Protein 8IGI (pdb70)

Organism: Helicobacter pylori (strain ATCC 700392 / 26695) (NCBI:txid85962)

Nearest PDB structures (foldseek):
  8igi-assembly2_B  TM=1.003E+00  e=3.104E-61  Helicobacter pylori 26695
  5cfe-assembly1_A  TM=9.892E-01  e=2.919E-46  Bacillus subtilis subsp. subtilis str. 168
  2o3c-assembly1_C  TM=9.857E-01  e=5.333E-42  Danio rerio
  5j8n-assembly1_A  TM=9.686E-01  e=8.661E-39  Methanosarcina mazei Go1
  3w2y-assembly2_D  TM=9.715E-01  e=4.685E-37  Methanothermobacter thermautotrophicus str. Delta H

Foldseek 3Di:
DFKEKEEAQLAQVLLVVVQPVVVLVVVVGQKYKYKQNLADPVPDPDDNPQWDKDWFAAPDHRAIIMMMTHNDQFPDKDAFLPDVVGRRHHFWMWGHHDAEIEIEGDQDWCDFQSVNVVVSLVVLVSVLVSQVVRVVPHKYKYWYQRFAFADPQFFQDLVVPCRPTRNDPSSNVSVVVSVVSFKDFQQCVVVVPDHLQAFAFDVPPCRLVVSRHGHRTTIMIGNVQVVFWDHKAWPSPDDNHRGTMIMTDGD/DFKEKEEAQLAQVLLVVVQVVVCLVVVVGQKYKYKQNQADPVPDDDDNPQWDKDKFAAPDHRAIIMMMTHNDAFPDKDAFLPDVVGRRHHFWMWGHHDAEIEIEGDQDWCDAQSVNVVVSLVVLVSVLVSQVVRVVPHKYKYWYQNFAFQDPLFFDCLVPPCRPTRNPPSSNVSVVVSVVVAKDQQQCVVVVPDHLQAFAFDVPPCRLVVSRHGHRTTIIIGNVQNVFWDHKAWPSPRDNHRGTMIMTDGD

Structure (mmCIF, N/CA/C/O backbone):
data_8IGI
#
_entry.id   8IGI
#
_cell.length_a   72.096
_cell.length_b   71.909
_cell.length_c   108.033
_cell.angle_alpha   90.00
_cell.angle_beta   90.00
_cell.angle_gamma   90.00
#
_symmetry.space_group_name_H-M   'P 21 21 21'
#
loop_
_entity.id
_entity.type
_entity.pdbx_description
1 polymer 'Exodeoxyribonuclease (LexA)'
2 non-polymer 'MANGANESE (II) ION'
3 non-polymer 1,3-BUTANEDIOL
4 water water
#
loop_
_atom_site.group_PDB
_atom_site.id
_atom_site.type_symbol
_atom_site.label_atom_id
_atom_site.label_alt_id
_atom_site.label_comp_id
_atom_site.label_asym_id
_atom_site.label_entity_id
_atom_site.label_seq_id
_atom_site.pdbx_PDB_ins_code
_atom_site.Cartn_x
_atom_site.Cartn_y
_atom_site.Cartn_z
_atom_site.occupancy
_atom_site.B_iso_or_equiv
_atom_site.auth_seq_id
_atom_site.auth_comp_id
_atom_site.auth_asym_id
_atom_site.auth_atom_id
_atom_site.pdbx_PDB_model_num
ATOM 1 N N . PHE A 1 1 ? 16.711 -36.515 -33.097 1.00 32.59 0 PHE A N 1
ATOM 2 C CA . PHE A 1 1 ? 15.937 -35.498 -32.402 1.00 28.71 0 PHE A CA 1
ATOM 3 C C . PHE A 1 1 ? 15.563 -35.975 -30.998 1.00 32.89 0 PHE A C 1
ATOM 4 O O . PHE A 1 1 ? 15.842 -37.111 -30.613 1.00 35.77 0 PHE A O 1
ATOM 12 N N . MET A 1 2 ? 14.930 -35.111 -30.220 1.00 23.94 1 MET A N 1
ATOM 13 C CA . MET A 1 2 ? 14.471 -35.511 -28.907 1.00 22.17 1 MET A CA 1
ATOM 14 C C . MET A 1 2 ? 12.958 -35.359 -28.845 1.00 18.30 1 MET A C 1
ATOM 15 O O . MET A 1 2 ? 12.378 -34.517 -29.531 1.00 15.61 1 MET A O 1
ATOM 20 N N . LYS A 1 3 ? 12.322 -36.228 -28.065 1.00 15.23 2 LYS A N 1
ATOM 21 C CA . LYS A 1 3 ? 10.868 -36.281 -27.975 1.00 15.58 2 LYS A CA 1
ATOM 22 C C . LYS A 1 3 ? 10.501 -36.045 -26.517 1.00 15.73 2 LYS A C 1
ATOM 23 O O . LYS A 1 3 ? 10.958 -36.787 -25.643 1.00 14.13 2 LYS A O 1
ATOM 29 N N . LEU A 1 4 ? 9.718 -35.002 -26.264 1.00 13.99 3 LEU A N 1
ATOM 30 C CA . LEU A 1 4 ? 9.274 -34.645 -24.924 1.00 14.49 3 LEU A CA 1
ATOM 31 C C . LEU A 1 4 ? 7.773 -34.875 -24.839 1.00 13.88 3 LEU A C 1
ATOM 32 O O . LEU A 1 4 ? 7.040 -34.495 -25.753 1.00 14.77 3 LEU A O 1
ATOM 37 N N . ILE A 1 5 ? 7.315 -35.462 -23.729 1.00 12.40 4 ILE A N 1
ATOM 38 C CA . ILE A 1 5 ? 5.907 -35.810 -23.534 1.00 11.55 4 ILE A CA 1
ATOM 39 C C . ILE A 1 5 ? 5.437 -35.212 -22.213 1.00 12.24 4 ILE A C 1
ATOM 40 O O . ILE A 1 5 ? 6.217 -35.063 -21.266 1.00 10.10 4 ILE A O 1
ATOM 45 N N . SER A 1 6 ? 4.157 -34.833 -22.158 1.00 11.77 5 SER A N 1
ATOM 46 C CA . SER A 1 6 ? 3.560 -34.309 -20.945 1.00 10.70 5 SER A CA 1
ATOM 47 C C . SER A 1 6 ? 2.141 -34.839 -20.830 1.00 12.00 5 SER A C 1
ATOM 48 O O . SER A 1 6 ? 1.408 -34.892 -21.825 1.00 13.17 5 SER A O 1
ATOM 51 N N . TRP A 1 7 ? 1.739 -35.210 -19.618 1.00 11.28 6 TRP A N 1
ATOM 52 C CA . TRP A 1 7 ? 0.420 -35.829 -19.471 1.00 11.49 6 TRP A CA 1
ATOM 53 C C . TRP A 1 7 ? -0.118 -35.574 -18.078 1.00 12.80 6 TRP A C 1
ATOM 54 O O . TRP A 1 7 ? 0.495 -35.982 -17.094 1.00 11.73 6 TRP A O 1
ATOM 65 N N . ASN A 1 8 ? -1.284 -34.944 -17.998 1.00 13.44 7 ASN A N 1
ATOM 66 C CA . ASN A 1 8 ? -2.015 -34.895 -16.736 1.00 13.69 7 ASN A CA 1
ATOM 67 C C . ASN A 1 8 ? -2.734 -36.233 -16.603 1.00 13.10 7 ASN A C 1
ATOM 68 O O . ASN A 1 8 ? -3.651 -36.527 -17.381 1.00 12.29 7 ASN A O 1
ATOM 73 N N . VAL A 1 9 ? -2.279 -37.066 -15.659 1.00 12.48 8 VAL A N 1
ATOM 74 C CA . VAL A 1 9 ? -2.734 -38.452 -15.578 1.00 12.54 8 VAL A CA 1
ATOM 75 C C . VAL A 1 9 ? -3.946 -38.640 -14.681 1.00 13.03 8 VAL A C 1
ATOM 76 O O . VAL A 1 9 ? -4.461 -39.760 -14.599 1.00 12.76 8 VAL A O 1
ATOM 80 N N . ASN A 1 10 ? -4.441 -37.580 -14.035 1.00 12.14 9 ASN A N 1
ATOM 81 C CA . ASN A 1 10 ? -5.605 -37.660 -13.139 1.00 13.20 9 ASN A CA 1
ATOM 82 C C . ASN A 1 10 ? -5.446 -38.769 -12.101 1.00 16.10 9 ASN A C 1
ATOM 83 O O . ASN A 1 10 ? -6.332 -39.611 -11.921 1.00 16.34 9 ASN A O 1
ATOM 88 N N . GLY A 1 11 ? -4.307 -38.761 -11.409 1.00 17.15 10 GLY A N 1
ATOM 89 C CA . GLY A 1 11 ? -3.978 -39.802 -10.453 1.00 16.14 10 GLY A CA 1
ATOM 90 C C . GLY A 1 11 ? -3.135 -40.916 -11.052 1.00 16.32 10 GLY A C 1
ATOM 91 O O . GLY A 1 11 ? -3.631 -41.687 -11.873 1.00 17.74 10 GLY A O 1
ATOM 92 N N . LEU A 1 12 ? -1.861 -41.024 -10.655 1.00 14.34 11 LEU A N 1
ATOM 93 C CA . LEU A 1 12 ? -0.994 -42.004 -11.305 1.00 19.25 11 LEU A CA 1
ATOM 94 C C . LEU A 1 12 ? -1.439 -43.436 -10.998 1.00 19.49 11 LEU A C 1
ATOM 95 O O . LEU A 1 12 ? -1.388 -44.308 -11.873 1.00 19.36 11 LEU A O 1
ATOM 100 N N . ARG A 1 13 ? -1.878 -43.706 -9.765 1.00 21.25 12 ARG A N 1
ATOM 101 C CA . ARG A 1 13 ? -2.314 -45.064 -9.459 1.00 23.44 12 ARG A CA 1
ATOM 102 C C . ARG A 1 13 ? -3.502 -45.451 -10.327 1.00 20.70 12 ARG A C 1
ATOM 103 O O . ARG A 1 13 ? -3.524 -46.530 -10.928 1.00 20.79 12 ARG A O 1
ATOM 111 N N . ALA A 1 14 ? -4.482 -44.551 -10.443 1.00 20.23 13 ALA A N 1
ATOM 112 C CA . ALA A 1 14 ? -5.611 -44.791 -11.335 1.00 21.41 13 ALA A CA 1
ATOM 113 C C . ALA A 1 14 ? -5.149 -44.987 -12.773 1.00 21.29 13 ALA A C 1
ATOM 114 O O . ALA A 1 14 ? -5.586 -45.921 -13.457 1.00 19.29 13 ALA A O 1
ATOM 116 N N . CYS A 1 15 ? -4.272 -44.100 -13.263 1.00 17.32 14 CYS A N 1
ATOM 117 C CA . CYS A 1 15 ? -3.858 -44.186 -14.656 1.00 19.57 14 CYS A CA 1
ATOM 118 C C . CYS A 1 15 ? -3.062 -45.467 -14.918 1.00 16.70 14 CYS A C 1
ATOM 119 O O . CYS A 1 15 ? -3.152 -46.038 -16.006 1.00 17.77 14 CYS A O 1
ATOM 122 N N . MET A 1 16 ? -2.311 -45.946 -13.927 1.00 19.97 15 MET A N 1
ATOM 123 C CA . MET A 1 16 ? -1.588 -47.205 -14.096 1.00 21.30 15 MET A CA 1
ATOM 124 C C . MET A 1 16 ? -2.552 -48.368 -14.318 1.00 23.86 15 MET A C 1
ATOM 125 O O . MET A 1 16 ? -2.304 -49.242 -15.160 1.00 22.46 15 MET A O 1
ATOM 130 N N . THR A 1 17 ? -3.669 -48.389 -13.593 1.00 27.12 16 THR A N 1
ATOM 131 C CA . THR A 1 17 ? -4.622 -49.461 -13.842 1.00 24.20 16 THR A CA 1
ATOM 132 C C . THR A 1 17 ? -5.302 -49.325 -15.195 1.00 27.14 16 THR A C 1
ATOM 133 O O . THR A 1 17 ? -5.977 -50.262 -15.628 1.00 30.79 16 THR A O 1
ATOM 137 N N . LYS A 1 18 ? -5.127 -48.198 -15.887 1.00 24.93 17 LYS A N 1
ATOM 138 C CA . LYS A 1 18 ? -5.754 -47.974 -17.182 1.00 23.02 17 LYS A CA 1
ATOM 139 C C . LYS A 1 18 ? -4.723 -47.881 -18.296 1.00 25.09 17 LYS A C 1
ATOM 140 O O . LYS A 1 18 ? -5.003 -47.321 -19.363 1.00 26.50 17 LYS A O 1
ATOM 146 N N . GLY A 1 19 ? -3.533 -48.421 -18.065 1.00 26.95 18 GLY A N 1
ATOM 147 C CA . GLY A 1 19 ? -2.561 -48.591 -19.117 1.00 26.82 18 GLY A CA 1
ATOM 148 C C . GLY A 1 19 ? -1.451 -47.566 -19.180 1.00 25.70 18 GLY A C 1
ATOM 149 O O . GLY A 1 19 ? -0.753 -47.520 -20.199 1.00 24.69 18 GLY A O 1
ATOM 150 N N . PHE A 1 20 ? -1.243 -46.764 -18.125 1.00 21.52 19 PHE A N 1
ATOM 151 C CA . PHE A 1 20 ? -0.197 -45.740 -18.193 1.00 22.22 19 PHE A CA 1
ATOM 152 C C . PHE A 1 20 ? 1.113 -46.323 -18.699 1.00 23.35 19 PHE A C 1
ATOM 153 O O . PHE A 1 20 ? 1.717 -45.802 -19.643 1.00 22.15 19 PHE A O 1
ATOM 161 N N . MET A 1 21 ? 1.583 -47.387 -18.050 1.00 22.60 20 MET A N 1
ATOM 162 C CA . MET A 1 21 ? 2.913 -47.894 -18.351 1.00 26.35 20 MET A CA 1
ATOM 163 C C . MET A 1 21 ? 3.011 -48.374 -19.788 1.00 26.06 20 MET A C 1
ATOM 164 O O . MET A 1 21 ? 4.091 -48.338 -20.385 1.00 26.78 20 MET A O 1
ATOM 169 N N . ASP A 1 22 ? 1.894 -48.808 -20.368 1.00 26.39 21 ASP A N 1
ATOM 170 C CA . ASP A 1 22 ? 1.904 -49.229 -21.761 1.00 28.08 21 ASP A CA 1
ATOM 171 C C . ASP A 1 22 ? 2.266 -48.065 -22.678 1.00 27.00 21 ASP A C 1
ATOM 172 O O . ASP A 1 22 ? 3.093 -48.212 -23.586 1.00 29.03 21 ASP A O 1
ATOM 177 N N . PHE A 1 23 ? 1.672 -46.886 -22.444 1.00 24.04 22 PHE A N 1
ATOM 178 C CA . PHE A 1 23 ? 2.004 -45.716 -23.260 1.00 21.37 22 PHE A CA 1
ATOM 179 C C . PHE A 1 23 ? 3.410 -45.207 -22.953 1.00 20.01 22 PHE A C 1
ATOM 180 O O . PHE A 1 23 ? 4.150 -44.818 -23.867 1.00 24.19 22 PHE A O 1
ATOM 188 N N . PHE A 1 24 ? 3.781 -45.185 -21.667 1.00 21.00 23 PHE A N 1
ATOM 189 C CA . PHE A 1 24 ? 5.122 -44.772 -21.267 1.00 18.06 23 PHE A CA 1
ATOM 190 C C . PHE A 1 24 ? 6.171 -45.590 -22.002 1.00 25.26 23 PHE A C 1
ATOM 191 O O . PHE A 1 24 ? 7.081 -45.034 -22.635 1.00 22.38 23 PHE A O 1
ATOM 199 N N . ASN A 1 25 ? 6.038 -46.921 -21.952 1.00 20.35 24 ASN A N 1
ATOM 200 C CA . ASN A 1 25 ? 6.999 -47.794 -22.622 1.00 25.92 24 ASN A CA 1
ATOM 201 C C . ASN A 1 25 ? 6.944 -47.604 -24.128 1.00 25.07 24 ASN A C 1
ATOM 202 O O . ASN A 1 25 ? 7.984 -47.599 -24.802 1.00 30.08 24 ASN A O 1
ATOM 207 N N . SER A 1 26 ? 5.746 -47.412 -24.675 1.00 26.03 25 SER A N 1
ATOM 208 C CA . SER A 1 26 ? 5.586 -47.365 -26.125 1.00 21.75 25 SER A CA 1
ATOM 209 C C . SER A 1 26 ? 6.154 -46.087 -26.732 1.00 28.57 25 SER A C 1
ATOM 210 O O . SER A 1 26 ? 6.695 -46.114 -27.841 1.00 28.89 25 SER A O 1
ATOM 213 N N . VAL A 1 27 ? 5.974 -44.945 -26.067 1.00 23.50 26 VAL A N 1
ATOM 214 C CA . VAL A 1 27 ? 6.382 -43.679 -26.672 1.00 21.55 26 VAL A CA 1
ATOM 215 C C . VAL A 1 27 ? 7.882 -43.410 -26.510 1.00 18.14 26 VAL A C 1
ATOM 216 O O . VAL A 1 27 ? 8.459 -42.643 -27.291 1.00 18.87 26 VAL A O 1
ATOM 220 N N . ASP A 1 28 ? 8.519 -44.012 -25.510 1.00 18.71 27 ASP A N 1
ATOM 221 C CA . ASP A 1 28 ? 9.975 -43.976 -25.368 1.00 19.76 27 ASP A CA 1
ATOM 222 C C . ASP A 1 28 ? 10.504 -42.540 -25.398 1.00 20.35 27 ASP A C 1
ATOM 223 O O . ASP A 1 28 ? 11.394 -42.190 -26.179 1.00 20.78 27 ASP A O 1
ATOM 228 N N . ALA A 1 29 ? 9.937 -41.697 -24.538 1.00 14.16 28 ALA A N 1
ATOM 229 C CA . ALA A 1 29 ? 10.289 -40.282 -24.520 1.00 16.93 28 ALA A CA 1
ATOM 230 C C . ALA A 1 29 ? 11.664 -40.039 -23.911 1.00 14.46 28 ALA A C 1
ATOM 231 O O . ALA A 1 29 ? 12.080 -40.707 -22.955 1.00 15.26 28 ALA A O 1
ATOM 233 N N . ASP A 1 30 ? 12.343 -39.012 -24.427 1.00 14.80 29 ASP A N 1
ATOM 234 C CA . ASP A 1 30 ? 13.559 -38.538 -23.774 1.00 17.29 29 ASP A CA 1
ATOM 235 C C . ASP A 1 30 ? 13.246 -37.902 -22.424 1.00 16.30 29 ASP A C 1
ATOM 236 O O . ASP A 1 30 ? 14.008 -38.066 -21.461 1.00 13.16 29 ASP A O 1
ATOM 241 N N . VAL A 1 31 ? 12.138 -37.169 -22.338 1.00 12.75 30 VAL A N 1
ATOM 242 C CA . VAL A 1 31 ? 11.630 -36.658 -21.069 1.00 11.01 30 VAL A CA 1
ATOM 243 C C . VAL A 1 31 ? 10.124 -36.839 -21.091 1.00 12.76 30 VAL A C 1
ATOM 244 O O . VAL A 1 31 ? 9.474 -36.496 -22.088 1.00 13.67 30 VAL A O 1
ATOM 248 N N . PHE A 1 32 ? 9.573 -37.363 -19.998 1.00 12.53 31 PHE A N 1
ATOM 249 C CA . PHE A 1 32 ? 8.141 -37.620 -19.866 1.00 12.54 31 PHE A CA 1
ATOM 250 C C . PHE A 1 32 ? 7.717 -36.962 -18.563 1.00 12.82 31 PHE A C 1
ATOM 251 O O . PHE A 1 32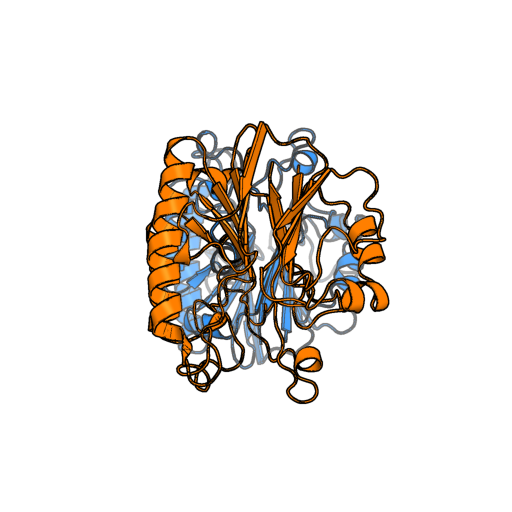 ? 8.246 -37.306 -17.501 1.00 12.87 31 PHE A O 1
ATOM 259 N N . CYS A 1 33 ? 6.821 -35.983 -18.647 1.00 11.99 32 CYS A N 1
ATOM 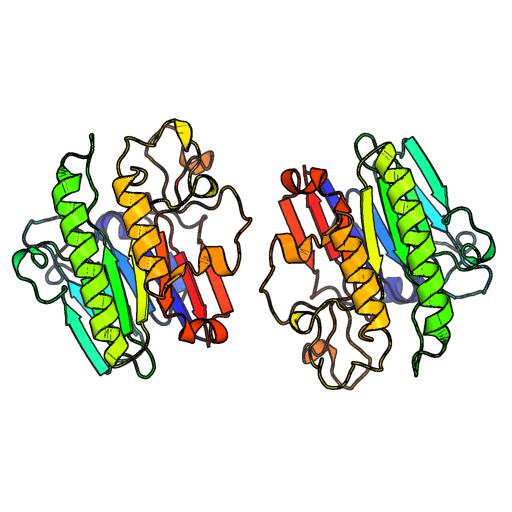260 C CA . CYS A 1 33 ? 6.354 -35.234 -17.485 1.00 10.62 32 CYS A CA 1
ATOM 261 C C . CYS A 1 33 ? 4.910 -35.597 -17.199 1.00 12.12 32 CYS A C 1
ATOM 262 O O . CYS A 1 33 ? 4.125 -35.756 -18.136 1.00 11.74 32 CYS A O 1
ATOM 265 N N . ILE A 1 34 ? 4.553 -35.706 -15.908 1.00 10.78 33 ILE A N 1
ATOM 266 C CA . ILE A 1 34 ? 3.168 -35.951 -15.531 1.00 11.86 33 ILE A CA 1
ATOM 267 C C . ILE A 1 34 ? 2.728 -34.942 -14.483 1.00 11.30 33 ILE A C 1
ATOM 268 O O . ILE A 1 34 ? 3.538 -34.413 -13.703 1.00 12.24 33 ILE A O 1
ATOM 273 N N . GLN A 1 35 ? 1.421 -34.705 -14.461 1.00 11.75 34 GLN A N 1
ATOM 274 C CA . GLN A 1 35 ? 0.767 -33.837 -13.504 1.00 13.66 34 GLN A CA 1
ATOM 275 C C . GLN A 1 35 ? -0.400 -34.588 -12.883 1.00 13.32 34 GLN A C 1
ATOM 276 O O . GLN A 1 35 ? -0.981 -35.479 -13.506 1.00 11.57 34 GLN A O 1
ATOM 282 N N . GLU A 1 36 ? -0.734 -34.199 -11.653 1.00 11.39 35 GLU A N 1
ATOM 283 C CA . GLU A 1 36 ? -1.749 -34.876 -10.839 1.00 12.59 35 GLU A CA 1
ATOM 284 C C . GLU A 1 36 ? -1.356 -36.320 -10.539 1.00 12.63 35 GLU A C 1
ATOM 285 O O . GLU A 1 36 ? -2.127 -37.253 -10.741 1.00 14.97 35 GLU A O 1
ATOM 291 N N . SER A 1 37 ? -0.141 -36.507 -10.036 1.00 14.74 36 SER A N 1
ATOM 292 C CA . SER A 1 37 ? 0.224 -37.837 -9.566 1.00 14.36 36 SER A CA 1
ATOM 293 C C . SER A 1 37 ? -0.702 -38.279 -8.444 1.00 17.26 36 SER A C 1
ATOM 294 O O . SER A 1 37 ? -1.057 -39.457 -8.352 1.00 16.78 36 SER A O 1
ATOM 297 N N . LYS A 1 38 ? -1.121 -37.329 -7.604 1.00 16.35 37 LYS A N 1
ATOM 298 C CA . LYS A 1 38 ? -1.967 -37.582 -6.436 1.00 19.59 37 LYS A CA 1
ATOM 299 C C . LYS A 1 38 ? -1.338 -38.614 -5.507 1.00 20.96 37 LYS A C 1
ATOM 300 O O . LYS A 1 38 ? -2.047 -39.321 -4.792 1.00 22.85 37 LYS A O 1
ATOM 306 N N . MET A 1 39 ? -0.006 -38.705 -5.473 1.00 21.89 38 MET A N 1
ATOM 307 C CA . MET A 1 39 ? 0.629 -39.680 -4.597 1.00 24.73 38 MET A CA 1
ATOM 308 C C . MET A 1 39 ? 1.993 -39.173 -4.159 1.00 32.88 38 MET A C 1
ATOM 309 O O . MET A 1 39 ? 2.587 -38.290 -4.787 1.00 28.23 38 MET A O 1
ATOM 314 N N . GLN A 1 40 ? 2.493 -39.770 -3.081 1.00 31.00 39 GLN A N 1
ATOM 315 C CA . GLN A 1 40 ? 3.803 -39.442 -2.541 1.00 28.92 39 GLN A CA 1
ATOM 316 C C . GLN A 1 40 ? 4.858 -40.369 -3.130 1.00 34.64 39 GLN A C 1
ATOM 317 O O . GLN A 1 40 ? 4.591 -41.539 -3.415 1.00 35.05 39 GLN A O 1
ATOM 323 N N . GLN A 1 41 ? 6.068 -39.837 -3.322 1.00 29.34 40 GLN A N 1
ATOM 324 C CA . GLN A 1 41 ? 7.120 -40.655 -3.913 1.00 29.80 40 GLN A CA 1
ATOM 325 C C . GLN A 1 41 ? 7.398 -41.879 -3.061 1.00 30.31 40 GLN A C 1
ATOM 326 O O . GLN A 1 41 ? 7.663 -42.964 -3.590 1.00 30.61 40 GLN A O 1
ATOM 332 N N . GLU A 1 42 ? 7.360 -41.712 -1.739 1.00 30.89 41 GLU A N 1
ATOM 333 C CA . GLU A 1 42 ? 7.644 -42.821 -0.837 1.00 34.73 41 GLU A CA 1
ATOM 334 C C . GLU A 1 42 ? 6.747 -44.018 -1.115 1.00 40.58 41 GLU A C 1
ATOM 335 O O . GLU A 1 42 ? 7.167 -45.164 -0.915 1.00 42.15 41 GLU A O 1
ATOM 341 N N . GLN A 1 43 ? 5.511 -43.782 -1.549 1.00 35.67 42 GLN A N 1
ATOM 342 C CA . GLN A 1 43 ? 4.585 -44.873 -1.820 1.00 35.25 42 GLN A CA 1
ATOM 343 C C . GLN A 1 43 ? 4.629 -45.344 -3.268 1.00 35.07 42 GLN A C 1
ATOM 344 O O . GLN A 1 43 ? 3.795 -46.168 -3.668 1.00 35.65 42 GLN A O 1
ATOM 350 N N . ASN A 1 44 ? 5.594 -44.878 -4.055 1.00 31.97 43 ASN A N 1
ATOM 351 C CA . ASN A 1 44 ? 5.681 -45.328 -5.433 1.00 29.89 43 ASN A CA 1
ATOM 352 C C . ASN A 1 44 ? 6.203 -46.756 -5.492 1.00 34.17 43 ASN A C 1
ATOM 353 O O . ASN A 1 44 ? 7.221 -47.089 -4.878 1.00 37.07 43 ASN A O 1
ATOM 358 N N . THR A 1 45 ? 5.491 -47.595 -6.235 1.00 36.44 44 THR A N 1
ATOM 359 C CA . THR A 1 45 ? 5.863 -48.978 -6.473 1.00 37.97 44 THR A CA 1
ATOM 360 C C . THR A 1 45 ? 6.243 -49.224 -7.924 1.00 38.19 44 THR A C 1
ATOM 361 O O . THR A 1 45 ? 6.685 -50.331 -8.260 1.00 38.11 44 THR A O 1
ATOM 365 N N . PHE A 1 46 ? 6.085 -48.227 -8.787 1.00 32.50 45 PHE A N 1
ATOM 366 C CA . PHE A 1 46 ? 6.239 -48.412 -10.217 1.00 28.40 45 PHE A CA 1
ATOM 367 C C . PHE A 1 46 ? 7.694 -48.197 -10.617 1.00 32.84 45 PHE A C 1
ATOM 368 O O . PHE A 1 46 ? 8.422 -47.407 -10.012 1.00 31.56 45 PHE A O 1
ATOM 376 N N . GLU A 1 47 ? 8.111 -48.916 -11.642 1.00 30.33 46 GLU A N 1
ATOM 377 C CA . GLU A 1 47 ? 9.475 -48.854 -12.127 1.00 29.36 46 GLU A CA 1
ATOM 378 C C . GLU A 1 47 ? 9.470 -48.178 -13.487 1.00 26.12 46 GLU A C 1
ATOM 379 O O . GLU A 1 47 ? 8.671 -48.537 -14.358 1.00 27.55 46 GLU A O 1
ATOM 385 N N . PHE A 1 48 ? 10.336 -47.182 -13.661 1.00 24.84 47 PHE A N 1
ATOM 386 C CA . PHE A 1 48 ? 10.463 -46.463 -14.928 1.00 23.42 47 PHE A CA 1
ATOM 387 C C . PHE A 1 48 ? 11.879 -46.710 -15.429 1.00 24.67 47 PHE A C 1
ATOM 388 O O . PHE A 1 48 ? 12.757 -45.857 -15.297 1.00 20.57 47 PHE A O 1
ATOM 396 N N . LYS A 1 49 ? 12.114 -47.903 -15.973 1.00 28.33 48 LYS A N 1
ATOM 397 C CA . LYS A 1 49 ? 13.491 -48.334 -16.165 1.00 23.33 48 LYS A CA 1
ATOM 398 C C . LYS A 1 49 ? 14.171 -47.472 -17.219 1.00 22.74 48 LYS A C 1
ATOM 399 O O . LYS A 1 49 ? 13.614 -47.216 -18.294 1.00 18.11 48 LYS A O 1
ATOM 405 N N . GLY A 1 50 ? 15.380 -47.018 -16.893 1.00 18.01 49 GLY A N 1
ATOM 406 C CA . GLY A 1 50 ? 16.160 -46.174 -17.759 1.00 19.84 49 GLY A CA 1
ATOM 407 C C . GLY A 1 50 ? 15.995 -44.692 -17.535 1.00 19.96 49 GLY A C 1
ATOM 408 O O . GLY A 1 50 ? 16.643 -43.910 -18.244 1.00 17.83 49 GLY A O 1
ATOM 409 N N . TYR A 1 51 ? 15.169 -44.282 -16.566 1.00 15.79 50 TYR A N 1
ATOM 410 C CA . TYR A 1 51 ? 14.864 -42.884 -16.310 1.00 15.09 50 TYR A CA 1
ATOM 411 C C . TYR A 1 51 ? 15.283 -42.479 -14.910 1.00 16.43 50 TYR A C 1
ATOM 412 O O . TYR A 1 51 ? 15.121 -43.251 -13.957 1.00 18.63 50 TYR A O 1
ATOM 421 N N . PHE A 1 52 ? 15.762 -41.240 -14.791 1.00 14.89 51 PHE A N 1
ATOM 422 C CA . PHE A 1 52 ? 15.739 -40.531 -13.521 1.00 16.49 51 PHE A CA 1
ATOM 423 C C . PHE A 1 52 ? 14.323 -40.046 -13.278 1.00 17.17 51 PHE A C 1
ATOM 424 O O . PHE A 1 52 ? 13.661 -39.579 -14.208 1.00 15.82 51 PHE A O 1
ATOM 432 N N . ASP A 1 53 ? 13.862 -40.137 -12.031 1.00 15.24 52 ASP A N 1
ATOM 433 C CA . ASP A 1 53 ? 12.528 -39.663 -11.672 1.00 15.92 52 ASP A CA 1
ATOM 434 C C . ASP A 1 53 ? 12.623 -38.649 -10.540 1.00 17.42 52 ASP A C 1
ATOM 435 O O . ASP A 1 53 ? 13.229 -38.931 -9.505 1.00 16.22 52 ASP A O 1
ATOM 440 N N . PHE A 1 54 ? 12.014 -37.480 -10.739 1.00 16.59 53 PHE A N 1
ATOM 441 C CA . PHE A 1 54 ? 12.007 -36.399 -9.759 1.00 12.64 53 PHE A CA 1
ATOM 442 C C . PHE A 1 54 ? 10.572 -36.031 -9.438 1.00 15.92 53 PHE A C 1
ATOM 443 O O . PHE A 1 54 ? 9.781 -35.740 -10.351 1.00 12.93 53 PHE A O 1
ATOM 451 N N . TRP A 1 55 ? 10.242 -36.061 -8.147 1.00 13.93 54 TRP A N 1
ATOM 452 C CA . TRP A 1 55 ? 8.872 -35.922 -7.672 1.00 15.78 54 TRP A CA 1
ATOM 453 C C . TRP A 1 55 ? 8.700 -34.627 -6.893 1.00 15.82 54 TRP A C 1
ATOM 454 O O . TRP A 1 55 ? 9.579 -34.234 -6.118 1.00 15.03 54 TRP A O 1
ATOM 465 N N . ASN A 1 56 ? 7.529 -34.005 -7.045 1.00 14.25 55 ASN A N 1
ATOM 466 C CA . ASN A 1 56 ? 7.132 -32.870 -6.217 1.00 15.85 55 ASN A CA 1
ATOM 467 C C . ASN A 1 56 ? 5.721 -33.144 -5.719 1.00 17.85 55 ASN A C 1
ATOM 468 O O . ASN A 1 56 ? 4.771 -33.192 -6.512 1.00 15.61 55 ASN A O 1
ATOM 473 N N . CYS A 1 57 ? 5.583 -33.360 -4.414 1.00 15.18 56 CYS A N 1
ATOM 474 C CA . CYS A 1 57 ? 4.309 -33.782 -3.853 1.00 19.33 56 CYS A CA 1
ATOM 475 C C . CYS A 1 57 ? 3.724 -32.678 -2.985 1.00 20.90 56 CYS A C 1
ATOM 476 O O . CYS A 1 57 ? 4.454 -31.932 -2.322 1.00 19.29 56 CYS A O 1
ATOM 479 N N . ALA A 1 58 ? 2.406 -32.566 -3.025 1.00 19.96 57 ALA A N 1
ATOM 480 C CA . ALA A 1 58 ? 1.689 -31.578 -2.234 1.00 19.51 57 ALA A CA 1
ATOM 481 C C . ALA A 1 58 ? 1.711 -31.950 -0.752 1.00 23.28 57 ALA A C 1
ATOM 482 O O . ALA A 1 58 ? 1.826 -33.121 -0.386 1.00 20.85 57 ALA A O 1
ATOM 484 N N . ILE A 1 59 ? 1.573 -30.934 0.105 1.00 23.23 58 ILE A N 1
ATOM 485 C CA . ILE A 1 59 ? 1.381 -31.204 1.529 1.00 25.46 58 ILE A CA 1
ATOM 486 C C . ILE A 1 59 ? 0.067 -31.940 1.752 1.00 22.04 58 ILE A C 1
ATOM 487 O O . ILE A 1 59 ? 0.012 -32.954 2.454 1.00 28.04 58 ILE A O 1
ATOM 492 N N . LYS A 1 60 ? -0.999 -31.466 1.114 1.00 22.12 59 LYS A N 1
ATOM 493 C CA . LYS A 1 60 ? -2.289 -32.140 1.167 1.00 24.45 59 LYS A CA 1
ATOM 494 C C . LYS A 1 60 ? -2.195 -33.508 0.502 1.00 30.09 59 LYS A C 1
ATOM 495 O O . LYS A 1 60 ? -1.669 -33.640 -0.608 1.00 26.33 59 LYS A O 1
ATOM 501 N N . LYS A 1 61 ? -2.718 -34.529 1.175 1.00 26.39 60 LYS A N 1
ATOM 502 C CA . LYS A 1 61 ? -2.619 -35.888 0.657 1.00 29.81 60 LYS A CA 1
ATOM 503 C C . LYS A 1 61 ? -3.577 -36.100 -0.510 1.00 26.98 60 LYS A C 1
ATOM 504 O O . LYS A 1 61 ? -4.686 -35.550 -0.537 1.00 26.36 60 LYS A O 1
ATOM 510 N N . GLY A 1 62 ? -3.134 -36.902 -1.482 1.00 21.74 61 GLY A N 1
ATOM 511 C CA . GLY A 1 62 ? -3.953 -37.242 -2.628 1.00 21.23 61 GLY A CA 1
ATOM 512 C C . GLY A 1 62 ? -4.348 -36.060 -3.484 1.00 23.39 61 GLY A C 1
ATOM 513 O O . GLY A 1 62 ? -5.432 -36.065 -4.078 1.00 24.83 61 GLY A O 1
ATOM 514 N N . TYR A 1 63 ? -3.498 -35.043 -3.565 1.00 21.49 62 TYR A N 1
ATOM 515 C CA . TYR A 1 63 ? -3.842 -33.793 -4.230 1.00 20.82 62 TYR A CA 1
ATOM 516 C C . TYR A 1 63 ? -2.678 -33.365 -5.103 1.00 19.23 62 TYR A C 1
ATOM 517 O O . TYR A 1 63 ? -1.527 -33.383 -4.653 1.00 19.05 62 TYR A O 1
ATOM 526 N N . SER A 1 64 ? -2.976 -32.997 -6.353 1.00 19.44 63 SER A N 1
ATOM 527 C CA . SER A 1 64 ? -1.964 -32.408 -7.228 1.00 16.20 63 SER A CA 1
ATOM 528 C C . SER A 1 64 ? -0.731 -33.310 -7.316 1.00 14.83 63 SER A C 1
ATOM 529 O O . SER A 1 64 ? -0.866 -34.538 -7.314 1.00 16.76 63 SER A O 1
ATOM 532 N N . GLY A 1 65 ? 0.462 -32.725 -7.416 1.00 13.87 64 GLY A N 1
ATOM 533 C CA . GLY A 1 65 ? 1.691 -33.496 -7.534 1.00 14.62 64 GLY A CA 1
ATOM 534 C C . GLY A 1 65 ? 2.174 -33.660 -8.966 1.00 12.85 64 GLY A C 1
ATOM 535 O O . GLY A 1 65 ? 1.377 -33.989 -9.857 1.00 14.42 64 GLY A O 1
ATOM 536 N N . VAL A 1 66 ? 3.470 -33.455 -9.211 1.00 12.59 65 VAL A N 1
ATOM 537 C CA . VAL A 1 66 ? 4.021 -33.611 -10.548 1.00 13.06 65 VAL A CA 1
ATOM 538 C C . VAL A 1 66 ? 5.274 -34.471 -10.452 1.00 14.54 65 VAL A C 1
ATOM 539 O O . VAL A 1 66 ? 5.873 -34.623 -9.387 1.00 13.51 65 VAL A O 1
ATOM 543 N N . VAL A 1 67 ? 5.628 -35.093 -11.578 1.00 13.03 66 VAL A N 1
ATOM 544 C CA . VAL A 1 67 ? 6.828 -35.924 -11.661 1.00 13.86 66 VAL A CA 1
ATOM 545 C C . VAL A 1 67 ? 7.449 -35.694 -13.023 1.00 12.51 66 VAL A C 1
ATOM 546 O O . VAL A 1 67 ? 6.733 -35.605 -14.028 1.00 12.49 66 VAL A O 1
ATOM 550 N N . THR A 1 68 ? 8.782 -35.608 -13.066 1.00 12.59 67 THR A N 1
ATOM 551 C CA . THR A 1 68 ? 9.524 -35.566 -14.322 1.00 12.47 67 THR A CA 1
ATOM 552 C C . THR A 1 68 ? 10.402 -36.807 -14.424 1.00 12.36 67 THR A C 1
ATOM 553 O O . THR A 1 68 ? 11.168 -37.113 -13.504 1.00 14.22 67 THR A O 1
ATOM 557 N N . PHE A 1 69 ? 10.251 -37.536 -15.516 1.00 13.78 68 PHE A N 1
ATOM 558 C CA . PHE A 1 69 ? 11.107 -38.664 -15.847 1.00 12.96 68 PHE A CA 1
ATOM 559 C C . PHE A 1 69 ? 12.017 -38.253 -16.992 1.00 15.11 68 PHE A C 1
ATOM 560 O O . PHE A 1 69 ? 11.527 -37.823 -18.037 1.00 12.53 68 PHE A O 1
ATOM 568 N N . THR A 1 70 ? 13.337 -38.406 -16.819 1.00 14.69 69 T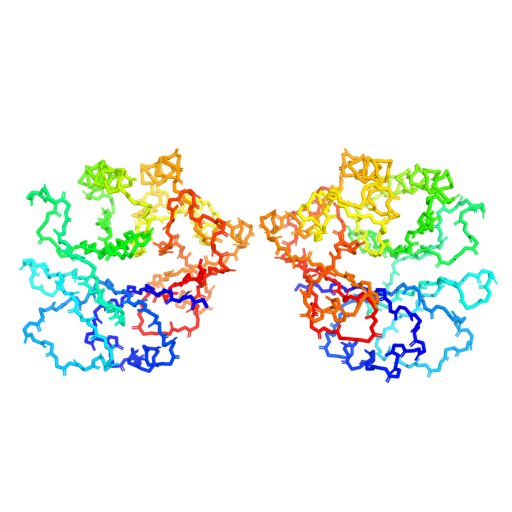HR A N 1
ATOM 569 C CA . THR A 1 70 ? 14.253 -38.020 -17.878 1.00 13.79 69 THR A CA 1
ATOM 570 C C . THR A 1 70 ? 15.343 -39.073 -18.048 1.00 15.25 69 THR A C 1
ATOM 571 O O . THR A 1 70 ? 15.914 -39.554 -17.064 1.00 14.33 69 THR A O 1
ATOM 575 N N . LYS A 1 71 ? 15.631 -39.417 -19.309 1.00 15.44 70 LYS A N 1
ATOM 576 C CA . LYS A 1 71 ? 16.726 -40.346 -19.585 1.00 18.62 70 LYS A CA 1
ATOM 577 C C . LYS A 1 71 ? 18.071 -39.711 -19.269 1.00 15.72 70 LYS A C 1
ATOM 578 O O . LYS A 1 71 ? 18.952 -40.359 -18.689 1.00 16.56 70 LYS A O 1
ATOM 584 N N . LYS A 1 72 ? 18.259 -38.461 -19.675 1.00 16.26 71 LYS A N 1
ATOM 585 C CA . LYS A 1 72 ? 19.514 -37.766 -19.437 1.00 17.83 71 LYS A CA 1
ATOM 586 C C . LYS A 1 72 ? 19.523 -37.184 -18.036 1.00 17.44 71 LYS A C 1
ATOM 587 O O . LYS A 1 72 ? 18.507 -36.670 -17.553 1.00 13.46 71 LYS A O 1
ATOM 593 N N . GLU A 1 73 ? 20.674 -37.267 -17.380 1.00 14.48 72 GLU A N 1
ATOM 594 C CA . GLU A 1 73 ? 20.805 -36.653 -16.068 1.00 15.70 72 GLU A CA 1
ATOM 595 C C . GLU A 1 73 ? 20.732 -35.138 -16.213 1.00 15.75 72 GLU A C 1
ATOM 596 O O . GLU A 1 73 ? 21.461 -34.569 -17.031 1.00 16.70 72 GLU A O 1
ATOM 602 N N . PRO A 1 74 ? 19.888 -34.447 -15.451 1.00 13.94 73 PRO A N 1
ATOM 603 C CA . PRO A 1 74 ? 19.920 -32.982 -15.501 1.00 14.19 73 PRO A CA 1
ATOM 604 C C . PRO A 1 74 ? 21.199 -32.416 -14.903 1.00 14.90 73 PRO A C 1
ATOM 605 O O . PRO A 1 74 ? 21.837 -33.034 -14.052 1.00 15.19 73 PRO A O 1
ATOM 609 N N . LEU A 1 75 ? 21.558 -31.209 -15.357 1.00 14.81 74 LEU A N 1
ATOM 610 C CA . LEU A 1 75 ? 22.628 -30.449 -14.706 1.00 17.09 74 LEU A CA 1
ATOM 611 C C . LEU A 1 75 ? 22.228 -29.955 -13.323 1.00 20.19 74 LEU A C 1
ATOM 612 O O . LEU A 1 75 ? 23.101 -29.760 -12.464 1.00 17.63 74 LEU A O 1
ATOM 617 N N . SER A 1 76 ? 20.929 -29.729 -13.094 1.00 16.28 75 SER A N 1
ATOM 618 C CA . SER A 1 76 ? 20.384 -29.322 -11.804 1.00 15.03 75 SER A CA 1
ATOM 619 C C . SER A 1 76 ? 18.878 -29.545 -11.857 1.00 17.93 75 SER A C 1
ATOM 620 O O . SER A 1 76 ? 18.300 -29.629 -12.942 1.00 15.44 75 SER A O 1
ATOM 623 N N . VAL A 1 77 ? 18.246 -29.626 -10.678 1.00 17.20 76 VAL A N 1
ATOM 624 C CA . VAL A 1 77 ? 16.784 -29.711 -10.571 1.00 15.73 76 VAL A CA 1
ATOM 625 C C . VAL A 1 77 ? 16.348 -28.790 -9.442 1.00 14.63 76 VAL A C 1
ATOM 626 O O . VAL A 1 77 ? 16.956 -28.784 -8.367 1.00 17.34 76 VAL A O 1
ATOM 630 N N . SER A 1 78 ? 15.290 -28.023 -9.677 1.00 16.06 77 SER A N 1
ATOM 631 C CA . SER A 1 78 ? 14.673 -27.243 -8.617 1.00 16.68 77 SER A CA 1
ATOM 632 C C . SER A 1 78 ? 13.189 -27.574 -8.552 1.00 18.33 77 SER A C 1
ATOM 633 O O . SER A 1 78 ? 12.609 -28.154 -9.472 1.00 14.71 77 SER A O 1
ATOM 636 N N . TYR A 1 79 ? 12.572 -27.162 -7.455 1.00 16.44 78 TYR A N 1
ATOM 637 C CA . TYR A 1 79 ? 11.196 -27.513 -7.137 1.00 17.08 78 TYR A CA 1
ATOM 638 C C . TYR A 1 79 ? 10.457 -26.237 -6.771 1.00 17.25 78 TYR A C 1
ATOM 639 O O . TYR A 1 79 ? 10.942 -25.456 -5.944 1.00 17.41 78 TYR A O 1
ATOM 648 N N . GLY A 1 80 ? 9.308 -26.012 -7.387 1.00 16.21 79 GLY A N 1
ATOM 649 C CA . GLY A 1 80 ? 8.566 -24.813 -7.069 1.00 13.82 79 GLY A CA 1
ATOM 650 C C . GLY A 1 80 ? 9.182 -23.587 -7.714 1.00 16.94 79 GLY A C 1
ATOM 651 O O . GLY A 1 80 ? 10.041 -23.675 -8.594 1.00 17.29 79 GLY A O 1
ATOM 652 N N . ILE A 1 81 ? 8.714 -22.417 -7.274 1.00 15.51 80 ILE A N 1
ATOM 653 C CA . ILE A 1 81 ? 9.169 -21.156 -7.843 1.00 19.86 80 ILE A CA 1
ATOM 654 C C . ILE A 1 81 ? 9.840 -20.277 -6.790 1.00 21.11 80 ILE A C 1
ATOM 655 O O . ILE A 1 81 ? 9.911 -19.067 -6.947 1.00 22.96 80 ILE A O 1
ATOM 660 N N . ASN A 1 82 ? 10.345 -20.896 -5.727 1.00 19.75 81 ASN A N 1
ATOM 661 C CA . ASN A 1 82 ? 11.085 -20.197 -4.684 1.00 22.78 81 ASN A CA 1
ATOM 662 C C . ASN A 1 82 ? 10.216 -19.157 -3.974 1.00 21.51 81 ASN A C 1
ATOM 663 O O . ASN A 1 82 ? 10.675 -18.060 -3.643 1.00 23.00 81 ASN A O 1
ATOM 668 N N . MET A 1 83 ? 8.959 -19.508 -3.714 1.00 19.60 82 MET A N 1
ATOM 669 C CA . MET A 1 83 ? 8.050 -18.664 -2.938 1.00 19.95 82 MET A CA 1
ATOM 670 C C . MET A 1 83 ? 7.210 -19.598 -2.079 1.00 21.60 82 MET A C 1
ATOM 671 O O . MET A 1 83 ? 6.373 -20.331 -2.607 1.00 20.64 82 MET A O 1
ATOM 676 N N . GLU A 1 84 ? 7.416 -19.560 -0.761 1.00 21.07 83 GLU A N 1
ATOM 677 C CA . GLU A 1 84 ? 6.767 -20.522 0.125 1.00 21.49 83 GLU A CA 1
ATOM 678 C C . GLU A 1 84 ? 5.257 -20.577 -0.103 1.00 19.56 83 GLU A C 1
ATOM 679 O O . GLU A 1 84 ? 4.650 -21.652 -0.070 1.00 21.43 83 GLU A O 1
ATOM 685 N N . GLU A 1 85 ? 4.634 -19.424 -0.323 1.00 18.02 84 GLU A N 1
ATOM 686 C CA . GLU A 1 85 ? 3.185 -19.370 -0.500 1.00 19.39 84 GLU A CA 1
ATOM 687 C C . GLU A 1 85 ? 2.724 -20.237 -1.662 1.00 20.60 84 GLU A C 1
ATOM 688 O O . GLU A 1 85 ? 1.633 -20.815 -1.621 1.00 18.78 84 GLU A O 1
ATOM 694 N N . HIS A 1 86 ? 3.539 -20.344 -2.702 1.00 20.32 85 HIS A N 1
ATOM 695 C CA . HIS A 1 86 ? 3.124 -21.015 -3.921 1.00 19.03 85 HIS A CA 1
ATOM 696 C C . HIS A 1 86 ? 3.735 -22.393 -4.061 1.00 16.79 85 HIS A C 1
ATOM 697 O O . HIS A 1 86 ? 3.488 -23.062 -5.070 1.00 17.43 85 HIS A O 1
ATOM 704 N N . ASP A 1 87 ? 4.519 -22.836 -3.078 1.00 18.89 86 ASP A N 1
ATOM 705 C CA . ASP A 1 87 ? 5.291 -24.066 -3.204 1.00 19.06 86 ASP A CA 1
ATOM 706 C C . ASP A 1 87 ? 4.784 -25.175 -2.281 1.00 18.40 86 ASP A C 1
ATOM 707 O O . ASP A 1 87 ? 5.540 -26.073 -1.901 1.00 19.85 86 ASP A O 1
ATOM 712 N N . LYS A 1 88 ? 3.508 -25.146 -1.937 1.00 17.87 87 LYS A N 1
ATOM 713 C CA . LYS A 1 88 ? 2.937 -26.136 -1.035 1.00 18.58 87 LYS A CA 1
ATOM 714 C C . LYS A 1 88 ? 2.122 -27.209 -1.737 1.00 18.51 87 LYS A C 1
ATOM 715 O O . LYS A 1 88 ? 1.615 -28.114 -1.064 1.00 19.30 87 LYS A O 1
ATOM 721 N N . GLU A 1 89 ? 1.937 -27.123 -3.056 1.00 15.91 88 GLU A N 1
ATOM 722 C CA . GLU A 1 89 ? 0.932 -27.947 -3.729 1.00 14.57 88 GLU A CA 1
ATOM 723 C C . GLU A 1 89 ? 1.528 -28.863 -4.808 1.00 15.32 88 GLU A C 1
ATOM 724 O O . GLU A 1 89 ? 0.785 -29.412 -5.637 1.00 15.32 88 GLU A O 1
ATOM 730 N N . GLY A 1 90 ? 2.846 -29.070 -4.790 1.00 14.35 89 GLY A N 1
ATOM 731 C CA . GLY A 1 90 ? 3.490 -30.022 -5.685 1.00 12.95 89 GLY A CA 1
ATOM 732 C C . GLY A 1 90 ? 3.196 -29.745 -7.149 1.00 14.34 89 GLY A C 1
ATOM 733 O O . GLY A 1 90 ? 2.697 -30.615 -7.862 1.00 14.93 89 GLY A O 1
ATOM 734 N N . ARG A 1 91 ? 3.544 -28.552 -7.627 1.00 14.51 90 ARG A N 1
ATOM 735 C CA . ARG A 1 91 ? 3.076 -28.120 -8.933 1.00 14.65 90 ARG A CA 1
ATOM 736 C C . ARG A 1 91 ? 4.163 -27.878 -9.967 1.00 13.95 90 ARG A C 1
ATOM 737 O O . ARG A 1 91 ? 3.830 -27.860 -11.158 1.00 14.82 90 ARG A O 1
ATOM 745 N N . VAL A 1 92 ? 5.424 -27.656 -9.570 1.00 12.47 91 VAL A N 1
ATOM 746 C CA . VAL A 1 92 ? 6.467 -27.232 -10.514 1.00 11.46 91 VAL A CA 1
ATOM 747 C C . VAL A 1 92 ? 7.764 -27.995 -10.268 1.00 14.59 91 VAL A C 1
ATOM 748 O O . VAL A 1 92 ? 8.261 -28.037 -9.133 1.00 15.41 91 VAL A O 1
ATOM 752 N N . ILE A 1 93 ? 8.343 -28.552 -11.338 1.00 11.40 92 ILE A N 1
ATOM 753 C CA . ILE A 1 93 ? 9.701 -29.092 -11.318 1.00 11.41 92 ILE A CA 1
ATOM 754 C C . ILE A 1 93 ? 10.450 -28.527 -12.518 1.00 13.11 92 ILE A C 1
ATOM 755 O O . ILE A 1 93 ? 9.943 -28.559 -13.644 1.00 12.61 92 ILE A O 1
ATOM 760 N N . THR A 1 94 ? 11.657 -28.016 -12.284 1.00 14.33 93 THR A N 1
ATOM 761 C CA . THR A 1 94 ? 12.483 -27.455 -13.349 1.00 13.22 93 THR A CA 1
ATOM 762 C C . THR A 1 94 ? 13.763 -28.264 -13.452 1.00 15.03 93 THR A C 1
ATOM 763 O O . THR A 1 94 ? 14.552 -28.303 -12.499 1.00 15.71 93 THR A O 1
ATOM 767 N N . CYS A 1 95 ? 13.971 -28.905 -14.603 1.00 15.20 94 CYS A N 1
ATOM 768 C CA . CYS A 1 95 ? 15.197 -29.652 -14.869 1.00 12.86 94 CYS A CA 1
ATOM 769 C C . CYS A 1 95 ? 16.052 -28.841 -15.827 1.00 16.80 94 CYS A C 1
ATOM 770 O O . CYS A 1 95 ? 15.572 -28.410 -16.881 1.00 15.57 94 CYS A O 1
ATOM 773 N N . GLU A 1 96 ? 17.305 -28.610 -15.457 1.00 16.26 95 GLU A N 1
ATOM 774 C CA . GLU A 1 96 ? 18.217 -27.873 -16.319 1.00 16.01 95 GLU A CA 1
ATOM 775 C C . GLU A 1 96 ? 18.942 -28.855 -17.225 1.00 14.97 95 GLU A C 1
ATOM 776 O O . GLU A 1 96 ? 19.545 -29.819 -16.748 1.00 16.85 95 GLU A O 1
ATOM 782 N N . PHE A 1 97 ? 18.873 -28.623 -18.520 1.00 15.57 96 PHE A N 1
ATOM 783 C CA . PHE A 1 97 ? 19.657 -29.414 -19.454 1.00 19.03 96 PHE A CA 1
ATOM 784 C C . PHE A 1 97 ? 20.718 -28.514 -20.082 1.00 18.72 96 PHE A C 1
ATOM 785 O O . PHE A 1 97 ? 20.890 -27.356 -19.686 1.00 19.02 96 PHE A O 1
ATOM 793 N N . GLU A 1 98 ? 21.498 -29.063 -21.014 1.00 19.92 97 GLU A N 1
ATOM 794 C CA . GLU A 1 98 ? 22.637 -28.293 -21.509 1.00 21.44 97 GLU A CA 1
ATOM 795 C C . GLU A 1 98 ? 22.171 -27.000 -22.165 1.00 22.72 97 GLU A C 1
ATOM 796 O O . GLU A 1 98 ? 22.736 -25.929 -21.922 1.00 23.85 97 GLU A O 1
ATOM 802 N N . SER A 1 99 ? 21.128 -27.067 -22.983 1.00 19.88 98 SER A N 1
ATOM 803 C CA . SER A 1 99 ? 20.764 -25.914 -23.790 1.00 25.10 98 SER A CA 1
ATOM 804 C C . SER A 1 99 ? 19.409 -25.313 -23.433 1.00 24.14 98 SER A C 1
ATOM 805 O O . SER A 1 99 ? 19.020 -24.312 -24.044 1.00 20.20 98 SER A O 1
ATOM 808 N N . PHE A 1 100 ? 18.690 -25.871 -22.458 1.00 19.17 99 PHE A N 1
ATOM 809 C CA . PHE A 1 100 ? 17.436 -25.259 -22.034 1.00 18.99 99 PHE A CA 1
ATOM 810 C C . PHE A 1 100 ? 17.046 -25.787 -20.660 1.00 18.19 99 PHE A C 1
ATOM 811 O O . PHE A 1 100 ? 17.521 -26.835 -20.216 1.00 17.49 99 PHE A O 1
ATOM 819 N N . TYR A 1 101 ? 16.178 -25.030 -19.989 1.00 17.29 100 TYR A N 1
ATOM 820 C CA . TYR A 1 101 ? 15.466 -25.526 -18.819 1.00 14.24 100 TYR A CA 1
ATOM 821 C C . TYR A 1 101 ? 14.151 -26.138 -19.285 1.00 15.45 100 TYR A C 1
ATOM 822 O O . TYR A 1 101 ? 13.504 -25.599 -20.182 1.00 15.72 100 TYR A O 1
ATOM 831 N N . LEU A 1 102 ? 13.736 -27.237 -18.643 1.00 13.88 101 LEU A N 1
ATOM 832 C CA . LEU A 1 102 ? 12.426 -27.843 -18.882 1.00 14.17 101 LEU A CA 1
ATOM 833 C C . LEU A 1 102 ? 11.598 -27.702 -17.605 1.00 15.77 101 LEU A C 1
ATOM 834 O O . LEU A 1 102 ? 11.907 -28.340 -16.583 1.00 12.87 101 LEU A O 1
ATOM 839 N N . VAL A 1 103 ? 10.567 -26.849 -17.664 1.00 11.84 102 VAL A N 1
ATOM 840 C CA . VAL A 1 103 ? 9.670 -26.565 -16.543 1.00 12.73 102 VAL A CA 1
ATOM 841 C C . VAL A 1 103 ? 8.403 -27.398 -16.720 1.00 13.13 102 VAL A C 1
ATOM 842 O O . VAL A 1 103 ? 7.664 -27.219 -17.702 1.00 14.16 102 VAL A O 1
ATOM 846 N N . ASN A 1 104 ? 8.170 -28.316 -15.782 1.00 12.31 103 ASN A N 1
ATOM 847 C CA . ASN A 1 104 ? 6.979 -29.162 -15.717 1.00 14.13 103 ASN A CA 1
ATOM 848 C C . ASN A 1 104 ? 6.020 -28.512 -14.723 1.00 12.40 103 ASN A C 1
ATOM 849 O O . ASN A 1 104 ? 6.400 -28.302 -13.570 1.00 12.64 103 ASN A O 1
ATOM 854 N N . VAL A 1 105 ? 4.799 -28.150 -15.156 1.00 12.06 104 VAL A N 1
ATOM 855 C CA . VAL A 1 105 ? 3.919 -27.373 -14.286 1.00 12.12 104 VAL A CA 1
ATOM 856 C C . VAL A 1 105 ? 2.489 -27.917 -14.321 1.00 13.89 104 VAL A C 1
ATOM 857 O O . VAL A 1 105 ? 1.976 -28.299 -15.374 1.00 11.13 104 VAL A O 1
ATOM 861 N N . TYR A 1 106 ? 1.855 -27.959 -13.159 1.00 10.91 105 TYR A N 1
ATOM 862 C CA . TYR A 1 106 ? 0.415 -28.193 -13.048 1.00 12.47 105 TYR A CA 1
ATOM 863 C C . TYR A 1 106 ? -0.189 -26.898 -12.492 1.00 14.47 105 TYR A C 1
ATOM 864 O O . TYR A 1 106 ? -0.073 -26.614 -11.299 1.00 13.81 105 TYR A O 1
ATOM 873 N N . THR A 1 107 ? -0.798 -26.093 -13.371 1.00 12.67 106 THR A N 1
ATOM 874 C CA . THR A 1 107 ? -1.309 -24.769 -12.976 1.00 12.60 106 THR A CA 1
ATOM 875 C C . THR A 1 107 ? -2.531 -24.890 -12.061 1.00 13.24 106 THR A C 1
ATOM 876 O O . THR A 1 107 ? -3.402 -25.721 -12.303 1.00 12.55 106 THR A O 1
ATOM 880 N N . PRO A 1 108 ? -2.650 -24.047 -11.028 1.00 13.07 107 PRO A N 1
ATOM 881 C CA . PRO A 1 108 ? -3.846 -24.109 -10.173 1.00 15.40 107 PRO A CA 1
ATOM 882 C C . PRO A 1 108 ? -5.125 -23.843 -10.962 1.00 15.16 107 PRO A C 1
ATOM 883 O O . PRO A 1 108 ? -5.241 -22.854 -11.688 1.00 15.15 107 PRO A O 1
ATOM 887 N N . ASN A 1 109 ? -6.084 -24.744 -10.813 1.00 13.50 108 ASN A N 1
ATOM 888 C CA . ASN A 1 109 ? -7.410 -24.549 -11.386 1.00 14.32 108 ASN A CA 1
ATOM 889 C C . ASN A 1 109 ? -8.143 -23.443 -10.634 1.00 17.94 108 ASN A C 1
ATOM 890 O O . ASN A 1 109 ? -8.042 -23.333 -9.409 1.00 16.41 108 ASN A O 1
ATOM 895 N N . SER A 1 110 ? -8.882 -22.611 -11.371 1.00 16.40 109 SER A N 1
ATOM 896 C CA . SER A 1 110 ? -9.642 -21.532 -10.744 1.00 16.97 109 SER A CA 1
ATOM 897 C C . SER A 1 110 ? -10.915 -22.013 -10.043 1.00 16.35 109 SER A C 1
ATOM 898 O O . SER A 1 110 ? -11.551 -21.218 -9.338 1.00 22.21 109 SER A O 1
ATOM 901 N N . GLN A 1 111 ? -11.309 -23.272 -10.240 1.00 17.68 110 GLN A N 1
ATOM 902 C CA . GLN A 1 111 ? -12.379 -23.942 -9.500 1.00 18.44 110 GLN A CA 1
ATOM 903 C C . GLN A 1 111 ? -13.772 -23.505 -9.945 1.00 20.88 110 GLN A C 1
ATOM 904 O O . GLN A 1 111 ? -13.924 -22.516 -10.674 1.00 18.67 110 GLN A O 1
ATOM 910 N N . GLN A 1 112 ? -14.785 -24.284 -9.573 1.00 19.56 111 GLN A N 1
ATOM 911 C CA . GLN A 1 112 ? -16.147 -23.960 -9.977 1.00 21.67 111 GLN A CA 1
ATOM 912 C C . GLN A 1 112 ? -16.503 -22.549 -9.521 1.00 21.53 111 GLN A C 1
ATOM 913 O O . GLN A 1 112 ? -16.124 -22.113 -8.428 1.00 21.71 111 GLN A O 1
ATOM 919 N N . ALA A 1 113 ? -17.215 -21.823 -10.384 1.00 22.64 112 ALA A N 1
ATOM 920 C CA . ALA A 1 113 ? -17.607 -20.439 -10.126 1.00 24.24 112 ALA A CA 1
ATOM 921 C C . ALA A 1 113 ? -16.408 -19.518 -9.918 1.00 21.62 112 ALA A C 1
ATOM 922 O O . ALA A 1 113 ? -16.537 -18.465 -9.285 1.00 21.13 112 ALA A O 1
ATOM 924 N N . LEU A 1 114 ? -15.233 -19.901 -10.424 1.00 18.77 113 LEU A N 1
ATOM 925 C CA . LEU A 1 114 ? -14.029 -19.068 -10.355 1.00 17.65 113 LEU A CA 1
ATOM 926 C C . LEU A 1 114 ? -13.677 -18.674 -8.923 1.00 16.63 113 LEU A C 1
ATOM 927 O O . LEU A 1 114 ? -13.106 -17.610 -8.680 1.00 17.99 113 LEU A O 1
ATOM 932 N N . SER A 1 115 ? -13.940 -19.561 -7.968 1.00 17.82 114 SER A N 1
ATOM 933 C CA . SER A 1 115 ? -13.753 -19.207 -6.566 1.00 19.31 114 SER A CA 1
ATOM 934 C C . SER A 1 115 ? -12.290 -18.975 -6.214 1.00 25.16 114 SER A C 1
ATOM 935 O O . SER A 1 115 ? -12.003 -18.232 -5.270 1.00 24.01 114 SER A O 1
ATOM 938 N N . ARG A 1 116 ? -11.352 -19.585 -6.949 1.00 19.65 115 ARG A N 1
ATOM 939 C CA . ARG A 1 116 ? -9.928 -19.410 -6.687 1.00 19.55 115 ARG A CA 1
ATOM 940 C C . ARG A 1 116 ? -9.252 -18.502 -7.716 1.00 19.16 115 ARG A C 1
ATOM 941 O O . ARG A 1 116 ? -8.022 -18.477 -7.797 1.00 19.16 115 ARG A O 1
ATOM 949 N N . LEU A 1 117 ? -10.031 -17.692 -8.442 1.00 19.37 116 LEU A N 1
ATOM 950 C CA . LEU A 1 117 ? -9.475 -16.857 -9.502 1.00 18.16 116 LEU A CA 1
ATOM 951 C C . LEU A 1 117 ? -8.441 -15.871 -8.967 1.00 18.10 116 LEU A C 1
ATOM 952 O O . LEU A 1 117 ? -7.398 -15.646 -9.597 1.00 18.56 116 LEU A O 1
ATOM 957 N N . SER A 1 118 ? -8.702 -15.265 -7.811 1.00 17.29 117 SER A N 1
ATOM 958 C CA . SER A 1 118 ? -7.748 -14.287 -7.293 1.00 17.65 117 SER A CA 1
ATOM 959 C C . SER A 1 118 ? -6.386 -14.927 -7.014 1.00 20.07 117 SER A C 1
ATOM 960 O O . SER A 1 118 ? -5.335 -14.337 -7.309 1.00 18.58 117 SER A O 1
ATOM 963 N N . TYR A 1 119 ? -6.375 -16.114 -6.413 1.00 17.67 118 TYR A N 1
ATOM 964 C CA . TYR A 1 119 ? -5.100 -16.791 -6.226 1.00 19.71 118 TYR A CA 1
ATOM 965 C C . TYR A 1 119 ? -4.469 -17.132 -7.571 1.00 17.09 118 TYR A C 1
ATOM 966 O O . TYR A 1 119 ? -3.266 -16.940 -7.767 1.00 16.74 118 TYR A O 1
ATOM 975 N N . ARG A 1 120 ? -5.266 -17.624 -8.513 1.00 16.70 119 ARG A N 1
ATOM 976 C CA . ARG A 1 120 ? -4.721 -17.968 -9.830 1.00 17.96 119 ARG A CA 1
ATOM 977 C C . ARG A 1 120 ? -4.033 -16.770 -10.475 1.00 17.07 119 ARG A C 1
ATOM 978 O O . ARG A 1 120 ? -2.967 -16.907 -11.089 1.00 17.35 119 ARG A O 1
ATOM 986 N N . MET A 1 121 ? -4.623 -15.583 -10.346 1.00 17.16 120 MET A N 1
ATOM 987 C CA . MET A 1 121 ? -3.993 -14.397 -10.911 1.00 17.32 120 MET A CA 1
ATOM 988 C C . MET A 1 121 ? -2.634 -14.150 -10.277 1.00 16.75 120 MET A C 1
ATOM 989 O O . MET A 1 121 ? -1.665 -13.815 -10.972 1.00 19.00 120 MET A O 1
ATOM 994 N N . SER A 1 122 ? -2.542 -14.306 -8.958 1.00 18.06 121 SER A N 1
ATOM 995 C CA . SER A 1 122 ? -1.262 -14.132 -8.283 1.00 16.97 121 SER A CA 1
ATOM 996 C C . SER A 1 122 ? -0.258 -15.184 -8.733 1.00 20.66 121 SER A C 1
ATOM 997 O O . SER A 1 122 ? 0.910 -14.871 -8.995 1.00 18.80 121 SER A O 1
ATOM 1000 N N . TRP A 1 123 ? -0.712 -16.431 -8.865 1.00 16.16 122 TRP A N 1
ATOM 1001 C CA . TRP A 1 123 ? 0.129 -17.481 -9.433 1.00 15.67 122 TRP A CA 1
ATOM 1002 C C . TRP A 1 123 ? 0.691 -17.073 -10.791 1.00 17.02 122 TRP A C 1
ATOM 1003 O O . TRP A 1 123 ? 1.891 -17.226 -11.059 1.00 17.71 122 TRP A O 1
ATOM 1014 N N . GLU A 1 124 ? -0.179 -16.607 -11.690 1.00 18.28 123 GLU A N 1
ATOM 1015 C CA . GLU A 1 124 ? 0.285 -16.281 -13.034 1.00 18.23 123 GLU A CA 1
ATOM 1016 C C . GLU A 1 124 ? 1.338 -15.176 -13.002 1.00 17.94 123 GLU A C 1
ATOM 1017 O O . GLU A 1 124 ? 2.338 -15.237 -13.730 1.00 17.84 123 GLU A O 1
ATOM 1023 N N . VAL A 1 125 ? 1.141 -14.161 -12.154 1.00 19.10 124 VAL A N 1
ATOM 1024 C CA . VAL A 1 125 ? 2.127 -13.082 -12.062 1.00 19.12 124 VAL A CA 1
ATOM 1025 C C . VAL A 1 125 ? 3.496 -13.642 -11.690 1.00 21.64 124 VAL A C 1
ATOM 1026 O O . VAL A 1 125 ? 4.522 -13.294 -12.294 1.00 18.46 124 VAL A O 1
ATOM 1030 N N . GLU A 1 126 ? 3.535 -14.512 -10.679 1.00 19.12 125 GLU A N 1
ATOM 1031 C CA . GLU A 1 126 ? 4.810 -14.999 -10.179 1.00 19.06 125 GLU A CA 1
ATOM 1032 C C . GLU A 1 126 ? 5.415 -16.038 -11.103 1.00 19.12 125 GLU A C 1
ATOM 1033 O O . GLU A 1 126 ? 6.640 -16.105 -11.240 1.00 20.63 125 GLU A O 1
ATOM 1039 N N . PHE A 1 127 ? 4.579 -16.881 -11.708 1.00 16.51 126 PHE A N 1
ATOM 1040 C CA . PHE A 1 127 ? 5.101 -17.900 -12.613 1.00 16.92 126 PHE A CA 1
ATOM 1041 C C . PHE A 1 127 ? 5.818 -17.253 -13.788 1.00 16.75 126 PHE A C 1
ATOM 1042 O O . PHE A 1 127 ? 6.907 -17.691 -14.177 1.00 17.10 126 PHE A O 1
ATOM 1050 N N . LYS A 1 128 ? 5.223 -16.194 -14.357 1.00 16.50 127 LYS A N 1
ATOM 1051 C CA . LYS A 1 128 ? 5.864 -15.489 -15.466 1.00 18.23 127 LYS A CA 1
ATOM 1052 C C . LYS A 1 128 ? 7.202 -14.902 -15.037 1.00 19.29 127 LYS A C 1
ATOM 1053 O O . LYS A 1 128 ? 8.204 -15.038 -15.752 1.00 19.63 127 LYS A O 1
ATOM 1059 N N . LYS A 1 129 ? 7.249 -14.262 -13.862 1.00 20.15 128 LYS A N 1
ATOM 1060 C CA . LYS A 1 129 ? 8.527 -13.732 -13.392 1.00 17.20 128 LYS A CA 1
ATOM 1061 C C . LYS A 1 129 ? 9.552 -14.847 -13.221 1.00 21.67 128 LYS A C 1
ATOM 1062 O O . LYS A 1 129 ? 10.715 -14.699 -13.616 1.00 20.58 128 LYS A O 1
ATOM 1068 N N . PHE A 1 130 ? 9.126 -15.985 -12.662 1.00 19.90 129 PHE A N 1
ATOM 1069 C CA . PHE A 1 130 ? 10.005 -17.148 -12.514 1.00 19.05 129 PHE A CA 1
ATOM 1070 C C . PHE A 1 130 ? 10.603 -17.581 -13.853 1.00 20.78 129 PHE A C 1
ATOM 1071 O O . PHE A 1 130 ? 11.811 -17.848 -13.955 1.00 17.52 129 PHE A O 1
ATOM 1079 N N . LEU A 1 131 ? 9.769 -17.675 -14.894 1.00 17.04 130 LEU A N 1
ATOM 1080 C CA . LEU A 1 131 ? 10.273 -18.106 -16.196 1.00 19.80 130 LEU A CA 1
ATOM 1081 C C . LEU A 1 131 ? 11.278 -17.107 -16.755 1.00 22.19 130 LEU A C 1
ATOM 1082 O O . LEU A 1 131 ? 12.320 -17.495 -17.298 1.00 21.98 130 LEU A O 1
ATOM 1087 N N . LYS A 1 132 ? 10.976 -15.812 -16.654 1.00 23.33 131 LYS A N 1
ATOM 1088 C CA . LYS A 1 132 ? 11.903 -14.816 -17.185 1.00 23.07 131 LYS A CA 1
ATOM 1089 C C . LYS A 1 132 ? 13.236 -14.858 -16.442 1.00 26.88 131 LYS A C 1
ATOM 1090 O O . LYS A 1 132 ? 14.300 -14.670 -17.047 1.00 26.29 131 LYS A O 1
ATOM 1096 N N . ALA A 1 133 ? 13.201 -15.093 -15.127 1.00 22.79 132 ALA A N 1
ATOM 1097 C CA . ALA A 1 133 ? 14.447 -15.205 -14.371 1.00 22.22 132 ALA A CA 1
ATOM 1098 C C . ALA A 1 133 ? 15.302 -16.357 -14.881 1.00 26.81 132 ALA A C 1
ATOM 1099 O O . ALA A 1 133 ? 16.521 -16.215 -15.004 1.00 24.66 132 ALA A O 1
ATOM 1101 N N . LEU A 1 134 ? 14.680 -17.510 -15.181 1.00 21.35 133 LEU A N 1
ATOM 1102 C CA . LEU A 1 134 ? 15.420 -18.622 -15.778 1.00 20.38 133 LEU A CA 1
ATOM 1103 C C . LEU A 1 134 ? 16.076 -18.211 -17.087 1.00 24.22 133 LEU A C 1
ATOM 1104 O O . LEU A 1 134 ? 17.230 -18.570 -17.353 1.00 25.32 133 LEU A O 1
ATOM 1109 N N . GLU A 1 135 ? 15.347 -17.469 -17.921 1.00 23.48 134 GLU A N 1
ATOM 1110 C CA . GLU A 1 135 ? 15.844 -17.107 -19.241 1.00 27.51 134 GLU A CA 1
ATOM 1111 C C . GLU A 1 135 ? 17.090 -16.255 -19.179 1.00 30.67 134 GLU A C 1
ATOM 1112 O O . GLU A 1 135 ? 17.800 -16.151 -20.185 1.00 32.22 134 GLU A O 1
ATOM 1118 N N . LEU A 1 136 ? 17.363 -15.629 -18.037 1.00 27.18 135 LEU A N 1
ATOM 1119 C CA . LEU A 1 136 ? 18.617 -14.905 -17.899 1.00 32.35 135 LEU A CA 1
ATOM 1120 C C . LEU A 1 136 ? 19.806 -15.824 -18.161 1.00 32.97 135 LEU A C 1
ATOM 1121 O O . LEU A 1 136 ? 20.852 -15.370 -18.641 1.00 33.71 135 LEU A O 1
ATOM 1126 N N . LYS A 1 137 ? 19.671 -17.113 -17.849 1.00 26.77 136 LYS A N 1
ATOM 1127 C CA . LYS A 1 137 ? 20.748 -18.071 -18.061 1.00 24.03 136 LYS A CA 1
ATOM 1128 C C . LYS A 1 137 ? 20.582 -18.897 -19.337 1.00 25.90 136 LYS A C 1
ATOM 1129 O O . LYS A 1 137 ? 21.535 -19.028 -20.101 1.00 24.40 136 LYS A O 1
ATOM 1135 N N . LYS A 1 138 ? 19.391 -19.451 -19.586 1.00 24.67 137 LYS A N 1
ATOM 1136 C CA . LYS A 1 138 ? 19.151 -20.369 -20.696 1.00 20.14 137 LYS A CA 1
ATOM 1137 C C . LYS A 1 138 ? 17.707 -20.257 -21.159 1.00 20.50 137 LYS A C 1
ATOM 1138 O O . LYS A 1 138 ? 16.824 -19.942 -20.352 1.00 18.18 137 LYS A O 1
ATOM 1144 N N . PRO A 1 139 ? 17.422 -20.543 -22.429 1.00 21.00 138 PRO A N 1
ATOM 1145 C CA . PRO A 1 139 ? 16.024 -20.613 -22.870 1.00 20.98 138 PRO A CA 1
ATOM 1146 C C . PRO A 1 139 ? 15.255 -21.689 -22.111 1.00 17.52 138 PRO A C 1
ATOM 1147 O O . PRO A 1 139 ? 15.829 -22.584 -21.478 1.00 16.45 138 PRO A O 1
ATOM 1151 N N . VAL A 1 140 ? 13.930 -21.595 -22.192 1.00 17.06 139 VAL A N 1
ATOM 1152 C CA . VAL A 1 140 ? 13.023 -22.408 -21.388 1.00 14.15 139 VAL A CA 1
ATOM 1153 C C . VAL A 1 140 ? 11.994 -23.104 -22.275 1.00 15.34 139 VAL A C 1
ATOM 1154 O O . VAL A 1 140 ? 11.422 -22.487 -23.178 1.00 13.51 139 VAL A O 1
ATOM 1158 N N . ILE A 1 141 ? 11.733 -24.378 -21.980 1.00 15.38 140 ILE A N 1
ATOM 1159 C CA . ILE A 1 141 ? 10.580 -25.123 -22.479 1.00 12.08 140 ILE A CA 1
ATOM 1160 C C . ILE A 1 141 ? 9.663 -25.373 -21.283 1.00 13.01 140 ILE A C 1
ATOM 1161 O O . ILE A 1 141 ? 10.130 -25.845 -20.237 1.00 13.58 140 ILE A O 1
ATOM 1166 N N . VAL A 1 142 ? 8.382 -24.988 -21.405 1.00 15.47 141 VAL A N 1
ATOM 1167 C CA . VAL A 1 142 ? 7.368 -25.232 -20.376 1.00 14.21 141 VAL A CA 1
ATOM 1168 C C . VAL A 1 142 ? 6.420 -26.298 -20.896 1.00 13.36 141 VAL A C 1
ATOM 1169 O O . VAL A 1 142 ? 6.008 -26.248 -22.058 1.00 13.86 141 VAL A O 1
ATOM 1173 N N . CYS A 1 143 ? 6.060 -27.257 -20.049 1.00 11.52 142 CYS A N 1
ATOM 1174 C CA . CYS A 1 143 ? 5.032 -28.200 -20.459 1.00 9.26 142 CYS A CA 1
ATOM 1175 C C . CYS A 1 143 ? 4.129 -28.488 -19.278 1.00 13.78 142 CYS A C 1
ATOM 1176 O O . CYS A 1 143 ? 4.561 -28.459 -18.118 1.00 13.52 142 CYS A O 1
ATOM 1179 N N . GLY A 1 144 ? 2.867 -28.744 -19.582 1.00 12.90 143 GLY A N 1
ATOM 1180 C CA . GLY A 1 144 ? 1.972 -29.218 -18.567 1.00 11.08 143 GLY A CA 1
ATOM 1181 C C . GLY A 1 144 ? 0.547 -28.792 -18.842 1.00 13.37 143 GLY A C 1
ATOM 1182 O O . GLY A 1 144 ? 0.174 -28.406 -19.960 1.00 11.36 143 GLY A O 1
ATOM 1183 N N . ASP A 1 145 ? -0.237 -28.938 -17.786 1.00 10.30 144 ASP A N 1
ATOM 1184 C CA . ASP A 1 145 ? -1.653 -28.597 -17.786 1.00 13.08 144 ASP A CA 1
ATOM 1185 C C . ASP A 1 145 ? -1.735 -27.175 -17.254 1.00 13.78 144 ASP A C 1
ATOM 1186 O O . ASP A 1 145 ? -1.547 -26.936 -16.057 1.00 13.62 144 ASP A O 1
ATOM 1191 N N . LEU A 1 146 ? -1.968 -26.218 -18.150 1.00 11.63 145 LEU A N 1
ATOM 1192 C CA . LEU A 1 146 ? -1.963 -24.809 -17.771 1.00 12.32 145 LEU A CA 1
ATOM 1193 C C . LEU A 1 146 ? -3.354 -24.294 -17.434 1.00 14.20 145 LEU A C 1
ATOM 1194 O O . LEU A 1 146 ? -3.505 -23.111 -17.121 1.00 14.43 145 LEU A O 1
ATOM 1199 N N . ASN A 1 147 ? -4.378 -25.137 -17.522 1.00 15.25 146 ASN A N 1
ATOM 1200 C CA . ASN A 1 147 ? -5.706 -24.762 -17.059 1.00 13.59 146 ASN A CA 1
ATOM 1201 C C . ASN A 1 147 ? -6.162 -23.439 -17.677 1.00 16.15 146 ASN A C 1
ATOM 1202 O O . ASN A 1 147 ? -6.731 -22.570 -17.011 1.00 14.30 146 ASN A O 1
ATOM 1207 N N . VAL A 1 148 ? -5.926 -23.304 -18.981 1.00 13.65 147 VAL A N 1
ATOM 1208 C CA . VAL A 1 148 ? -6.455 -22.194 -19.765 1.00 15.74 147 VAL A CA 1
ATOM 1209 C C . VAL A 1 148 ? -6.589 -22.648 -21.217 1.00 15.86 147 VAL A C 1
ATOM 1210 O O . VAL A 1 148 ? -5.703 -23.319 -21.757 1.00 14.38 147 VAL A O 1
ATOM 1214 N N . ALA A 1 149 ? -7.728 -22.323 -21.831 1.00 14.10 148 ALA A N 1
ATOM 1215 C CA . ALA A 1 149 ? -7.896 -22.396 -23.278 1.00 18.26 148 ALA A CA 1
ATOM 1216 C C . ALA A 1 149 ? -7.785 -20.979 -23.834 1.00 16.66 148 ALA A C 1
ATOM 1217 O O . ALA A 1 149 ? -8.411 -20.052 -23.307 1.00 17.73 148 ALA A O 1
ATOM 1219 N N . HIS A 1 150 ? -6.953 -20.802 -24.856 1.00 17.25 149 HIS A N 1
ATOM 1220 C CA . HIS A 1 150 ? -6.547 -19.448 -25.219 1.00 16.56 149 HIS A CA 1
ATOM 1221 C C . HIS A 1 150 ? -7.604 -18.712 -26.043 1.00 17.74 149 HIS A C 1
ATOM 1222 O O . HIS A 1 150 ? -8.061 -17.634 -25.658 1.00 19.64 149 HIS A O 1
ATOM 1229 N N . ASN A 1 151 ? -7.978 -19.262 -27.192 1.00 18.10 150 ASN A N 1
ATOM 1230 C CA . ASN A 1 151 ? -8.894 -18.598 -28.111 1.00 21.20 150 ASN A CA 1
ATOM 1231 C C . ASN A 1 151 ? -10.089 -19.500 -28.374 1.00 20.22 150 ASN A C 1
ATOM 1232 O O . ASN A 1 151 ? -10.135 -20.654 -27.944 1.00 14.94 150 ASN A O 1
ATOM 1237 N N . GLU A 1 152 ? -11.067 -18.974 -29.122 1.00 22.73 151 GLU A N 1
ATOM 1238 C CA . GLU A 1 152 ? -12.285 -19.750 -29.337 1.00 17.21 151 GLU A CA 1
ATOM 1239 C C . GLU A 1 152 ? -12.013 -21.069 -30.035 1.00 18.97 151 GLU A C 1
ATOM 1240 O O . GLU A 1 152 ? -12.710 -22.058 -29.783 1.00 19.57 151 GLU A O 1
ATOM 1246 N N . ILE A 1 153 ? -11.002 -21.120 -30.903 1.00 17.95 152 ILE A N 1
ATOM 1247 C CA . ILE A 1 153 ? -10.679 -22.363 -31.587 1.00 18.79 152 ILE A CA 1
ATOM 1248 C C . ILE A 1 153 ? -10.258 -23.443 -30.605 1.00 19.47 152 ILE A C 1
ATOM 1249 O O . ILE A 1 153 ? -10.305 -24.633 -30.936 1.00 18.24 152 ILE A O 1
ATOM 1254 N N . ASP A 1 154 ? -9.871 -23.061 -29.393 1.00 17.61 153 ASP A N 1
ATOM 1255 C CA . ASP A 1 154 ? -9.266 -23.994 -28.456 1.00 15.21 153 ASP A CA 1
ATOM 1256 C C . ASP A 1 154 ? -10.283 -24.738 -27.586 1.00 17.40 153 ASP A C 1
ATOM 1257 O O . ASP A 1 154 ? -9.878 -25.550 -26.748 1.00 15.55 153 ASP A O 1
ATOM 1262 N N . LEU A 1 155 ? -11.583 -24.527 -27.776 1.00 16.30 154 LEU A N 1
ATOM 1263 C CA . LEU A 1 155 ? -12.559 -25.326 -27.036 1.00 16.21 154 LEU A CA 1
ATOM 1264 C C . LEU A 1 155 ? -13.866 -25.370 -27.813 1.00 17.79 154 LEU A C 1
ATOM 1265 O O . LEU A 1 155 ? -14.139 -24.507 -28.654 1.00 19.84 154 LEU A O 1
ATOM 1270 N N . GLU A 1 156 ? -14.690 -26.370 -27.484 1.00 16.03 155 GLU A N 1
ATOM 1271 C CA . GLU A 1 156 ? -15.852 -26.689 -28.315 1.00 22.90 155 GLU A CA 1
ATOM 1272 C C . GLU A 1 156 ? -16.975 -25.658 -28.191 1.00 29.98 155 GLU A C 1
ATOM 1273 O O . GLU A 1 156 ? -17.624 -25.331 -29.190 1.00 36.12 155 GLU A O 1
ATOM 1279 N N . ASN A 1 157 ? -17.254 -25.135 -27.004 1.00 27.10 156 ASN A N 1
ATOM 1280 C CA . ASN A 1 157 ? -18.389 -24.217 -26.865 1.00 30.86 156 ASN A CA 1
ATOM 1281 C C . ASN A 1 157 ? -17.911 -22.910 -26.253 1.00 27.26 156 ASN A C 1
ATOM 1282 O O . ASN A 1 157 ? -18.260 -22.580 -25.113 1.00 29.72 156 ASN A O 1
ATOM 1287 N N . PRO A 1 158 ? -17.162 -22.109 -27.017 1.00 22.77 157 PRO A N 1
ATOM 1288 C CA . PRO A 1 158 ? -16.549 -20.905 -26.422 1.00 23.27 157 PRO A CA 1
ATOM 1289 C C . PRO A 1 158 ? -17.549 -19.952 -25.793 1.00 26.02 157 PRO A C 1
ATOM 1290 O O . PRO A 1 158 ? -17.328 -19.458 -24.678 1.00 22.07 157 PRO A O 1
ATOM 1294 N N . LYS A 1 159 ? -18.642 -19.654 -26.496 1.00 25.81 158 LYS A N 1
ATOM 1295 C CA . LYS A 1 159 ? -19.517 -18.576 -26.061 1.00 25.22 158 LYS A CA 1
ATOM 1296 C C . LYS A 1 159 ? -20.310 -18.935 -24.813 1.00 25.88 158 LYS A C 1
ATOM 1297 O O . LYS A 1 159 ? -20.850 -18.040 -24.155 1.00 28.47 158 LYS A O 1
ATOM 1303 N N . THR A 1 160 ? -20.389 -20.208 -24.459 1.00 24.97 159 THR A N 1
ATOM 1304 C CA . THR A 1 160 ? -21.103 -20.585 -23.254 1.00 26.81 159 THR A CA 1
ATOM 1305 C C . THR A 1 160 ? -20.176 -20.883 -22.085 1.00 27.36 159 THR A C 1
ATOM 1306 O O . THR A 1 160 ? -20.662 -21.237 -21.011 1.00 24.41 159 THR A O 1
ATOM 1310 N N . ASN A 1 161 ? -18.859 -20.738 -22.257 1.00 24.02 160 ASN A N 1
ATOM 1311 C CA . ASN A 1 161 ? -17.894 -21.143 -21.235 1.00 25.89 160 ASN A CA 1
ATOM 1312 C C . ASN A 1 161 ? -17.055 -19.999 -20.685 1.00 24.35 160 ASN A C 1
ATOM 1313 O O . ASN A 1 161 ? -16.091 -20.259 -19.955 1.00 21.69 160 ASN A O 1
ATOM 1318 N N . ARG A 1 162 ? -17.411 -18.744 -20.971 1.00 21.93 161 ARG A N 1
ATOM 1319 C CA . ARG A 1 162 ? -16.559 -17.633 -20.572 1.00 20.91 161 ARG A CA 1
ATOM 1320 C C . ARG A 1 162 ? -16.631 -17.317 -19.086 1.00 23.92 161 ARG A C 1
ATOM 1321 O O . ARG A 1 162 ? -15.880 -16.455 -18.617 1.00 26.51 161 ARG A O 1
ATOM 1329 N N . LYS A 1 163 ? -17.500 -17.982 -18.337 1.00 21.88 162 LYS A N 1
ATOM 1330 C CA . LYS A 1 163 ? -17.497 -17.858 -16.891 1.00 24.96 162 LYS A CA 1
ATOM 1331 C C . LYS A 1 163 ? -17.088 -19.163 -16.230 1.00 27.03 162 LYS A C 1
ATOM 1332 O O . LYS A 1 163 ? -17.239 -19.309 -15.013 1.00 27.38 162 LYS A O 1
ATOM 1338 N N . ASN A 1 164 ? -16.536 -20.101 -16.992 1.00 24.16 163 ASN A N 1
ATOM 1339 C CA . ASN A 1 164 ? -16.051 -21.351 -16.432 1.00 19.44 163 ASN A CA 1
ATOM 1340 C C . ASN A 1 164 ? -14.538 -21.312 -16.289 1.00 22.33 163 ASN A C 1
ATOM 1341 O O . ASN A 1 164 ? -13.839 -20.653 -17.064 1.00 20.74 163 ASN A O 1
ATOM 1346 N N . ALA A 1 165 ? -14.041 -22.030 -15.285 1.00 20.16 164 ALA A N 1
ATOM 1347 C CA . ALA A 1 165 ? -12.611 -22.092 -15.037 1.00 17.49 164 ALA A CA 1
ATOM 1348 C C . ALA A 1 165 ? -11.869 -22.522 -16.295 1.00 18.71 164 ALA A C 1
ATOM 1349 O O . ALA A 1 165 ? -12.239 -23.503 -16.949 1.00 17.96 164 ALA A O 1
ATOM 1351 N N . GLY A 1 166 ? -10.844 -21.759 -16.645 1.00 16.91 165 GLY A N 1
ATOM 1352 C CA . GLY A 1 166 ? -10.037 -22.045 -17.797 1.00 15.46 165 GLY A CA 1
ATOM 1353 C C . GLY A 1 166 ? -10.386 -21.219 -19.020 1.00 19.47 165 GLY A C 1
ATOM 1354 O O . GLY A 1 166 ? -9.612 -21.213 -19.982 1.00 17.13 165 GLY A O 1
ATOM 1355 N N . PHE A 1 167 ? -11.546 -20.550 -19.033 1.00 17.37 166 PHE A N 1
ATOM 1356 C CA . PHE A 1 167 ? -11.845 -19.685 -20.173 1.00 18.24 166 PHE A CA 1
ATOM 1357 C C . PHE A 1 167 ? -12.365 -18.317 -19.746 1.00 19.56 166 PHE A C 1
ATOM 1358 O O . PHE A 1 167 ? -13.023 -17.639 -20.544 1.00 21.25 166 PHE A O 1
ATOM 1366 N N . SER A 1 168 ? -12.074 -17.888 -18.518 1.00 20.68 167 SER A N 1
ATOM 1367 C CA . SER A 1 168 ? -12.428 -16.535 -18.094 1.00 21.49 167 SER A CA 1
ATOM 1368 C C . SER A 1 168 ? -11.556 -15.513 -18.815 1.00 22.54 167 SER A C 1
ATOM 1369 O O . SER A 1 168 ? -10.425 -15.804 -19.213 1.00 18.40 167 SER A O 1
ATOM 1372 N N . ASP A 1 169 ? -12.093 -14.299 -18.999 1.00 22.31 168 ASP A N 1
ATOM 1373 C CA . ASP A 1 169 ? -11.266 -13.235 -19.569 1.00 23.34 168 ASP A CA 1
ATOM 1374 C C . ASP A 1 169 ? -9.955 -13.090 -18.808 1.00 20.95 168 ASP A C 1
ATOM 1375 O O . ASP A 1 169 ? -8.889 -12.909 -19.412 1.00 21.45 168 ASP A O 1
ATOM 1380 N N . GLU A 1 170 ? -10.020 -13.189 -17.474 1.00 21.84 169 GLU A N 1
ATOM 1381 C CA . GLU A 1 170 ? -8.844 -13.008 -16.631 1.00 19.86 169 GLU A CA 1
ATOM 1382 C C . GLU A 1 170 ? -7.775 -14.055 -16.935 1.00 19.13 169 GLU A C 1
ATOM 1383 O O . GLU A 1 170 ? -6.582 -13.734 -17.010 1.00 17.79 169 GLU A O 1
ATOM 1389 N N . GLU A 1 171 ? -8.176 -15.322 -17.082 1.00 19.59 170 GLU A N 1
ATOM 1390 C CA . GLU A 1 171 ? -7.183 -16.362 -17.353 1.00 17.71 170 GLU A CA 1
ATOM 1391 C C . GLU A 1 171 ? -6.631 -16.249 -18.768 1.00 15.99 170 GLU A C 1
ATOM 1392 O O . GLU A 1 171 ? -5.421 -16.405 -18.991 1.00 16.72 170 GLU A O 1
ATOM 1398 N N . ARG A 1 172 ? -7.504 -15.997 -19.743 1.00 17.46 171 ARG A N 1
ATOM 1399 C CA . ARG A 1 172 ? -7.043 -15.852 -21.120 1.00 20.06 171 ARG A CA 1
ATOM 1400 C C . ARG A 1 172 ? -6.044 -14.715 -21.241 1.00 19.07 171 ARG A C 1
ATOM 1401 O O . ARG A 1 172 ? -5.058 -14.815 -21.985 1.00 19.32 171 ARG A O 1
ATOM 1409 N N . GLU A 1 173 ? -6.294 -13.618 -20.522 1.00 19.61 172 GLU A N 1
ATOM 1410 C CA . GLU A 1 173 ? -5.404 -12.466 -20.575 1.00 22.46 172 GLU A CA 1
ATOM 1411 C C . GLU A 1 173 ? -4.026 -12.801 -20.023 1.00 23.46 172 GLU A C 1
ATOM 1412 O O . GLU A 1 173 ? -3.008 -12.403 -20.602 1.00 22.22 172 GLU A O 1
ATOM 1418 N N . LYS A 1 174 ? -3.963 -13.514 -18.891 1.00 19.16 173 LYS A N 1
ATOM 1419 C CA . LYS A 1 174 ? -2.655 -13.876 -18.364 1.00 18.84 173 LYS A CA 1
ATOM 1420 C C . LYS A 1 174 ? -1.893 -14.771 -19.327 1.00 17.61 173 LYS A C 1
ATOM 1421 O O . LYS A 1 174 ? -0.674 -14.642 -19.453 1.00 21.44 173 LYS A O 1
ATOM 1427 N N . PHE A 1 175 ? -2.581 -15.701 -20.008 1.00 18.75 174 PHE A N 1
ATOM 1428 C CA . PHE A 1 175 ? -1.860 -16.550 -20.957 1.00 17.81 174 PHE A CA 1
ATOM 1429 C C . PHE A 1 175 ? -1.356 -15.732 -22.149 1.00 20.45 174 PHE A C 1
ATOM 1430 O O . PHE A 1 175 ? -0.222 -15.917 -22.597 1.00 17.65 174 PHE A O 1
ATOM 1438 N N . SER A 1 176 ? -2.178 -14.816 -22.669 1.00 20.17 175 SER A N 1
ATOM 1439 C CA . SER A 1 176 ? -1.693 -13.902 -23.700 1.00 20.11 175 SER A CA 1
ATOM 1440 C C . SER A 1 176 ? -0.460 -13.153 -23.210 1.00 20.81 175 SER A C 1
ATOM 1441 O O . SER A 1 176 ? 0.532 -13.024 -23.935 1.00 20.70 175 SER A O 1
ATOM 1444 N N . GLU A 1 177 ? -0.511 -12.645 -21.974 1.00 21.53 176 GLU A N 1
ATOM 1445 C CA . GLU A 1 177 ? 0.613 -11.881 -21.442 1.00 21.64 176 GLU A CA 1
ATOM 1446 C C . GLU A 1 177 ? 1.843 -12.755 -21.271 1.00 24.60 176 GLU A C 1
ATOM 1447 O O . GLU A 1 177 ? 2.973 -12.289 -21.471 1.00 24.88 176 GLU A O 1
ATOM 1453 N N . LEU A 1 178 ? 1.641 -14.036 -20.956 1.00 25.28 177 LEU A N 1
ATOM 1454 C CA . LEU A 1 178 ? 2.771 -14.958 -20.877 1.00 24.85 177 LEU A CA 1
ATOM 1455 C C . LEU A 1 178 ? 3.434 -15.135 -22.229 1.00 23.69 177 LEU A C 1
ATOM 1456 O O . LEU A 1 178 ? 4.665 -15.105 -22.328 1.00 26.32 177 LEU A O 1
ATOM 1461 N N . LEU A 1 179 ? 2.639 -15.287 -23.293 1.00 21.63 178 LEU A N 1
ATOM 1462 C CA . LEU A 1 179 ? 3.237 -15.403 -24.618 1.00 24.27 178 LEU A CA 1
ATOM 1463 C C . LEU A 1 179 ? 3.885 -14.093 -25.052 1.00 29.47 178 LEU A C 1
ATOM 1464 O O . LEU A 1 179 ? 4.973 -14.098 -25.647 1.00 29.42 178 LEU A O 1
ATOM 1469 N N . ASN A 1 180 ? 3.233 -12.963 -24.757 1.00 29.64 179 ASN A N 1
ATOM 1470 C CA . ASN A 1 180 ? 3.800 -11.659 -25.083 1.00 27.83 179 ASN A CA 1
ATOM 1471 C C . ASN A 1 180 ? 5.132 -11.432 -24.383 1.00 30.90 179 ASN A C 1
ATOM 1472 O O . ASN A 1 180 ? 5.911 -10.573 -24.813 1.00 34.35 179 ASN A O 1
ATOM 1477 N N . ALA A 1 181 ? 5.411 -12.174 -23.316 1.00 30.74 180 ALA A N 1
ATOM 1478 C CA . ALA A 1 181 ? 6.681 -12.066 -22.622 1.00 27.60 180 ALA A CA 1
ATOM 1479 C C . ALA A 1 181 ? 7.796 -12.817 -23.327 1.00 29.02 180 ALA A C 1
ATOM 1480 O O . ALA A 1 181 ? 8.916 -12.842 -22.802 1.00 33.37 180 ALA A O 1
ATOM 1482 N N . GLY A 1 182 ? 7.524 -13.421 -24.485 1.00 25.18 181 GLY A N 1
ATOM 1483 C CA . GLY A 1 182 ? 8.566 -14.106 -25.219 1.00 28.43 181 GLY A CA 1
ATOM 1484 C C . GLY A 1 182 ? 8.425 -15.606 -25.408 1.00 25.98 181 GLY A C 1
ATOM 1485 O O . GLY A 1 182 ? 9.449 -16.270 -25.589 1.00 26.53 181 GLY A O 1
ATOM 1486 N N . PHE A 1 183 ? 7.226 -16.175 -25.230 1.00 20.88 182 PHE A N 1
ATOM 1487 C CA . PHE A 1 183 ? 7.016 -17.613 -25.364 1.00 20.44 182 PHE A CA 1
ATOM 1488 C C . PHE A 1 183 ? 6.126 -17.968 -26.552 1.00 20.25 182 PHE A C 1
ATOM 1489 O O . PHE A 1 183 ? 5.230 -17.207 -26.923 1.00 20.72 182 PHE A O 1
ATOM 1497 N N . ILE A 1 184 ? 6.374 -19.146 -27.124 1.00 17.57 183 ILE A N 1
ATOM 1498 C CA . ILE A 1 184 ? 5.640 -19.678 -28.273 1.00 15.35 183 ILE A CA 1
ATOM 1499 C C . ILE A 1 184 ? 4.734 -20.821 -27.811 1.00 18.82 183 ILE A C 1
ATOM 1500 O O . ILE A 1 184 ? 5.178 -21.723 -27.093 1.00 16.69 183 ILE A O 1
ATOM 1505 N N . ASP A 1 185 ? 3.465 -20.778 -28.220 1.00 16.36 184 ASP A N 1
ATOM 1506 C CA . ASP A 1 185 ? 2.532 -21.896 -28.045 1.00 17.13 184 ASP A CA 1
ATOM 1507 C C . ASP A 1 185 ? 2.815 -22.907 -29.162 1.00 19.57 184 ASP A C 1
ATOM 1508 O O . ASP A 1 185 ? 2.394 -22.713 -30.305 1.00 18.13 184 ASP A O 1
ATOM 1513 N N . THR A 1 186 ? 3.570 -23.980 -28.861 1.00 14.57 185 THR A N 1
ATOM 1514 C CA . THR A 1 186 ? 4.169 -24.755 -29.955 1.00 15.35 185 THR A CA 1
ATOM 1515 C C . THR A 1 186 ? 3.113 -25.421 -30.837 1.00 17.40 185 THR A C 1
ATOM 1516 O O . THR A 1 186 ? 3.269 -25.491 -32.065 1.00 15.93 185 THR A O 1
ATOM 1520 N N . PHE A 1 187 ? 2.032 -25.921 -30.248 1.00 15.32 186 PHE A N 1
ATOM 1521 C CA . PHE A 1 187 ? 1.018 -26.556 -31.085 1.00 15.63 186 PHE A CA 1
ATOM 1522 C C . PHE A 1 187 ? 0.432 -25.573 -32.096 1.00 16.62 186 PHE A C 1
ATOM 1523 O O . PHE A 1 187 ? 0.169 -25.938 -33.251 1.00 18.61 186 PHE A O 1
ATOM 1531 N N . ARG A 1 188 ? 0.197 -24.331 -31.676 1.00 14.47 187 ARG A N 1
ATOM 1532 C CA . ARG A 1 188 ? -0.347 -23.334 -32.586 1.00 16.95 187 ARG A CA 1
ATOM 1533 C C . ARG A 1 188 ? 0.726 -22.753 -33.500 1.00 21.29 187 ARG A C 1
ATOM 1534 O O . ARG A 1 188 ? 0.395 -22.211 -34.560 1.00 17.94 187 ARG A O 1
ATOM 1542 N N . TYR A 1 189 ? 2.001 -22.887 -33.134 1.00 18.61 188 TYR A N 1
ATOM 1543 C CA . TYR A 1 189 ? 3.063 -22.552 -34.075 1.00 17.54 188 TYR A CA 1
ATOM 1544 C C . TYR A 1 189 ? 2.979 -23.415 -35.330 1.00 18.43 188 TYR A C 1
ATOM 1545 O O . TYR A 1 189 ? 3.028 -22.899 -36.454 1.00 20.28 188 TYR A O 1
ATOM 1554 N N . PHE A 1 190 ? 2.813 -24.730 -35.162 1.00 15.91 189 PHE A N 1
ATOM 1555 C CA . PHE A 1 190 ? 2.722 -25.629 -36.303 1.00 17.55 189 PHE A CA 1
ATOM 1556 C C . PHE A 1 190 ? 1.313 -25.752 -36.865 1.00 20.91 189 PHE A C 1
ATOM 1557 O O . PHE A 1 190 ? 1.168 -25.983 -38.072 1.00 19.31 189 PHE A O 1
ATOM 1565 N N . TYR A 1 191 ? 0.274 -25.613 -36.037 1.00 17.60 190 TYR A N 1
ATOM 1566 C CA . TYR A 1 191 ? -1.094 -25.942 -36.443 1.00 19.24 190 TYR A CA 1
ATOM 1567 C C . TYR A 1 191 ? -2.057 -24.820 -36.071 1.00 20.03 190 TYR A C 1
ATOM 1568 O O . TYR A 1 191 ? -3.057 -25.023 -35.373 1.00 20.72 190 TYR A O 1
ATOM 1577 N N . PRO A 1 192 ? -1.801 -23.615 -36.579 1.00 19.50 191 PRO A N 1
ATOM 1578 C CA . PRO A 1 192 ? -2.638 -22.466 -36.200 1.00 19.40 191 PRO A CA 1
ATOM 1579 C C . PRO A 1 192 ? -4.086 -22.597 -36.611 1.00 21.88 191 PRO A C 1
ATOM 1580 O O . PRO A 1 192 ? -4.955 -22.005 -35.956 1.00 20.20 191 PRO A O 1
ATOM 1584 N N . ASN A 1 193 ? -4.396 -23.370 -37.654 1.00 20.62 192 ASN A N 1
ATOM 1585 C CA . ASN A 1 193 ? -5.758 -23.416 -38.172 1.00 19.24 192 ASN A CA 1
ATOM 1586 C C . ASN A 1 193 ? -6.481 -24.709 -37.815 1.00 25.41 192 ASN A C 1
ATOM 1587 O O . ASN A 1 193 ? -7.623 -24.907 -38.252 1.00 28.02 192 ASN A O 1
ATOM 1592 N N . LYS A 1 194 ? -5.886 -25.569 -36.987 1.00 18.68 193 LYS A N 1
ATOM 1593 C CA . LYS A 1 194 ? -6.461 -26.884 -36.728 1.00 20.04 193 LYS A CA 1
ATOM 1594 C C . LYS A 1 194 ? -7.593 -26.777 -35.714 1.00 20.96 193 LYS A C 1
ATOM 1595 O O . LYS A 1 194 ? -7.358 -26.465 -34.541 1.00 20.20 193 LYS A O 1
ATOM 1601 N N . GLU A 1 195 ? -8.814 -27.066 -36.149 1.00 21.24 194 GLU A N 1
ATOM 1602 C CA . GLU A 1 195 ? -9.959 -27.056 -35.246 1.00 21.51 194 GLU A CA 1
ATOM 1603 C C . GLU A 1 195 ? -10.116 -28.410 -34.562 1.00 19.01 194 GLU A C 1
ATOM 1604 O O . GLU A 1 195 ? -9.647 -29.435 -35.055 1.00 18.94 194 GLU A O 1
ATOM 1610 N N . LYS A 1 196 ? -10.850 -28.418 -33.442 1.00 19.32 195 LYS A N 1
ATOM 1611 C CA . LYS A 1 196 ? -11.212 -29.655 -32.750 1.00 16.80 195 LYS A CA 1
ATOM 1612 C C . LYS A 1 196 ? -10.008 -30.388 -32.179 1.00 18.07 195 LYS A C 1
ATOM 1613 O O . LYS A 1 196 ? -10.052 -31.619 -32.008 1.00 17.82 195 LYS A O 1
ATOM 1619 N N . ALA A 1 197 ? -8.918 -29.672 -31.927 1.00 15.92 196 ALA A N 1
ATOM 1620 C CA . ALA A 1 197 ? -7.711 -30.245 -31.320 1.00 15.94 196 ALA A CA 1
ATOM 1621 C C . ALA A 1 197 ? -7.807 -29.940 -29.833 1.00 16.60 196 ALA A C 1
ATOM 1622 O O . ALA A 1 197 ? -7.583 -28.806 -29.408 1.00 16.77 196 ALA A O 1
ATOM 1624 N N . TYR A 1 198 ? -8.182 -30.945 -29.053 1.00 18.01 197 TYR A N 1
ATOM 1625 C CA . TYR A 1 198 ? -8.432 -30.791 -27.631 1.00 16.47 197 TYR A CA 1
ATOM 1626 C C . TYR A 1 198 ? -7.573 -31.777 -26.847 1.00 17.15 197 TYR A C 1
ATOM 1627 O O . TYR A 1 198 ? -7.144 -32.810 -27.376 1.00 16.49 197 TYR A O 1
ATOM 1636 N N . THR A 1 199 ? -7.357 -31.471 -25.557 1.00 14.20 198 THR A N 1
ATOM 1637 C CA . THR A 1 199 ? -6.578 -32.353 -24.691 1.00 12.14 198 THR A CA 1
ATOM 1638 C C . THR A 1 199 ? -7.302 -32.747 -23.405 1.00 12.90 198 THR A C 1
ATOM 1639 O O . THR A 1 199 ? -6.728 -33.478 -22.586 1.00 13.96 198 THR A O 1
ATOM 1643 N N . TRP A 1 200 ? -8.524 -32.271 -23.206 1.00 13.23 199 TRP A N 1
ATOM 1644 C CA . TRP A 1 200 ? -9.326 -32.538 -22.023 1.00 14.29 199 TRP A CA 1
ATOM 1645 C C . TRP A 1 200 ? -10.787 -32.630 -22.438 1.00 12.62 199 TRP A C 1
ATOM 1646 O O . TRP A 1 200 ? -11.254 -31.869 -23.291 1.00 13.45 199 TRP A O 1
ATOM 1657 N N . TRP A 1 201 ? -11.499 -33.566 -21.826 1.00 15.62 200 TRP A N 1
ATOM 1658 C CA . TRP A 1 201 ? -12.923 -33.759 -22.063 1.00 15.95 200 TRP A CA 1
ATOM 1659 C C . TRP A 1 201 ? -13.599 -33.930 -20.711 1.00 13.69 200 TRP A C 1
ATOM 1660 O O . TRP A 1 201 ? -13.088 -34.661 -19.865 1.00 14.59 200 TRP A O 1
ATOM 1671 N N . SER A 1 202 ? -14.713 -33.229 -20.495 1.00 15.21 201 SER A N 1
ATOM 1672 C CA . SER A 1 202 ? -15.452 -33.358 -19.242 1.00 16.25 201 SER A CA 1
ATOM 1673 C C . SER A 1 202 ? -16.095 -34.735 -19.157 1.00 18.35 201 SER A C 1
ATOM 1674 O O . SER A 1 202 ? -16.033 -35.535 -20.091 1.00 16.14 201 SER A O 1
ATOM 1677 N N . TYR A 1 203 ? -16.739 -35.008 -18.013 1.00 14.24 202 TYR A N 1
ATOM 1678 C CA . TYR A 1 203 ? -17.467 -36.251 -17.813 1.00 17.33 202 TYR A CA 1
ATOM 1679 C C . TYR A 1 203 ? -18.904 -36.163 -18.313 1.00 16.75 202 TYR A C 1
ATOM 1680 O O . TYR A 1 203 ? -19.706 -37.046 -18.011 1.00 17.22 202 TYR A O 1
ATOM 1689 N N . MET A 1 204 ? -19.249 -35.113 -19.057 1.00 14.62 203 MET A N 1
ATOM 1690 C CA . MET A 1 204 ? -20.528 -35.100 -19.753 1.00 16.70 203 MET A CA 1
ATOM 1691 C C . MET A 1 204 ? -20.663 -36.365 -20.589 1.00 17.24 203 MET A C 1
ATOM 1692 O O . MET A 1 204 ? -19.672 -36.922 -21.066 1.00 17.80 203 MET A O 1
ATOM 1697 N N . GLN A 1 205 ? -21.894 -36.852 -20.733 1.00 16.87 204 GLN A N 1
ATOM 1698 C CA . GLN A 1 205 ? -22.097 -38.142 -21.387 1.00 17.75 204 GLN A CA 1
ATOM 1699 C C . GLN A 1 205 ? -21.435 -38.177 -22.763 1.00 18.24 204 GLN A C 1
ATOM 1700 O O . GLN A 1 205 ? -21.694 -37.319 -23.606 1.00 18.46 204 GLN A O 1
ATOM 1706 N N . GLN A 1 206 ? -20.576 -39.174 -22.983 1.00 21.69 205 GLN A N 1
ATOM 1707 C CA . GLN A 1 206 ? -19.893 -39.385 -24.262 1.00 21.94 205 GLN A CA 1
ATOM 1708 C C . GLN A 1 206 ? -19.113 -38.161 -24.735 1.00 25.43 205 GLN A C 1
ATOM 1709 O O . GLN A 1 206 ? -18.836 -38.031 -25.935 1.00 23.62 205 GLN A O 1
ATOM 1715 N N . ALA A 1 207 ? -18.735 -37.249 -23.832 1.00 20.95 206 ALA A N 1
ATOM 1716 C CA . ALA A 1 207 ? -18.024 -36.042 -24.260 1.00 19.59 206 ALA A CA 1
ATOM 1717 C C . ALA A 1 207 ? -16.801 -36.395 -25.094 1.00 20.14 206 ALA A C 1
ATOM 1718 O O . ALA A 1 207 ? -16.559 -35.798 -26.150 1.00 19.43 206 ALA A O 1
ATOM 1720 N N . ARG A 1 208 ? -16.011 -37.364 -24.634 1.00 20.02 207 ARG A N 1
ATOM 1721 C CA . ARG A 1 208 ? -14.773 -37.665 -25.345 1.00 21.88 207 ARG A CA 1
ATOM 1722 C C . ARG A 1 208 ? -15.053 -38.354 -26.674 1.00 23.64 207 ARG A C 1
ATOM 1723 O O . ARG A 1 208 ? -14.432 -38.019 -27.687 1.00 21.60 207 ARG A O 1
ATOM 1731 N N . ASP A 1 209 ? -16.007 -39.294 -26.699 1.00 24.73 208 ASP A N 1
ATOM 1732 C CA . ASP A 1 209 ? -16.380 -39.933 -27.961 1.00 24.24 208 ASP A CA 1
ATOM 1733 C C . ASP A 1 209 ? -16.835 -38.905 -28.984 1.00 25.36 208 ASP A C 1
ATOM 1734 O O . ASP A 1 209 ? -16.552 -39.036 -30.180 1.00 29.00 208 ASP A O 1
ATOM 1739 N N . LYS A 1 210 ? -17.556 -37.884 -28.541 1.00 16.57 209 LYS A N 1
ATOM 1740 C CA . LYS A 1 210 ? -18.003 -36.833 -29.435 1.00 20.09 209 LYS A CA 1
ATOM 1741 C C . LYS A 1 210 ? -16.961 -35.744 -29.630 1.00 22.78 209 LYS A C 1
ATOM 1742 O O . LYS A 1 210 ? -17.219 -34.798 -30.375 1.00 21.41 209 LYS A O 1
ATOM 1748 N N . ASN A 1 211 ? -15.804 -35.860 -28.975 1.00 21.96 210 ASN A N 1
ATOM 1749 C CA . ASN A 1 211 ? -14.746 -34.856 -29.023 1.00 21.04 210 ASN A CA 1
ATOM 1750 C C . ASN A 1 211 ? -15.246 -33.464 -28.639 1.00 19.74 210 ASN A C 1
ATOM 1751 O O . ASN A 1 211 ? -14.883 -32.455 -29.248 1.00 19.73 210 ASN A O 1
ATOM 1756 N N . ILE A 1 212 ? -16.072 -33.392 -27.593 1.00 19.80 211 ILE A N 1
ATOM 1757 C CA . ILE A 1 212 ? -16.459 -32.106 -27.009 1.00 16.49 211 ILE A CA 1
ATOM 1758 C C . ILE A 1 212 ? -15.448 -31.852 -25.894 1.00 17.72 211 ILE A C 1
ATOM 1759 O O . ILE A 1 212 ? -15.598 -32.337 -24.776 1.00 14.88 211 ILE A O 1
ATOM 1764 N N . GLY A 1 213 ? -14.387 -31.106 -26.216 1.00 17.18 212 GLY A N 1
ATOM 1765 C CA . GLY A 1 213 ? -13.261 -30.957 -25.313 1.00 16.48 212 GLY A CA 1
ATOM 1766 C C . GLY A 1 213 ? -12.688 -29.553 -25.348 1.00 17.05 212 GLY A C 1
ATOM 1767 O O . GLY A 1 213 ? -13.225 -28.658 -26.001 1.00 15.89 212 GLY A O 1
ATOM 1768 N N . TRP A 1 214 ? -11.605 -29.369 -24.572 1.00 14.39 213 TRP A N 1
ATOM 1769 C CA . TRP A 1 214 ? -10.824 -28.142 -24.535 1.00 14.61 213 TRP A CA 1
ATOM 1770 C C . TRP A 1 214 ? -9.352 -28.488 -24.738 1.00 14.18 213 TRP A C 1
ATOM 1771 O O . TRP A 1 214 ? -8.902 -29.567 -24.355 1.00 15.68 213 TRP A O 1
ATOM 1782 N N . ARG A 1 215 ? -8.590 -27.544 -25.284 1.00 12.35 214 ARG A N 1
ATOM 1783 C CA . ARG A 1 215 ? -7.130 -27.651 -25.316 1.00 13.13 214 ARG A CA 1
ATOM 1784 C C . ARG A 1 215 ? -6.566 -26.812 -24.177 1.00 12.91 214 ARG A C 1
ATOM 1785 O O . ARG A 1 215 ? -6.534 -25.578 -24.272 1.00 14.04 214 ARG A O 1
ATOM 1793 N N . ILE A 1 216 ? -6.105 -27.479 -23.110 1.00 13.13 215 ILE A N 1
ATOM 1794 C CA . ILE A 1 216 ? -5.545 -26.782 -21.953 1.00 12.21 215 ILE A CA 1
ATOM 1795 C C . ILE A 1 216 ? -4.167 -27.330 -21.554 1.00 11.22 215 ILE A C 1
ATOM 1796 O O . ILE A 1 216 ? -3.592 -26.903 -20.543 1.00 11.84 215 ILE A O 1
ATOM 1801 N N . ASP A 1 217 ? -3.618 -28.257 -22.341 1.00 10.30 216 ASP A N 1
ATOM 1802 C CA . ASP A 1 217 ? -2.281 -28.805 -22.108 1.00 11.85 216 ASP A CA 1
ATOM 1803 C C . ASP A 1 217 ? -1.348 -28.326 -23.213 1.00 11.24 216 ASP A C 1
ATOM 1804 O O . ASP A 1 217 ? -1.745 -28.286 -24.382 1.00 11.97 216 ASP A O 1
ATOM 1809 N N . TYR A 1 218 ? -0.107 -27.998 -22.859 1.00 12.11 217 TYR A N 1
ATOM 1810 C CA . TYR A 1 218 ? 0.754 -27.259 -23.778 1.00 11.95 217 TYR A CA 1
ATOM 1811 C C . TYR A 1 218 ? 2.210 -27.682 -23.686 1.00 13.98 217 TYR A C 1
ATOM 1812 O O . TYR A 1 218 ? 2.678 -28.165 -22.654 1.00 12.95 217 TYR A O 1
ATOM 1821 N N . PHE A 1 219 ? 2.954 -27.368 -24.752 1.00 13.57 218 PHE A N 1
ATOM 1822 C CA . PHE A 1 219 ? 4.386 -27.110 -24.666 1.00 13.79 218 PHE A CA 1
ATOM 1823 C C . PHE A 1 219 ? 4.610 -25.678 -25.120 1.00 13.00 218 PHE A C 1
ATOM 1824 O O . PHE A 1 219 ? 4.157 -25.299 -26.206 1.00 15.19 218 PHE A O 1
ATOM 1832 N N . LEU A 1 220 ? 5.268 -24.883 -24.289 1.00 12.66 219 LEU A N 1
ATOM 1833 C CA . LEU A 1 220 ? 5.698 -23.539 -24.664 1.00 14.47 219 LEU A CA 1
ATOM 1834 C C . LEU A 1 220 ? 7.212 -23.508 -24.777 1.00 15.31 219 LEU A C 1
ATOM 1835 O O . LEU A 1 220 ? 7.905 -24.273 -24.098 1.00 14.35 219 LEU A O 1
ATOM 1840 N N . CYS A 1 221 ? 7.742 -22.604 -25.607 1.00 14.87 220 CYS A N 1
ATOM 1841 C CA . CYS A 1 221 ? 9.193 -22.423 -25.588 1.00 14.24 220 CYS A CA 1
ATOM 1842 C C . CYS A 1 221 ? 9.570 -20.962 -25.801 1.00 16.70 220 CYS A C 1
ATOM 1843 O O . CYS A 1 221 ? 8.864 -20.213 -26.482 1.00 16.70 220 CYS A O 1
ATOM 1846 N N . SER A 1 222 ? 10.710 -20.572 -25.215 1.00 17.04 221 SER A N 1
ATOM 1847 C CA . SER A 1 222 ? 11.283 -19.256 -25.466 1.00 17.35 221 SER A CA 1
ATOM 1848 C C . SER A 1 222 ? 11.420 -19.029 -26.966 1.00 19.19 221 SER A C 1
ATOM 1849 O O . SER A 1 222 ? 11.736 -19.951 -27.721 1.00 18.47 221 SER A O 1
ATOM 1852 N N . ASN A 1 223 ? 11.213 -17.785 -27.396 1.00 21.96 222 ASN A N 1
ATOM 1853 C CA . ASN A 1 223 ? 11.298 -17.457 -28.822 1.00 23.65 222 ASN A CA 1
ATOM 1854 C C . ASN A 1 223 ? 12.546 -18.013 -29.496 1.00 19.99 222 ASN A C 1
ATOM 1855 O O . ASN A 1 223 ? 12.422 -18.601 -30.577 1.00 23.79 222 ASN A O 1
ATOM 1860 N N . PRO A 1 224 ? 13.749 -17.863 -28.944 1.00 24.63 223 PRO A N 1
ATOM 1861 C CA . PRO A 1 224 ? 14.944 -18.320 -29.669 1.00 24.94 223 PRO A CA 1
ATOM 1862 C C . PRO A 1 224 ? 14.993 -19.819 -29.925 1.00 29.07 223 PRO A C 1
ATOM 1863 O O . PRO A 1 224 ? 15.762 -20.250 -30.792 1.00 30.66 223 PRO A O 1
ATOM 1867 N N . LEU A 1 225 ? 14.190 -20.630 -29.230 1.00 24.19 224 LEU A N 1
ATOM 1868 C CA . LEU A 1 225 ? 14.150 -22.057 -29.518 1.00 17.94 224 LEU A CA 1
ATOM 1869 C C . LEU A 1 225 ? 13.341 -22.380 -30.768 1.00 22.46 224 LEU A C 1
ATOM 1870 O O . LEU A 1 225 ? 13.335 -23.532 -31.210 1.00 19.64 224 LEU A O 1
ATOM 1875 N N . LYS A 1 226 ? 12.679 -21.392 -31.361 1.00 25.42 225 LYS A N 1
ATOM 1876 C CA . LYS A 1 226 ? 11.777 -21.667 -32.474 1.00 26.61 225 LYS A CA 1
ATOM 1877 C C . LYS A 1 226 ? 12.461 -22.478 -33.575 1.00 28.31 225 LYS A C 1
ATOM 1878 O O . LYS A 1 226 ? 11.894 -23.458 -34.080 1.00 23.42 225 LYS A O 1
ATOM 1884 N N . THR A 1 227 ? 13.715 -22.143 -33.904 1.00 28.52 226 THR A N 1
ATOM 1885 C CA . THR A 1 227 ? 14.354 -22.803 -35.040 1.00 26.28 226 THR A CA 1
ATOM 1886 C C . THR A 1 227 ? 14.732 -24.251 -34.767 1.00 27.69 226 THR A C 1
ATOM 1887 O O . THR A 1 227 ? 15.090 -24.963 -35.714 1.00 26.71 226 THR A O 1
ATOM 1891 N N . ARG A 1 228 ? 14.658 -24.708 -33.521 1.00 22.08 227 ARG A N 1
ATOM 1892 C CA . ARG A 1 228 ? 14.944 -26.103 -33.225 1.00 23.62 227 ARG A CA 1
ATOM 1893 C C . ARG A 1 228 ? 13.703 -26.988 -33.236 1.00 20.14 227 ARG A C 1
ATOM 1894 O O . ARG A 1 228 ? 13.841 -28.215 -33.250 1.00 19.53 227 ARG A O 1
ATOM 1902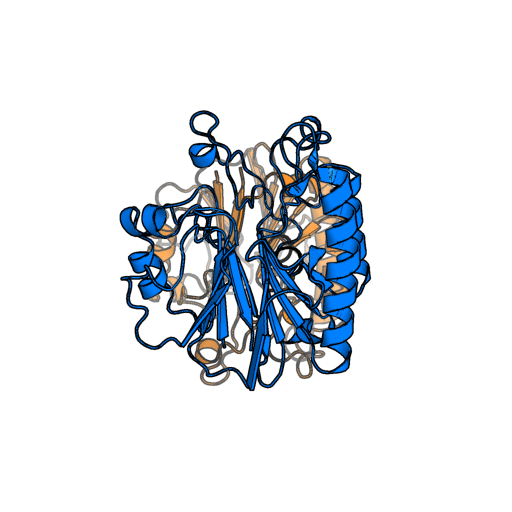 N N . LEU A 1 229 ? 12.506 -26.409 -33.284 1.00 18.08 228 LEU A N 1
ATOM 1903 C CA . LEU A 1 229 ? 11.297 -27.217 -33.202 1.00 18.26 228 LEU A CA 1
ATOM 1904 C C . LEU A 1 229 ? 11.098 -28.064 -34.453 1.00 19.15 228 LEU A C 1
ATOM 1905 O O . LEU A 1 229 ? 11.325 -27.614 -35.586 1.00 19.67 228 LEU A O 1
ATOM 1910 N N . LYS A 1 230 ? 10.672 -29.301 -34.244 1.00 17.12 229 LYS A N 1
ATOM 1911 C CA . LYS A 1 230 ? 10.332 -30.198 -35.340 1.00 17.67 229 LYS A CA 1
ATOM 1912 C C . LYS A 1 230 ? 8.849 -30.481 -35.459 1.00 18.55 229 LYS A C 1
ATOM 1913 O O . LYS A 1 230 ? 8.323 -30.491 -36.571 1.00 18.45 229 LYS A O 1
ATOM 1919 N N . ASP A 1 231 ? 8.147 -30.707 -34.350 1.00 16.17 230 ASP A N 1
ATOM 1920 C CA . ASP A 1 231 ? 6.716 -30.993 -34.426 1.00 14.51 230 ASP A CA 1
ATOM 1921 C C . ASP A 1 231 ? 6.115 -30.806 -33.041 1.00 18.62 230 ASP A C 1
ATOM 1922 O O . ASP A 1 231 ? 6.826 -30.788 -32.037 1.00 16.45 230 ASP A O 1
ATOM 1927 N N . ALA A 1 232 ? 4.790 -30.659 -33.003 1.00 15.68 231 ALA A N 1
ATOM 1928 C CA . ALA A 1 232 ? 4.050 -30.543 -31.753 1.00 15.55 231 ALA A CA 1
ATOM 1929 C C . ALA A 1 232 ? 2.895 -31.533 -31.824 1.00 18.06 231 ALA A C 1
ATOM 1930 O O . ALA A 1 232 ? 2.219 -31.617 -32.856 1.00 19.44 231 ALA A O 1
ATOM 1932 N N . LEU A 1 233 ? 2.684 -32.302 -30.758 1.00 15.84 232 LEU A N 1
ATOM 1933 C CA . LEU A 1 233 ? 1.818 -33.473 -30.818 1.00 15.07 232 LEU A CA 1
ATOM 1934 C C . LEU A 1 233 ? 0.678 -33.394 -29.808 1.00 17.66 232 LEU A C 1
ATOM 1935 O O . LEU A 1 233 ? 0.847 -32.891 -28.690 1.00 14.72 232 LEU A O 1
ATOM 1940 N N . ILE A 1 234 ? -0.471 -33.950 -30.197 1.00 14.96 233 ILE A N 1
ATOM 1941 C CA . ILE A 1 234 ? -1.576 -34.236 -29.268 1.00 15.26 233 ILE A CA 1
ATOM 1942 C C . ILE A 1 234 ? -1.935 -35.705 -29.455 1.00 19.83 233 ILE A C 1
ATOM 1943 O O . ILE A 1 234 ? -2.382 -36.105 -30.543 1.00 19.93 233 ILE A O 1
ATOM 1948 N N . TYR A 1 235 ? -1.725 -36.516 -28.413 1.00 13.73 234 TYR A N 1
ATOM 1949 C CA . TYR A 1 235 ? -1.984 -37.955 -28.479 1.00 17.64 234 TYR A CA 1
ATOM 1950 C C . TYR A 1 235 ? -3.450 -38.243 -28.140 1.00 16.45 234 TYR A C 1
ATOM 1951 O O . TYR A 1 235 ? -3.774 -38.875 -27.135 1.00 18.40 234 TYR A O 1
ATOM 1960 N N . LYS A 1 236 ? -4.346 -37.800 -29.033 1.00 18.33 235 LYS A N 1
ATOM 1961 C CA . LYS A 1 236 ? -5.781 -37.819 -28.723 1.00 23.64 235 LYS A CA 1
ATOM 1962 C C . LYS A 1 236 ? -6.337 -39.219 -28.457 1.00 25.82 235 LYS A C 1
ATOM 1963 O O . LYS A 1 236 ? -7.390 -39.343 -27.816 1.00 27.07 235 LYS A O 1
ATOM 1969 N N . ASP A 1 237 ? -5.663 -40.269 -28.905 1.00 24.68 236 ASP A N 1
ATOM 1970 C CA . ASP A 1 237 ? -6.192 -41.620 -28.793 1.00 26.44 236 ASP A CA 1
ATOM 1971 C C . ASP A 1 237 ? -5.753 -42.352 -27.541 1.00 27.05 236 ASP A C 1
ATOM 1972 O O . ASP A 1 237 ? -6.230 -43.461 -27.301 1.00 26.89 236 ASP A O 1
ATOM 1977 N N . ILE A 1 238 ? -4.880 -41.768 -26.730 1.00 22.06 237 ILE A N 1
ATOM 1978 C CA . ILE A 1 238 ? -4.404 -42.435 -25.528 1.00 20.97 237 ILE A CA 1
ATOM 1979 C C . ILE A 1 238 ? -5.409 -42.189 -24.412 1.00 24.62 237 ILE A C 1
ATOM 1980 O O . ILE A 1 238 ? -5.627 -41.040 -24.008 1.00 19.28 237 ILE A O 1
ATOM 1985 N N . LEU A 1 239 ? -5.987 -43.269 -23.887 1.00 22.53 238 LEU A N 1
ATOM 1986 C CA . LEU A 1 239 ? -6.965 -43.191 -22.819 1.00 23.56 238 LEU A CA 1
ATOM 1987 C C . LEU A 1 239 ? -6.267 -43.332 -21.467 1.00 23.30 238 LEU A C 1
ATOM 1988 O O . LEU A 1 239 ? -5.044 -43.479 -21.377 1.00 22.31 238 LEU A O 1
ATOM 1993 N N . GLY A 1 240 ? -7.052 -43.301 -20.397 1.00 17.99 239 GLY A N 1
ATOM 1994 C CA . GLY A 1 240 ? -6.536 -43.518 -19.064 1.00 21.78 239 GLY A CA 1
ATOM 1995 C C . GLY A 1 240 ? -6.628 -42.309 -18.163 1.00 17.50 239 GLY A C 1
ATOM 1996 O O . GLY A 1 240 ? -6.356 -42.435 -16.961 1.00 20.45 239 GLY A O 1
ATOM 1997 N N . SER A 1 241 ? -7.014 -41.151 -18.702 1.00 15.98 240 SER A N 1
ATOM 1998 C CA . SER A 1 241 ? -7.197 -39.935 -17.920 1.00 16.78 240 SER A CA 1
ATOM 1999 C C . SER A 1 241 ? -8.298 -39.104 -18.581 1.00 18.26 240 SER A C 1
ATOM 2000 O O . SER A 1 241 ? -8.751 -39.406 -19.689 1.00 19.15 240 SER A O 1
ATOM 2003 N N . ASP A 1 242 ? -8.727 -38.035 -17.899 1.00 15.26 241 ASP A N 1
ATOM 2004 C CA . ASP A 1 242 ? -9.605 -37.084 -18.569 1.00 15.40 241 ASP A CA 1
ATOM 2005 C C . ASP A 1 242 ? -8.833 -36.127 -19.481 1.00 16.59 241 ASP A C 1
ATOM 2006 O O . ASP A 1 242 ? -9.465 -35.404 -20.262 1.00 15.88 241 ASP A O 1
ATOM 2011 N N . HIS A 1 243 ? -7.494 -36.108 -19.407 1.00 14.49 242 HIS A N 1
ATOM 2012 C CA . HIS A 1 243 ? -6.623 -35.442 -20.368 1.00 11.06 242 HIS A CA 1
ATOM 2013 C C . HIS A 1 243 ? -5.948 -36.490 -21.246 1.00 14.92 242 HIS A C 1
ATOM 2014 O O . HIS A 1 243 ? -5.760 -37.638 -20.835 1.00 12.91 242 HIS A O 1
ATOM 2021 N N . CYS A 1 244 ? -5.536 -36.077 -22.444 1.00 15.29 243 CYS A N 1
ATOM 2022 C CA . CYS A 1 244 ? -4.632 -36.902 -23.237 1.00 15.73 243 CYS A CA 1
ATOM 2023 C C . CYS A 1 244 ? -3.228 -36.315 -23.214 1.00 13.42 243 CYS A C 1
ATOM 2024 O O . CYS A 1 244 ? -3.040 -35.143 -22.876 1.00 13.87 243 CYS A O 1
ATOM 2027 N N . PRO A 1 245 ? -2.215 -37.097 -23.572 1.00 13.74 244 PRO A N 1
ATOM 2028 C CA . PRO A 1 245 ? -0.845 -36.566 -23.592 1.00 13.45 244 PRO A CA 1
ATOM 2029 C C . PRO A 1 245 ? -0.636 -35.542 -24.694 1.00 13.29 244 PRO A C 1
ATOM 2030 O O . PRO A 1 245 ? -1.295 -35.570 -25.739 1.00 14.44 244 PRO A O 1
ATOM 2034 N N . VAL A 1 246 ? 0.343 -34.657 -24.470 1.00 14.55 245 VAL A N 1
ATOM 2035 C CA . VAL A 1 246 ? 0.838 -33.758 -25.500 1.00 13.11 245 VAL A CA 1
ATOM 2036 C C . VAL A 1 246 ? 2.346 -33.983 -25.640 1.00 15.71 245 VAL A C 1
ATOM 2037 O O . VAL A 1 246 ? 2.997 -34.598 -24.783 1.00 13.00 245 VAL A O 1
ATOM 2041 N N . GLY A 1 247 ? 2.903 -33.513 -26.751 1.00 13.86 246 GLY A N 1
ATOM 2042 C CA . GLY A 1 247 ? 4.313 -33.777 -27.005 1.00 15.62 246 GLY A CA 1
ATOM 2043 C C . GLY A 1 247 ? 4.976 -32.694 -27.825 1.00 12.52 246 GLY A C 1
ATOM 2044 O O . GLY A 1 247 ? 4.318 -31.867 -28.469 1.00 15.71 246 GLY A O 1
ATOM 2045 N N . LEU A 1 248 ? 6.310 -32.712 -27.801 1.00 14.34 247 LEU A N 1
ATOM 2046 C CA . LEU A 1 248 ? 7.103 -31.775 -28.578 1.00 12.50 247 LEU A CA 1
ATOM 2047 C C . LEU A 1 248 ? 8.329 -32.522 -29.066 1.00 16.96 247 LEU A C 1
ATOM 2048 O O . LEU A 1 248 ? 8.936 -33.271 -28.298 1.00 15.25 247 LEU A O 1
ATOM 2053 N N . GLU A 1 249 ? 8.662 -32.349 -30.340 1.00 17.30 248 GLU A N 1
ATOM 2054 C CA . GLU A 1 249 ? 9.877 -32.909 -30.919 1.00 17.09 248 GLU A CA 1
ATOM 2055 C C . GLU A 1 249 ? 10.753 -31.763 -31.387 1.00 17.89 248 GLU A C 1
ATOM 2056 O O . GLU A 1 249 ? 10.258 -30.779 -31.941 1.00 15.71 248 GLU A O 1
ATOM 2062 N N . LEU A 1 250 ? 12.054 -31.869 -31.118 1.00 18.95 249 LEU A N 1
ATOM 2063 C CA . LEU A 1 250 ? 12.970 -30.808 -31.497 1.00 19.12 249 LEU A CA 1
ATOM 2064 C C . LEU A 1 250 ? 14.351 -31.410 -31.691 1.00 20.16 249 LEU A C 1
ATOM 2065 O O . LEU A 1 250 ? 14.620 -32.540 -31.271 1.00 19.43 249 LEU A O 1
ATOM 2070 N N . VAL A 1 251 ? 15.213 -30.649 -32.355 1.00 22.88 250 VAL A N 1
ATOM 2071 C CA . VAL A 1 251 ? 16.618 -31.034 -32.470 1.00 27.09 250 VAL A CA 1
ATOM 2072 C C . VAL A 1 251 ? 17.509 -30.012 -31.774 1.00 33.89 250 VAL A C 1
ATOM 2073 O O . VAL A 1 251 ? 17.393 -28.806 -32.022 1.00 35.97 250 VAL A O 1
ATOM 2078 N N . PHE B 1 1 ? -16.796 -38.291 -45.605 1.00 35.26 0 PHE B N 1
ATOM 2079 C CA . PHE B 1 1 ? -16.022 -37.293 -46.342 1.00 34.50 0 PHE B CA 1
ATOM 2080 C C . PHE B 1 1 ? -15.617 -37.776 -47.739 1.00 35.22 0 PHE B C 1
ATOM 2081 O O . PHE B 1 1 ? -15.893 -38.911 -48.118 1.00 41.85 0 PHE B O 1
ATOM 2089 N N . MET B 1 2 ? -14.985 -36.906 -48.519 1.00 23.13 1 MET B N 1
ATOM 2090 C CA . MET B 1 2 ? -14.535 -37.280 -49.851 1.00 19.66 1 MET B CA 1
ATOM 2091 C C . MET B 1 2 ? -13.023 -37.122 -49.947 1.00 18.55 1 MET B C 1
ATOM 2092 O O . MET B 1 2 ? -12.421 -36.310 -49.244 1.00 16.08 1 MET B O 1
ATOM 2097 N N . LYS B 1 3 ? -12.408 -37.967 -50.764 1.00 14.70 2 LYS B N 1
ATOM 2098 C CA . LYS B 1 3 ? -10.955 -38.030 -50.883 1.00 14.90 2 LYS B CA 1
ATOM 2099 C C . LYS B 1 3 ? -10.588 -37.766 -52.335 1.00 16.06 2 LYS B C 1
ATOM 2100 O O . LYS B 1 3 ? -11.053 -38.479 -53.225 1.00 15.45 2 LYS B O 1
ATOM 2106 N N . LEU B 1 4 ? -9.776 -36.739 -52.566 1.00 14.59 3 LEU B N 1
ATOM 2107 C CA . LEU B 1 4 ? -9.306 -36.370 -53.895 1.00 12.94 3 LEU B CA 1
ATOM 2108 C C . LEU B 1 4 ? -7.810 -36.656 -53.974 1.00 12.16 3 LEU B C 1
ATOM 2109 O O . LEU B 1 4 ? -7.081 -36.408 -53.012 1.00 13.01 3 LEU B O 1
ATOM 2114 N N . ILE B 1 5 ? -7.359 -37.190 -55.110 1.00 14.79 4 ILE B N 1
ATOM 2115 C CA . ILE B 1 5 ? -5.957 -37.547 -55.308 1.00 12.55 4 ILE B CA 1
ATOM 2116 C C . ILE B 1 5 ? -5.478 -36.923 -56.617 1.00 11.80 4 ILE B C 1
ATOM 2117 O O . ILE B 1 5 ? -6.237 -36.813 -57.586 1.00 13.12 4 ILE B O 1
ATOM 2122 N N . SER B 1 6 ? -4.202 -36.532 -56.646 1.00 10.56 5 SER B N 1
ATOM 2123 C CA . SER B 1 6 ? -3.568 -36.008 -57.855 1.00 11.11 5 SER B CA 1
ATOM 2124 C C . SER B 1 6 ? -2.157 -36.566 -57.944 1.00 12.15 5 SER B C 1
ATOM 2125 O O . SER B 1 6 ? -1.453 -36.637 -56.931 1.00 14.96 5 SER B O 1
ATOM 2128 N N . TRP B 1 7 ? -1.732 -36.935 -59.156 1.00 11.24 6 TRP B N 1
ATOM 2129 C CA . TRP B 1 7 ? -0.434 -37.583 -59.314 1.00 13.04 6 TRP B CA 1
ATOM 2130 C C . TRP B 1 7 ? 0.116 -37.322 -60.706 1.00 10.59 6 TRP B C 1
ATOM 2131 O O . TRP B 1 7 ? -0.524 -37.656 -61.704 1.00 12.57 6 TRP B O 1
ATOM 2142 N N . ASN B 1 8 ? 1.306 -36.719 -60.769 1.00 11.87 7 ASN B N 1
ATOM 2143 C CA . ASN B 1 8 ? 2.050 -36.668 -62.022 1.00 14.21 7 ASN B CA 1
ATOM 2144 C C . ASN B 1 8 ? 2.763 -38.005 -62.143 1.00 11.97 7 ASN B C 1
ATOM 2145 O O . ASN B 1 8 ? 3.699 -38.287 -61.385 1.00 12.26 7 ASN B O 1
ATOM 2150 N N . VAL B 1 9 ? 2.296 -38.846 -63.072 1.00 12.10 8 VAL B N 1
ATOM 2151 C CA . VAL B 1 9 ? 2.760 -40.229 -63.142 1.00 11.54 8 VAL B CA 1
ATOM 2152 C C . VAL B 1 9 ? 3.981 -40.396 -64.044 1.00 11.12 8 VAL B C 1
ATOM 2153 O O . VAL B 1 9 ? 4.470 -41.521 -64.211 1.00 10.98 8 VAL B O 1
ATOM 2157 N N . ASN B 1 10 ? 4.471 -39.323 -64.660 1.00 12.87 9 ASN B N 1
ATOM 2158 C CA . ASN B 1 10 ? 5.620 -39.408 -65.566 1.00 13.16 9 ASN B CA 1
ATOM 2159 C C . ASN B 1 10 ? 5.457 -40.515 -66.609 1.00 15.68 9 ASN B C 1
ATOM 2160 O O . ASN B 1 10 ? 6.338 -41.361 -66.792 1.00 12.79 9 ASN B O 1
ATOM 2165 N N . GLY B 1 11 ? 4.320 -40.507 -67.299 1.00 14.77 10 GLY B N 1
ATOM 2166 C CA . GLY B 1 11 ? 4.025 -41.549 -68.266 1.00 16.00 10 GLY B CA 1
ATOM 2167 C C . GLY B 1 11 ? 3.200 -42.679 -67.665 1.00 13.45 10 GLY B C 1
ATOM 2168 O O . GLY B 1 11 ? 3.694 -43.463 -66.851 1.00 14.04 10 GLY B O 1
ATOM 2169 N N . LEU B 1 12 ? 1.928 -42.770 -68.061 1.00 14.65 11 LEU B N 1
ATOM 2170 C CA . LEU B 1 12 ? 1.030 -43.729 -67.428 1.00 15.27 11 LEU B CA 1
ATOM 2171 C C . LEU B 1 12 ? 1.429 -45.170 -67.736 1.00 14.69 11 LEU B C 1
ATOM 2172 O O . LEU B 1 12 ? 1.342 -46.045 -66.867 1.00 15.79 11 LEU B O 1
ATOM 2177 N N . ARG B 1 13 ? 1.860 -45.445 -68.967 1.00 17.81 12 ARG B N 1
ATOM 2178 C CA . ARG B 1 13 ? 2.279 -46.806 -69.298 1.00 18.66 12 ARG B CA 1
ATOM 2179 C C . ARG B 1 13 ? 3.468 -47.227 -68.449 1.00 18.11 12 ARG B C 1
ATOM 2180 O O . ARG B 1 13 ? 3.501 -48.347 -67.929 1.00 21.16 12 ARG B O 1
ATOM 2188 N N . ALA B 1 14 ? 4.463 -46.343 -68.309 1.00 18.32 13 ALA B N 1
ATOM 2189 C CA . ALA B 1 14 ? 5.597 -46.623 -67.429 1.00 18.04 13 ALA B CA 1
ATOM 2190 C C . ALA B 1 14 ? 5.143 -46.812 -65.985 1.00 17.27 13 ALA B C 1
ATOM 2191 O O . ALA B 1 14 ? 5.580 -47.743 -65.299 1.00 17.00 13 ALA B O 1
ATOM 2193 N N . CYS B 1 15 ? 4.272 -45.925 -65.500 1.00 14.92 14 CYS B N 1
ATOM 2194 C CA . CYS B 1 15 ? 3.851 -45.992 -64.103 1.00 17.23 14 CYS B CA 1
ATOM 2195 C C . CYS B 1 15 ? 3.049 -47.265 -63.821 1.00 17.55 14 CYS B C 1
ATOM 2196 O O . CYS B 1 15 ? 3.121 -47.817 -62.718 1.00 17.36 14 CYS B O 1
ATOM 2199 N N . MET B 1 16 ? 2.327 -47.765 -64.816 1.00 16.28 15 MET B N 1
ATOM 2200 C CA . MET B 1 16 ? 1.605 -49.023 -64.654 1.00 17.97 15 MET B CA 1
ATOM 2201 C C . MET B 1 16 ? 2.563 -50.185 -64.396 1.00 18.70 15 MET B C 1
ATOM 2202 O O . MET B 1 16 ? 2.237 -51.101 -63.631 1.00 22.01 15 MET B O 1
ATOM 2207 N N . THR B 1 17 ? 3.734 -50.185 -65.039 1.00 17.81 16 THR B N 1
ATOM 2208 C CA . THR B 1 17 ? 4.704 -51.242 -64.766 1.00 21.12 16 THR B CA 1
ATOM 2209 C C . THR B 1 17 ? 5.314 -51.131 -63.377 1.00 22.14 16 THR B C 1
ATOM 2210 O O . THR B 1 17 ? 6.004 -52.061 -62.948 1.00 24.29 16 THR B O 1
ATOM 2214 N N . LYS B 1 18 ? 5.093 -50.020 -62.673 1.00 19.73 17 LYS B N 1
ATOM 2215 C CA . LYS B 1 18 ? 5.682 -49.782 -61.363 1.00 19.36 17 LYS B CA 1
ATOM 2216 C C . LYS B 1 18 ? 4.628 -49.641 -60.269 1.00 19.82 17 LYS B C 1
ATOM 2217 O O . LYS B 1 18 ? 4.886 -48.997 -59.249 1.00 22.00 17 LYS B O 1
ATOM 2223 N N . GLY B 1 19 ? 3.433 -50.188 -60.479 1.00 17.93 18 GLY B N 1
ATOM 2224 C CA . GLY B 1 19 ? 2.455 -50.321 -59.425 1.00 20.91 18 GLY B CA 1
ATOM 2225 C C . GLY B 1 19 ? 1.342 -49.303 -59.412 1.00 17.44 18 GLY B C 1
ATOM 2226 O O . GLY B 1 19 ? 0.634 -49.214 -58.403 1.00 18.06 18 GLY B O 1
ATOM 2227 N N . PHE B 1 20 ? 1.151 -48.542 -60.496 1.00 17.70 19 PHE B N 1
ATOM 2228 C CA . PHE B 1 20 ? 0.089 -47.537 -60.504 1.00 18.54 19 PHE B CA 1
ATOM 2229 C C . PHE B 1 20 ? -1.249 -48.118 -60.052 1.00 17.57 19 PHE B C 1
ATOM 2230 O O . PHE B 1 20 ? -1.903 -47.572 -59.159 1.00 16.09 19 PHE B O 1
ATOM 2238 N N . MET B 1 21 ? -1.699 -49.198 -60.697 1.00 15.49 20 MET B N 1
ATOM 2239 C CA . MET B 1 21 ? -3.064 -49.650 -60.455 1.00 17.46 20 MET B CA 1
ATOM 2240 C C . MET B 1 21 ? -3.263 -50.116 -59.012 1.00 18.00 20 MET B C 1
ATOM 2241 O O . MET B 1 21 ? -4.369 -49.996 -58.467 1.00 18.91 20 MET B O 1
ATOM 2246 N N . ASP B 1 22 ? -2.217 -50.640 -58.370 1.00 19.15 21 ASP B N 1
ATOM 2247 C CA . ASP B 1 22 ? -2.343 -50.992 -56.959 1.00 18.60 21 ASP B CA 1
ATOM 2248 C C . ASP B 1 22 ? -2.609 -49.763 -56.104 1.00 17.06 21 ASP B C 1
ATOM 2249 O O . ASP B 1 22 ? -3.441 -49.807 -55.190 1.00 18.71 21 ASP B O 1
ATOM 2254 N N . PHE B 1 23 ? -1.915 -48.654 -56.370 1.00 15.18 22 PHE B N 1
ATOM 2255 C CA . PHE B 1 23 ? -2.196 -47.464 -55.572 1.00 13.69 22 PHE B CA 1
ATOM 2256 C C . PHE B 1 23 ? -3.585 -46.922 -55.879 1.00 15.15 22 PHE B C 1
ATOM 2257 O O . PHE B 1 23 ? -4.313 -46.500 -54.972 1.00 16.06 22 PHE B O 1
ATOM 2265 N N . PHE B 1 24 ? -3.936 -46.891 -57.164 1.00 16.30 23 PHE B N 1
ATOM 2266 C CA . PHE B 1 24 ? -5.252 -46.434 -57.592 1.00 15.25 23 PHE B CA 1
ATOM 2267 C C . PHE B 1 24 ? -6.359 -47.216 -56.888 1.00 19.47 23 PHE B C 1
ATOM 2268 O O . PHE B 1 24 ? -7.303 -46.631 -56.335 1.00 17.58 23 PHE B O 1
ATOM 2276 N N . ASN B 1 25 ? -6.264 -48.550 -56.921 1.00 18.43 24 ASN B N 1
ATOM 2277 C CA . ASN B 1 25 ? -7.292 -49.385 -56.307 1.00 18.20 24 ASN B CA 1
ATOM 2278 C C . ASN B 1 25 ? -7.312 -49.225 -54.800 1.00 21.01 24 ASN B C 1
ATOM 2279 O O . ASN B 1 25 ? -8.394 -49.122 -54.191 1.00 19.54 24 ASN B O 1
ATOM 2284 N N . SER B 1 26 ? -6.131 -49.181 -54.178 1.00 17.09 25 SER B N 1
ATOM 2285 C CA . SER B 1 26 ? -6.074 -49.173 -52.719 1.00 16.28 25 SER B CA 1
ATOM 2286 C C . SER B 1 26 ? -6.518 -47.834 -52.156 1.00 18.59 25 SER B C 1
ATOM 2287 O O . SER B 1 26 ? -7.211 -47.792 -51.138 1.00 18.16 25 SER B O 1
ATOM 2290 N N . VAL B 1 27 ? -6.147 -46.724 -52.804 1.00 14.45 26 VAL B N 1
ATOM 2291 C CA . VAL B 1 27 ? -6.477 -45.429 -52.214 1.00 16.46 26 VAL B CA 1
ATOM 2292 C C . VAL B 1 27 ? -7.961 -45.120 -52.376 1.00 16.54 26 VAL B C 1
ATOM 2293 O O . VAL B 1 27 ? -8.522 -44.348 -51.587 1.00 17.47 26 VAL B O 1
ATOM 2297 N N . ASP B 1 28 ? -8.626 -45.725 -53.361 1.00 16.19 27 ASP B N 1
ATOM 2298 C CA . ASP B 1 28 ? -10.080 -45.655 -53.456 1.00 17.74 27 ASP B CA 1
ATOM 2299 C C . ASP B 1 28 ? -10.582 -44.213 -53.395 1.00 18.56 27 ASP B C 1
ATOM 2300 O O . ASP B 1 28 ? -11.493 -43.878 -52.633 1.00 17.40 27 ASP B O 1
ATOM 2305 N N . ALA B 1 29 ? -10.003 -43.359 -54.234 1.00 15.49 28 ALA B N 1
ATOM 2306 C CA . ALA B 1 29 ? -10.366 -41.949 -54.248 1.00 12.28 28 ALA B CA 1
ATOM 2307 C C . ALA B 1 29 ? -11.735 -41.715 -54.878 1.00 15.64 28 ALA B C 1
ATOM 2308 O O . ALA B 1 29 ? -12.166 -42.431 -55.787 1.00 13.58 28 ALA B O 1
ATOM 2310 N N . ASP B 1 30 ? -12.405 -40.670 -54.396 1.00 12.88 29 ASP B N 1
ATOM 2311 C CA . ASP B 1 30 ? -13.607 -40.186 -55.071 1.00 13.60 29 ASP B CA 1
ATOM 2312 C C . ASP B 1 30 ? -13.271 -39.554 -56.420 1.00 15.75 29 ASP B C 1
ATOM 2313 O O . ASP B 1 30 ? -14.005 -39.740 -57.406 1.00 13.08 29 ASP B O 1
ATOM 2318 N N . VAL B 1 31 ? -12.164 -38.815 -56.488 1.00 12.96 30 VAL B N 1
ATOM 2319 C CA . VAL B 1 31 ? -11.642 -38.300 -57.752 1.00 10.62 30 VAL B CA 1
ATOM 2320 C C . VAL B 1 31 ? -10.137 -38.493 -57.719 1.00 13.22 30 VAL B C 1
ATOM 2321 O O . VAL B 1 31 ? -9.493 -38.165 -56.718 1.00 12.54 30 VAL B O 1
ATOM 2325 N N . PHE B 1 32 ? -9.585 -39.015 -58.814 1.00 13.09 31 PHE B N 1
ATOM 2326 C CA . PHE B 1 32 ? -8.158 -39.305 -58.948 1.00 12.67 31 PHE B CA 1
ATOM 2327 C C . PHE B 1 32 ? -7.715 -38.655 -60.247 1.00 13.72 31 PHE B C 1
ATOM 2328 O O . PHE B 1 32 ? -8.236 -39.006 -61.311 1.00 13.21 31 PHE B O 1
ATOM 2336 N N . CYS B 1 33 ? -6.802 -37.681 -60.162 1.00 11.26 32 CYS B N 1
ATOM 2337 C CA . CYS B 1 33 ? -6.329 -36.956 -61.336 1.00 11.72 32 CYS B CA 1
ATOM 2338 C C . CYS B 1 33 ? -4.881 -37.326 -61.608 1.00 12.14 32 CYS B C 1
ATOM 2339 O O . CYS B 1 33 ? -4.099 -37.523 -60.670 1.00 12.69 32 CYS B O 1
ATOM 2342 N N . ILE B 1 34 ? -4.525 -37.420 -62.886 1.00 11.55 33 ILE B N 1
ATOM 2343 C CA . ILE B 1 34 ? -3.138 -37.663 -63.255 1.00 11.68 33 ILE B CA 1
ATOM 2344 C C . ILE B 1 34 ? -2.690 -36.627 -64.273 1.00 11.68 33 ILE B C 1
ATOM 2345 O O . ILE B 1 34 ? -3.495 -36.060 -65.026 1.00 11.30 33 ILE B O 1
ATOM 2350 N N . GLN B 1 35 ? -1.378 -36.392 -64.279 1.00 11.85 34 GLN B N 1
ATOM 2351 C CA . GLN B 1 35 ? -0.708 -35.525 -65.232 1.00 11.88 34 GLN B CA 1
ATOM 2352 C C . GLN B 1 35 ? 0.453 -36.292 -65.841 1.00 12.20 34 GLN B C 1
ATOM 2353 O O . GLN B 1 35 ? 0.991 -37.220 -65.233 1.00 11.22 34 GLN B O 1
ATOM 2359 N N . GLU B 1 36 ? 0.805 -35.909 -67.063 1.00 11.18 35 GLU B N 1
ATOM 2360 C CA . GLU B 1 36 ? 1.819 -36.596 -67.867 1.00 12.45 35 GLU B CA 1
ATOM 2361 C C . GLU B 1 36 ? 1.410 -38.040 -68.159 1.00 13.02 35 GLU B C 1
ATOM 2362 O O . GLU B 1 36 ? 2.164 -38.988 -67.938 1.00 14.90 35 GLU B O 1
ATOM 2368 N N . SER B 1 37 ? 0.189 -38.211 -68.673 1.00 11.33 36 SER B N 1
ATOM 2369 C CA . SER B 1 37 ? -0.179 -39.529 -69.169 1.00 14.93 36 SER B CA 1
ATOM 2370 C C . SER B 1 37 ? 0.768 -39.975 -70.279 1.00 15.10 36 SER B C 1
ATOM 2371 O O . SER B 1 37 ? 1.081 -41.167 -70.388 1.00 16.13 36 SER B O 1
ATOM 2374 N N . LYS B 1 38 ? 1.243 -39.024 -71.092 1.00 17.34 37 LYS B N 1
ATOM 2375 C CA . LYS B 1 38 ? 2.107 -39.289 -72.251 1.00 17.40 37 LYS B CA 1
ATOM 2376 C C . LYS B 1 38 ? 1.489 -40.292 -73.227 1.00 22.05 37 LYS B C 1
ATOM 2377 O O . LYS B 1 38 ? 2.205 -41.055 -73.882 1.00 22.81 37 LYS B O 1
ATOM 2383 N N . MET B 1 39 ? 0.169 -40.320 -73.347 1.00 18.82 38 MET B N 1
ATOM 2384 C CA . MET B 1 39 ? -0.454 -41.275 -74.260 1.00 25.77 38 MET B CA 1
ATOM 2385 C C . MET B 1 39 ? -1.778 -40.727 -74.775 1.00 31.09 38 MET B C 1
ATOM 2386 O O . MET B 1 39 ? -2.336 -39.779 -74.222 1.00 29.22 38 MET B O 1
ATOM 2391 N N . GLN B 1 40 ? -2.268 -41.331 -75.858 1.00 26.62 39 GLN B N 1
ATOM 2392 C CA . GLN B 1 40 ? -3.578 -40.996 -76.406 1.00 33.51 39 GLN B CA 1
ATOM 2393 C C . GLN B 1 40 ? -4.648 -41.912 -75.819 1.00 32.95 39 GLN B C 1
ATOM 2394 O O . GLN B 1 40 ? -4.390 -43.075 -75.500 1.00 34.02 39 GLN B O 1
ATOM 2400 N N . GLN B 1 41 ? -5.856 -41.373 -75.650 1.00 30.59 40 GLN B N 1
ATOM 2401 C CA . GLN B 1 41 ? -6.923 -42.186 -75.082 1.00 26.51 40 GLN B CA 1
ATOM 2402 C C . GLN B 1 41 ? -7.202 -43.417 -75.938 1.00 32.83 40 GLN B C 1
ATOM 2403 O O . GLN B 1 41 ? -7.456 -44.505 -75.407 1.00 30.35 40 GLN B O 1
ATOM 2409 N N . GLU B 1 42 ? -7.151 -43.264 -77.264 1.00 36.87 41 GLU B N 1
ATOM 2410 C CA . GLU B 1 42 ? -7.415 -44.380 -78.171 1.00 40.83 41 GLU B CA 1
ATOM 2411 C C . GLU B 1 42 ? -6.513 -45.577 -77.890 1.00 44.26 41 GLU B C 1
ATOM 2412 O O . GLU B 1 42 ? -6.925 -46.725 -78.091 1.00 43.38 41 GLU B O 1
ATOM 2418 N N . GLN B 1 43 ? -5.283 -45.341 -77.443 1.00 38.17 42 GLN B N 1
ATOM 2419 C CA . GLN B 1 43 ? -4.364 -46.430 -77.149 1.00 39.76 42 GLN B CA 1
ATOM 2420 C C . GLN B 1 43 ? -4.453 -46.902 -75.702 1.00 40.71 42 GLN B C 1
ATOM 2421 O O . GLN B 1 43 ? -3.578 -47.649 -75.246 1.00 40.12 42 GLN B O 1
ATOM 2427 N N . ASN B 1 44 ? -5.471 -46.478 -74.958 1.00 37.37 43 ASN B N 1
ATOM 2428 C CA . ASN B 1 44 ? -5.607 -46.946 -73.589 1.00 31.29 43 ASN B CA 1
ATOM 2429 C C . ASN B 1 44 ? -6.121 -48.378 -73.560 1.00 32.08 43 ASN B C 1
ATOM 2430 O O . ASN B 1 44 ? -7.114 -48.703 -74.212 1.00 35.80 43 ASN B O 1
ATOM 2435 N N . THR B 1 45 ? -5.457 -49.219 -72.773 1.00 35.53 44 THR B N 1
ATOM 2436 C CA . THR B 1 45 ? -5.831 -50.607 -72.569 1.00 34.53 44 THR B CA 1
ATOM 2437 C C . THR B 1 45 ? -6.316 -50.881 -71.156 1.00 37.50 44 THR B C 1
ATOM 2438 O O . THR B 1 45 ? -6.826 -51.976 -70.888 1.00 40.44 44 THR B O 1
ATOM 2442 N N . PHE B 1 46 ? -6.194 -49.912 -70.259 1.00 30.36 45 PHE B N 1
ATOM 2443 C CA . PHE B 1 46 ? -6.372 -50.140 -68.836 1.00 27.42 45 PHE B CA 1
ATOM 2444 C C . PHE B 1 46 ? -7.818 -49.912 -68.410 1.00 28.69 45 PHE B C 1
ATOM 2445 O O . PHE B 1 46 ? -8.550 -49.117 -69.008 1.00 27.95 45 PHE B O 1
ATOM 2453 N N . GLU B 1 47 ? -8.221 -50.623 -67.367 1.00 25.14 46 GLU B N 1
ATOM 2454 C CA . GLU B 1 47 ? -9.569 -50.536 -66.831 1.00 28.01 46 GLU B CA 1
ATOM 2455 C C . GLU B 1 47 ? -9.524 -49.849 -65.472 1.00 26.25 46 GLU B C 1
ATOM 2456 O O . GLU B 1 47 ? -8.735 -50.233 -64.601 1.00 22.80 46 GLU B O 1
ATOM 2462 N N . PHE B 1 48 ? -10.365 -48.831 -65.289 1.00 19.63 47 PHE B N 1
ATOM 2463 C CA . PHE B 1 48 ? -10.429 -48.074 -64.032 1.00 21.50 47 PHE B CA 1
ATOM 2464 C C . PHE B 1 48 ? -11.826 -48.288 -63.468 1.00 24.37 47 PHE B C 1
ATOM 2465 O O . PHE B 1 48 ? -12.719 -47.447 -63.611 1.00 21.36 47 PHE B O 1
ATOM 2473 N N . LYS B 1 49 ? -12.024 -49.451 -62.866 1.00 27.00 48 LYS B N 1
ATOM 2474 C CA . LYS B 1 49 ? -13.373 -49.932 -62.601 1.00 27.84 48 LYS B CA 1
ATOM 2475 C C . LYS B 1 49 ? -14.085 -49.064 -61.574 1.00 25.93 48 LYS B C 1
ATOM 2476 O O . LYS B 1 49 ? -13.551 -48.787 -60.492 1.00 24.23 48 LYS B O 1
ATOM 2482 N N . GLY B 1 50 ? -15.309 -48.656 -61.914 1.00 22.17 49 GLY B N 1
ATOM 2483 C CA . GLY B 1 50 ? -16.119 -47.799 -61.074 1.00 22.64 49 GLY B CA 1
ATOM 2484 C C . GLY B 1 50 ? -15.976 -46.314 -61.341 1.00 21.08 49 GLY B C 1
ATOM 2485 O O . GLY B 1 50 ? -16.641 -45.518 -60.668 1.00 19.26 49 GLY B O 1
ATOM 2486 N N . TYR B 1 51 ? -15.155 -45.918 -62.316 1.00 19.81 50 TYR B N 1
ATOM 2487 C CA . TYR B 1 51 ? -14.853 -44.518 -62.582 1.00 19.12 50 TYR B CA 1
ATOM 2488 C C . TYR B 1 51 ? -15.289 -44.097 -63.976 1.00 16.77 50 TYR B C 1
ATOM 2489 O O . TYR B 1 51 ? -15.145 -44.851 -64.939 1.00 18.30 50 TYR B O 1
ATOM 2498 N N . PHE B 1 52 ? -15.756 -42.861 -64.086 1.00 17.69 51 PHE B N 1
ATOM 2499 C CA . PHE B 1 52 ? -15.737 -42.173 -65.365 1.00 18.32 51 PHE B CA 1
ATOM 2500 C C . PHE B 1 52 ? -14.319 -41.687 -65.601 1.00 17.91 51 PHE B C 1
ATOM 2501 O O . PHE B 1 52 ? -13.662 -41.224 -64.664 1.00 18.47 51 PHE B O 1
ATOM 2509 N N . ASP B 1 53 ? -13.850 -41.776 -66.844 1.00 14.64 52 ASP B N 1
ATOM 2510 C CA . ASP B 1 53 ? -12.511 -41.300 -67.188 1.00 15.36 52 ASP B CA 1
ATOM 2511 C C . ASP B 1 53 ? -12.595 -40.268 -68.308 1.00 16.28 52 ASP B C 1
ATOM 2512 O O . ASP B 1 53 ? -13.214 -40.525 -69.344 1.00 20.09 52 ASP B O 1
ATOM 2517 N N . PHE B 1 54 ? -11.979 -39.101 -68.095 1.00 14.02 53 PHE B N 1
ATOM 2518 C CA . PHE B 1 54 ? -11.947 -38.025 -69.083 1.00 15.34 53 PHE B CA 1
ATOM 2519 C C . PHE B 1 54 ? -10.498 -37.662 -69.376 1.00 14.84 53 PHE B C 1
ATOM 2520 O O . PHE B 1 54 ? -9.723 -37.377 -68.450 1.00 13.23 53 PHE B O 1
ATOM 2528 N N . TRP B 1 55 ? -10.141 -37.690 -70.657 1.00 13.34 54 TRP B N 1
ATOM 2529 C CA . TRP B 1 55 ? -8.766 -37.535 -71.107 1.00 15.69 54 TRP B CA 1
ATOM 2530 C C . TRP B 1 55 ? -8.629 -36.226 -71.872 1.00 15.81 54 TRP B C 1
ATOM 2531 O O . TRP B 1 55 ? -9.550 -35.808 -72.576 1.00 14.74 54 TRP B O 1
ATOM 2542 N N . ASN B 1 56 ? -7.468 -35.592 -71.730 1.00 12.31 55 ASN B N 1
ATOM 2543 C CA . ASN B 1 56 ? -7.064 -34.453 -72.550 1.00 15.60 55 ASN B CA 1
ATOM 2544 C C . ASN B 1 56 ? -5.649 -34.740 -73.026 1.00 16.92 55 ASN B C 1
ATOM 2545 O O . ASN B 1 56 ? -4.723 -34.800 -72.210 1.00 17.45 55 ASN B O 1
ATOM 2550 N N . CYS B 1 57 ? -5.479 -34.954 -74.331 1.00 15.26 56 CYS B N 1
ATOM 2551 C CA . CYS B 1 57 ? -4.198 -35.397 -74.872 1.00 18.33 56 CYS B CA 1
ATOM 2552 C C . CYS B 1 57 ? -3.570 -34.310 -75.730 1.00 19.13 56 CYS B C 1
ATOM 2553 O O . CYS B 1 57 ? -4.272 -33.572 -76.421 1.00 18.83 56 CYS B O 1
ATOM 2556 N N . ALA B 1 58 ? -2.245 -34.210 -75.667 1.00 15.78 57 ALA B N 1
ATOM 2557 C CA . ALA B 1 58 ? -1.528 -33.214 -76.435 1.00 16.86 57 ALA B CA 1
ATOM 2558 C C . ALA B 1 58 ? -1.540 -33.572 -77.920 1.00 22.26 57 ALA B C 1
ATOM 2559 O O . ALA B 1 58 ? -1.681 -34.739 -78.299 1.00 19.97 57 ALA B O 1
ATOM 2561 N N . ILE B 1 59 ? -1.402 -32.547 -78.765 1.00 20.81 58 ILE B N 1
ATOM 2562 C CA . ILE B 1 59 ? -1.210 -32.810 -80.192 1.00 23.54 58 ILE B CA 1
ATOM 2563 C C . ILE B 1 59 ? 0.119 -33.519 -80.423 1.00 23.78 58 ILE B C 1
ATOM 2564 O O . ILE B 1 59 ? 0.211 -34.459 -81.222 1.00 25.83 58 ILE B O 1
ATOM 2569 N N . LYS B 1 60 ? 1.174 -33.071 -79.752 1.00 19.85 59 LYS B N 1
ATOM 2570 C CA . LYS B 1 60 ? 2.450 -33.768 -79.828 1.00 22.74 59 LYS B CA 1
ATOM 2571 C C . LYS B 1 60 ? 2.334 -35.151 -79.192 1.00 29.43 59 LYS B C 1
ATOM 2572 O O . LYS B 1 60 ? 1.797 -35.292 -78.089 1.00 24.05 59 LYS B O 1
ATOM 2578 N N . LYS B 1 61 ? 2.846 -36.175 -79.881 1.00 27.22 60 LYS B N 1
ATOM 2579 C CA . LYS B 1 61 ? 2.734 -37.543 -79.385 1.00 27.31 60 LYS B CA 1
ATOM 2580 C C . LYS B 1 61 ? 3.691 -37.785 -78.225 1.00 23.92 60 LYS B C 1
ATOM 2581 O O . LYS B 1 61 ? 4.818 -37.284 -78.220 1.00 25.85 60 LYS B O 1
ATOM 2587 N N . GLY B 1 62 ? 3.239 -38.593 -77.262 1.00 21.32 61 GLY B N 1
ATOM 2588 C CA . GLY B 1 62 ? 4.033 -38.985 -76.105 1.00 21.95 61 GLY B CA 1
ATOM 2589 C C . GLY B 1 62 ? 4.429 -37.841 -75.202 1.00 22.47 61 GLY B C 1
ATOM 2590 O O . GLY B 1 62 ? 5.487 -37.895 -74.569 1.00 24.36 61 GLY B O 1
ATOM 2591 N N . TYR B 1 63 ? 3.600 -36.807 -75.118 1.00 20.00 62 TYR B N 1
ATOM 2592 C CA . TYR B 1 63 ? 3.940 -35.580 -74.413 1.00 18.43 62 TYR B CA 1
ATOM 2593 C C . TYR B 1 63 ? 2.753 -35.096 -73.598 1.00 16.38 62 TYR B C 1
ATOM 2594 O O . TYR B 1 63 ? 1.623 -35.062 -74.097 1.00 17.27 62 TYR B O 1
ATOM 2603 N N . SER B 1 64 ? 3.022 -34.701 -72.365 1.00 15.72 63 SER B N 1
ATOM 2604 C CA . SER B 1 64 ? 2.011 -34.074 -71.513 1.00 15.77 63 SER B CA 1
ATOM 2605 C C . SER B 1 64 ? 0.792 -35.005 -71.427 1.00 14.46 63 SER B C 1
ATOM 2606 O O . SER B 1 64 ? 0.944 -36.229 -71.425 1.00 14.60 63 SER B O 1
ATOM 2609 N N . GLY B 1 65 ? -0.410 -34.439 -71.340 1.00 13.78 64 GLY B N 1
ATOM 2610 C CA . GLY B 1 65 ? -1.627 -35.224 -71.207 1.00 12.34 64 GLY B CA 1
ATOM 2611 C C . GLY B 1 65 ? -2.093 -35.338 -69.767 1.00 13.64 64 GLY B C 1
ATOM 2612 O O . GLY B 1 65 ? -1.293 -35.620 -68.866 1.00 14.30 64 GLY B O 1
ATOM 2613 N N . VAL B 1 66 ? -3.390 -35.126 -69.525 1.00 12.84 65 VAL B N 1
ATOM 2614 C CA . VAL B 1 66 ? -3.954 -35.279 -68.192 1.00 12.07 65 VAL B CA 1
ATOM 2615 C C . VAL B 1 66 ? -5.220 -36.120 -68.313 1.00 14.90 65 VAL B C 1
ATOM 2616 O O . VAL B 1 66 ? -5.842 -36.201 -69.374 1.00 13.33 65 VAL B O 1
ATOM 2620 N N . VAL B 1 67 ? -5.597 -36.753 -67.202 1.00 15.56 66 VAL B N 1
ATOM 2621 C CA . VAL B 1 67 ? -6.805 -37.572 -67.143 1.00 12.97 66 VAL B CA 1
ATOM 2622 C C . VAL B 1 67 ? -7.437 -37.340 -65.787 1.00 12.26 66 VAL B C 1
ATOM 2623 O O . VAL B 1 67 ? -6.726 -37.282 -64.776 1.00 12.36 66 VAL B O 1
ATOM 2627 N N . THR B 1 68 ? -8.768 -37.223 -65.753 1.00 11.57 67 THR B N 1
ATOM 2628 C CA . THR B 1 68 ? -9.511 -37.176 -64.494 1.00 12.58 67 THR B CA 1
ATOM 2629 C C . THR B 1 68 ? -10.389 -38.416 -64.407 1.00 14.09 67 THR B C 1
ATOM 2630 O O . THR B 1 68 ? -11.179 -38.681 -65.315 1.00 14.32 67 THR B O 1
ATOM 2634 N N . PHE B 1 69 ? -10.238 -39.174 -63.319 1.00 13.65 68 PHE B N 1
ATOM 2635 C CA . PHE B 1 69 ? -11.094 -40.309 -63.004 1.00 13.81 68 PHE B CA 1
ATOM 2636 C C . PHE B 1 69 ? -12.006 -39.905 -61.849 1.00 15.67 68 PHE B C 1
ATOM 2637 O O . PHE B 1 69 ? -11.518 -39.461 -60.802 1.00 13.48 68 PHE B O 1
ATOM 2645 N N . THR B 1 70 ? -13.327 -40.060 -62.022 1.00 13.52 69 THR B N 1
ATOM 2646 C CA . THR B 1 70 ? -14.253 -39.654 -60.973 1.00 13.76 69 THR B CA 1
ATOM 2647 C C . THR B 1 70 ? -15.336 -40.705 -60.798 1.00 15.65 69 THR B C 1
ATOM 2648 O O . THR B 1 70 ? -15.863 -41.222 -61.789 1.00 13.70 69 THR B O 1
ATOM 2652 N N . LYS B 1 71 ? -15.644 -41.037 -59.534 1.00 13.46 70 LYS B N 1
ATOM 2653 C CA . LYS B 1 71 ? -16.754 -41.956 -59.268 1.00 15.37 70 LYS B CA 1
ATOM 2654 C C . LYS B 1 71 ? -18.096 -41.304 -59.577 1.00 15.45 70 LYS B C 1
ATOM 2655 O O . LYS B 1 71 ? -18.967 -41.919 -60.201 1.00 17.95 70 LYS B O 1
ATOM 2661 N N . LYS B 1 72 ? -18.292 -40.066 -59.128 1.00 17.77 71 LYS B N 1
ATOM 2662 C CA . LYS B 1 72 ? -19.543 -39.364 -59.378 1.00 17.75 71 LYS B CA 1
ATOM 2663 C C . LYS B 1 72 ? -19.530 -38.738 -60.765 1.00 20.50 71 LYS B C 1
ATOM 2664 O O . LYS B 1 72 ? -18.519 -38.178 -61.201 1.00 14.78 71 LYS B O 1
ATOM 2670 N N . GLU B 1 73 ? -20.662 -38.805 -61.449 1.00 17.26 72 GLU B N 1
ATOM 2671 C CA . GLU B 1 73 ? -20.772 -38.157 -62.755 1.00 16.04 72 GLU B CA 1
ATOM 2672 C C . GLU B 1 73 ? -20.698 -36.640 -62.599 1.00 16.29 72 GLU B C 1
ATOM 2673 O O . GLU B 1 73 ? -21.420 -36.075 -61.771 1.00 16.09 72 GLU B O 1
ATOM 2679 N N . PRO B 1 74 ? -19.857 -35.946 -63.364 1.00 15.84 73 PRO B N 1
ATOM 2680 C CA . PRO B 1 74 ? -19.880 -34.477 -63.317 1.00 14.11 73 PRO B CA 1
ATOM 2681 C C . PRO B 1 74 ? -21.168 -33.917 -63.917 1.00 15.50 73 PRO B C 1
ATOM 2682 O O . PRO B 1 74 ? -21.817 -34.539 -64.762 1.00 16.00 73 PRO B O 1
ATOM 2686 N N . LEU B 1 75 ? -21.521 -32.713 -63.465 1.00 15.40 74 LEU B N 1
ATOM 2687 C CA . LEU B 1 75 ? -22.579 -31.941 -64.112 1.00 15.40 74 LEU B CA 1
ATOM 2688 C C . LEU B 1 75 ? -22.147 -31.441 -65.488 1.00 18.68 74 LEU B C 1
ATOM 2689 O O . LEU B 1 75 ? -22.986 -31.251 -66.383 1.00 15.35 74 LEU B O 1
ATOM 2694 N N . SER B 1 76 ? -20.845 -31.230 -65.680 1.00 14.78 75 SER B N 1
ATOM 2695 C CA . SER B 1 76 ? -20.315 -30.820 -66.968 1.00 14.93 75 SER B CA 1
ATOM 2696 C C . SER B 1 76 ? -18.813 -31.064 -66.929 1.00 13.76 75 SER B C 1
ATOM 2697 O O . SER B 1 76 ? -18.228 -31.234 -65.860 1.00 14.43 75 SER B O 1
ATOM 2700 N N . VAL B 1 77 ? -18.207 -31.120 -68.105 1.00 15.10 76 VAL B N 1
ATOM 2701 C CA . VAL B 1 77 ? -16.750 -31.232 -68.220 1.00 15.35 76 VAL B CA 1
ATOM 2702 C C . VAL B 1 77 ? -16.303 -30.319 -69.346 1.00 16.87 76 VAL B C 1
ATOM 2703 O O . VAL B 1 77 ? -16.912 -30.312 -70.423 1.00 15.97 76 VAL B O 1
ATOM 2707 N N . SER B 1 78 ? -15.232 -29.559 -69.108 1.00 14.12 77 SER B N 1
ATOM 2708 C CA . SER B 1 78 ? -14.600 -28.795 -70.176 1.00 16.59 77 SER B CA 1
ATOM 2709 C C . SER B 1 78 ? -13.118 -29.151 -70.253 1.00 15.94 77 SER B C 1
ATOM 2710 O O . SER B 1 78 ? -12.556 -29.816 -69.374 1.00 13.08 77 SER B O 1
ATOM 2713 N N . TYR B 1 79 ? -12.492 -28.707 -71.344 1.00 16.27 78 TYR B N 1
ATOM 2714 C CA . TYR B 1 79 ? -11.117 -29.045 -71.676 1.00 16.05 78 TYR B CA 1
ATOM 2715 C C . TYR B 1 79 ? -10.383 -27.764 -72.040 1.00 16.19 78 TYR B C 1
ATOM 2716 O O . TYR B 1 79 ? -10.893 -26.965 -72.833 1.00 17.36 78 TYR B O 1
ATOM 2725 N N . GLY B 1 80 ? -9.210 -27.550 -71.445 1.00 13.25 79 GLY B N 1
ATOM 2726 C CA . GLY B 1 80 ? -8.439 -26.358 -71.743 1.00 16.00 79 GLY B CA 1
ATOM 2727 C C . GLY B 1 80 ? -9.022 -25.122 -71.080 1.00 18.44 79 GLY B C 1
ATOM 2728 O O . GLY B 1 80 ? -9.924 -25.193 -70.249 1.00 15.79 79 GLY B O 1
ATOM 2729 N N . ILE B 1 81 ? -8.492 -23.959 -71.473 1.00 18.25 80 ILE B N 1
ATOM 2730 C CA . ILE B 1 81 ? -8.899 -22.703 -70.852 1.00 16.85 80 ILE B CA 1
ATOM 2731 C C . ILE B 1 81 ? -9.524 -21.753 -71.873 1.00 21.69 80 ILE B C 1
ATOM 2732 O O . ILE B 1 81 ? -9.544 -20.535 -71.675 1.00 22.07 80 ILE B O 1
ATOM 2737 N N . ASN B 1 82 ? -10.023 -22.313 -72.970 1.00 22.00 81 ASN B N 1
ATOM 2738 C CA . ASN B 1 82 ? -10.722 -21.556 -74.003 1.00 23.79 81 ASN B CA 1
ATOM 2739 C C . ASN B 1 82 ? -9.824 -20.499 -74.645 1.00 24.84 81 ASN B C 1
ATOM 2740 O O . ASN B 1 82 ? -10.264 -19.375 -74.904 1.00 26.56 81 ASN B O 1
ATOM 2745 N N . MET B 1 83 ? -8.558 -20.857 -74.898 1.00 23.16 82 MET B N 1
ATOM 2746 C CA . MET B 1 83 ? -7.624 -20.013 -75.646 1.00 23.47 82 MET B CA 1
ATOM 2747 C C . MET B 1 83 ? -6.730 -20.898 -76.499 1.00 25.09 82 MET B C 1
ATOM 2748 O O . MET B 1 83 ? -5.915 -21.662 -75.967 1.00 20.39 82 MET B O 1
ATOM 2753 N N . GLU B 1 84 ? -6.868 -20.774 -77.816 1.00 21.74 83 GLU B N 1
ATOM 2754 C CA . GLU B 1 84 ? -6.213 -21.707 -78.727 1.00 24.32 83 GLU B CA 1
ATOM 2755 C C . GLU B 1 84 ? -4.721 -21.829 -78.453 1.00 21.71 83 GLU B C 1
ATOM 2756 O O . GLU B 1 84 ? -4.168 -22.928 -78.488 1.00 22.59 83 GLU B O 1
ATOM 2762 N N . GLU B 1 85 ? -4.055 -20.713 -78.173 1.00 19.96 84 GLU B N 1
ATOM 2763 C CA . GLU B 1 85 ? -2.614 -20.755 -77.966 1.00 21.32 84 GLU B CA 1
ATOM 2764 C C . GLU B 1 85 ? -2.235 -21.686 -76.819 1.00 21.40 84 GLU B C 1
ATOM 2765 O O . GLU B 1 85 ? -1.163 -22.305 -76.841 1.00 18.69 84 GLU B O 1
ATOM 2771 N N . HIS B 1 86 ? -3.094 -21.803 -75.815 1.00 18.77 85 HIS B N 1
ATOM 2772 C CA . HIS B 1 86 ? -2.758 -22.541 -74.607 1.00 16.60 85 HIS B CA 1
ATOM 2773 C C . HIS B 1 86 ? -3.405 -23.911 -74.543 1.00 17.96 85 HIS B C 1
ATOM 2774 O O . HIS B 1 86 ? -3.202 -24.621 -73.556 1.00 14.66 85 HIS B O 1
ATOM 2781 N N . ASP B 1 87 ? -4.152 -24.310 -75.572 1.00 15.90 86 ASP B N 1
ATOM 2782 C CA . ASP B 1 87 ? -4.959 -25.525 -75.512 1.00 17.57 86 ASP B CA 1
ATOM 2783 C C . ASP B 1 87 ? -4.446 -26.628 -76.436 1.00 16.04 86 ASP B C 1
ATOM 2784 O O . ASP B 1 87 ? -5.215 -27.508 -76.840 1.00 17.43 86 ASP B O 1
ATOM 2789 N N . LYS B 1 88 ? -3.152 -26.625 -76.741 1.00 16.21 87 LYS B N 1
ATOM 2790 C CA . LYS B 1 88 ? -2.575 -27.607 -77.652 1.00 18.02 87 LYS B CA 1
ATOM 2791 C C . LYS B 1 88 ? -1.841 -28.738 -76.950 1.00 15.06 87 LYS B C 1
ATOM 2792 O O . LYS B 1 88 ? -1.378 -29.664 -77.626 1.00 18.41 87 LYS B O 1
ATOM 2798 N N . GLU B 1 89 ? -1.703 -28.692 -75.629 1.00 13.64 88 GLU B N 1
ATOM 2799 C CA . GLU B 1 89 ? -0.740 -29.559 -74.953 1.00 14.46 88 GLU B CA 1
ATOM 2800 C C . GLU B 1 89 ? -1.396 -30.478 -73.922 1.00 14.75 88 GLU B C 1
ATOM 2801 O O . GLU B 1 89 ? -0.697 -31.079 -73.094 1.00 15.48 88 GLU B O 1
ATOM 2807 N N . GLY B 1 90 ? -2.717 -30.633 -73.977 1.00 13.37 89 GLY B N 1
ATOM 2808 C CA . GLY B 1 90 ? -3.381 -31.600 -73.115 1.00 13.95 89 GLY B CA 1
ATOM 2809 C C . GLY B 1 90 ? -3.096 -31.352 -71.645 1.00 15.58 89 GLY B C 1
ATOM 2810 O O . GLY B 1 90 ? -2.602 -32.242 -70.945 1.00 15.39 89 GLY B O 1
ATOM 2811 N N . ARG B 1 91 ? -3.436 -30.156 -71.152 1.00 11.37 90 ARG B N 1
ATOM 2812 C CA . ARG B 1 91 ? -3.000 -29.736 -69.829 1.00 11.17 90 ARG B CA 1
ATOM 2813 C C . ARG B 1 91 ? -4.108 -29.490 -68.805 1.00 13.20 90 ARG B C 1
ATOM 2814 O O . ARG B 1 91 ? -3.803 -29.493 -67.607 1.00 12.66 90 ARG B O 1
ATOM 2822 N N . VAL B 1 92 ? -5.354 -29.254 -69.214 1.00 11.69 91 VAL B N 1
ATOM 2823 C CA . VAL B 1 92 ? -6.394 -28.847 -68.264 1.00 10.55 91 VAL B CA 1
ATOM 2824 C C . VAL B 1 92 ? -7.696 -29.600 -68.527 1.00 12.82 91 VAL B C 1
ATOM 2825 O O . VAL B 1 92 ? -8.165 -29.656 -69.670 1.00 13.24 91 VAL B O 1
ATOM 2829 N N . ILE B 1 93 ? -8.292 -30.155 -67.466 1.00 11.91 92 ILE B N 1
ATOM 2830 C CA . ILE B 1 93 ? -9.661 -30.670 -67.502 1.00 12.36 92 ILE B CA 1
ATOM 2831 C C . ILE B 1 93 ? -10.407 -30.124 -66.293 1.00 14.00 92 ILE B C 1
ATOM 2832 O O . ILE B 1 93 ? -9.917 -30.229 -65.160 1.00 12.97 92 ILE B O 1
ATOM 2837 N N . THR B 1 94 ? -11.610 -29.589 -66.519 1.00 12.91 93 THR B N 1
ATOM 2838 C CA . THR B 1 94 ? -12.431 -29.040 -65.445 1.00 13.52 93 THR B CA 1
ATOM 2839 C C . THR B 1 94 ? -13.717 -29.851 -65.349 1.00 16.85 93 THR B C 1
ATOM 2840 O O . THR B 1 94 ? -14.510 -29.885 -66.296 1.00 15.21 93 THR B O 1
ATOM 2844 N N . CYS B 1 95 ? -13.915 -30.501 -64.215 1.00 13.43 94 CYS B N 1
ATOM 2845 C CA . CYS B 1 95 ? -15.145 -31.232 -63.936 1.00 12.78 94 CYS B CA 1
ATOM 2846 C C . CYS B 1 95 ? -15.978 -30.414 -62.968 1.00 14.15 94 CYS B C 1
ATOM 2847 O O . CYS B 1 95 ? -15.477 -29.987 -61.921 1.00 12.55 94 CYS B O 1
ATOM 2850 N N . GLU B 1 96 ? -17.240 -30.184 -63.320 1.00 14.50 95 GLU B N 1
ATOM 2851 C CA . GLU B 1 96 ? -18.145 -29.462 -62.444 1.00 14.22 95 GLU B CA 1
ATOM 2852 C C . GLU B 1 96 ? -18.876 -30.439 -61.537 1.00 13.45 95 GLU B C 1
ATOM 2853 O O . GLU B 1 96 ? -19.505 -31.390 -62.018 1.00 13.84 95 GLU B O 1
ATOM 2859 N N . PHE B 1 97 ? -18.793 -30.216 -60.229 1.00 13.53 96 PHE B N 1
ATOM 2860 C CA . PHE B 1 97 ? -19.611 -30.989 -59.301 1.00 16.20 96 PHE B CA 1
ATOM 2861 C C . PHE B 1 97 ? -20.645 -30.060 -58.659 1.00 16.89 96 PHE B C 1
ATOM 2862 O O . PHE B 1 97 ? -20.755 -28.881 -59.019 1.00 15.03 96 PHE B O 1
ATOM 2870 N N . GLU B 1 98 ? -21.446 -30.611 -57.738 1.00 20.04 97 GLU B N 1
ATOM 2871 C CA . GLU B 1 98 ? -22.575 -29.837 -57.223 1.00 20.03 97 GLU B CA 1
ATOM 2872 C C . GLU B 1 98 ? -22.100 -28.558 -56.555 1.00 17.60 97 GLU B C 1
ATOM 2873 O O . GLU B 1 98 ? -22.663 -27.484 -56.789 1.00 18.73 97 GLU B O 1
ATOM 2879 N N . SER B 1 99 ? -21.059 -28.641 -55.736 1.00 17.43 98 SER B N 1
ATOM 2880 C CA . SER B 1 99 ? -20.678 -27.496 -54.926 1.00 18.02 98 SER B CA 1
ATOM 2881 C C . SER B 1 99 ? -19.314 -26.908 -55.279 1.00 17.39 98 SER B C 1
ATOM 2882 O O . SER B 1 99 ? -18.923 -25.904 -54.676 1.00 17.35 98 SER B O 1
ATOM 2885 N N . PHE B 1 100 ? -18.593 -27.474 -56.244 1.00 17.00 99 PHE B N 1
ATOM 2886 C CA . PHE B 1 100 ? -17.329 -26.879 -56.660 1.00 16.02 99 PHE B CA 1
ATOM 2887 C C . PHE B 1 100 ? -16.960 -27.404 -58.039 1.00 17.12 99 PHE B C 1
ATOM 2888 O O . PHE B 1 100 ? -17.492 -28.417 -58.503 1.00 14.62 99 PHE B O 1
ATOM 2896 N N . TYR B 1 101 ? -16.065 -26.667 -58.704 1.00 12.72 100 TYR B N 1
ATOM 2897 C CA . TYR B 1 101 ? -15.362 -27.165 -59.878 1.00 13.46 100 TYR B CA 1
ATOM 2898 C C . TYR B 1 101 ? -14.051 -27.801 -59.441 1.00 14.15 100 TYR B C 1
ATOM 2899 O O . TYR B 1 101 ? -13.368 -27.285 -58.554 1.00 14.63 100 TYR B O 1
ATOM 2908 N N . LEU B 1 102 ? -13.674 -28.890 -60.100 1.00 13.10 101 LEU B N 1
ATOM 2909 C CA . LEU B 1 102 ? -12.376 -29.523 -59.876 1.00 12.39 101 LEU B CA 1
ATOM 2910 C C . LEU B 1 102 ? -11.537 -29.364 -61.142 1.00 14.10 101 LEU B C 1
ATOM 2911 O O . LEU B 1 102 ? -11.833 -29.974 -62.179 1.00 13.51 101 LEU B O 1
ATOM 2916 N N . VAL B 1 103 ? -10.502 -28.529 -61.058 1.00 12.46 102 VAL B N 1
ATOM 2917 C CA . VAL B 1 103 ? -9.599 -28.247 -62.175 1.00 10.57 102 VAL B CA 1
ATOM 2918 C C . VAL B 1 103 ? -8.342 -29.102 -62.023 1.00 12.04 102 VAL B C 1
ATOM 2919 O O . VAL B 1 103 ? -7.575 -28.924 -61.066 1.00 13.59 102 VAL B O 1
ATOM 2923 N N . ASN B 1 104 ? -8.128 -30.010 -62.975 1.00 12.17 103 ASN B N 1
ATOM 2924 C CA . ASN B 1 104 ? -6.936 -30.853 -63.062 1.00 11.61 103 ASN B CA 1
ATOM 2925 C C . ASN B 1 104 ? -5.967 -30.194 -64.045 1.00 12.63 103 ASN B C 1
ATOM 2926 O O . ASN B 1 104 ? -6.326 -29.977 -65.207 1.00 12.50 103 ASN B O 1
ATOM 2931 N N . VAL B 1 105 ? -4.755 -29.842 -63.586 1.00 10.16 104 VAL B N 1
ATOM 2932 C CA . VAL B 1 105 ? -3.846 -29.056 -64.425 1.00 10.69 104 VAL B CA 1
ATOM 2933 C C . VAL B 1 105 ? -2.424 -29.600 -64.353 1.00 12.27 104 VAL B C 1
ATOM 2934 O O . VAL B 1 105 ? -1.927 -29.942 -63.273 1.00 11.91 104 VAL B O 1
ATOM 2938 N N . TYR B 1 106 ? -1.761 -29.624 -65.511 1.00 10.89 105 TYR B N 1
ATOM 2939 C CA . TYR B 1 106 ? -0.315 -29.844 -65.628 1.00 11.67 105 TYR B CA 1
ATOM 2940 C C . TYR B 1 106 ? 0.265 -28.540 -66.188 1.00 13.84 105 TYR B C 1
ATOM 2941 O O . TYR B 1 106 ? 0.132 -28.243 -67.381 1.00 11.97 105 TYR B O 1
ATOM 2950 N N . THR B 1 107 ? 0.848 -27.739 -65.309 1.00 10.41 106 THR B N 1
ATOM 2951 C CA . THR B 1 107 ? 1.356 -26.420 -65.680 1.00 10.40 106 THR B CA 1
ATOM 2952 C C . THR B 1 107 ? 2.578 -26.548 -66.586 1.00 11.62 106 THR B C 1
ATOM 2953 O O . THR B 1 107 ? 3.448 -27.379 -66.327 1.00 11.59 106 THR B O 1
ATOM 2957 N N . PRO B 1 108 ? 2.705 -25.707 -67.614 1.00 11.47 107 PRO B N 1
ATOM 2958 C CA . PRO B 1 108 ? 3.902 -25.758 -68.469 1.00 11.35 107 PRO B CA 1
ATOM 2959 C C . PRO B 1 108 ? 5.179 -25.530 -67.674 1.00 14.01 107 PRO B C 1
ATOM 2960 O O . PRO B 1 108 ? 5.311 -24.546 -66.949 1.00 15.11 107 PRO B O 1
ATOM 2964 N N . ASN B 1 109 ? 6.139 -26.431 -67.854 1.00 13.58 108 ASN B N 1
ATOM 2965 C CA . ASN B 1 109 ? 7.461 -26.262 -67.265 1.00 13.75 108 ASN B CA 1
ATOM 2966 C C . ASN B 1 109 ? 8.203 -25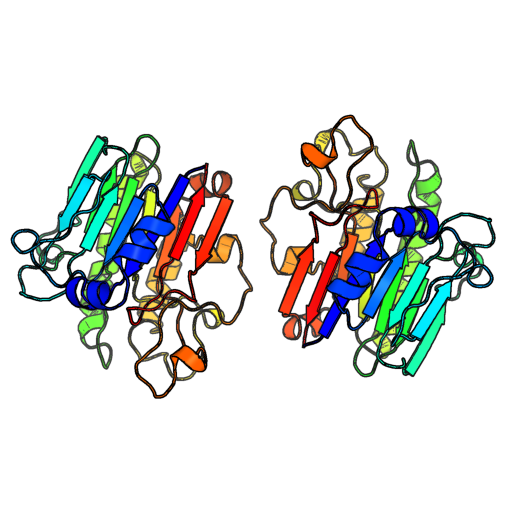.113 -67.949 1.00 14.21 108 ASN B C 1
ATOM 2967 O O . ASN B 1 109 ? 8.109 -24.932 -69.165 1.00 13.19 108 ASN B O 1
ATOM 2972 N N . SER B 1 110 ? 8.945 -24.325 -67.164 1.00 14.23 109 SER B N 1
ATOM 2973 C CA . SER B 1 110 ? 9.726 -23.244 -67.767 1.00 14.67 109 SER B CA 1
ATOM 2974 C C . SER B 1 110 ? 10.996 -23.726 -68.471 1.00 16.43 109 SER B C 1
ATOM 2975 O O . SER B 1 110 ? 11.643 -22.923 -69.157 1.00 17.13 109 SER B O 1
ATOM 2978 N N . GLN B 1 111 ? 11.363 -24.996 -68.307 1.00 13.16 110 GLN B N 1
ATOM 2979 C CA . GLN B 1 111 ? 12.432 -25.656 -69.057 1.00 15.44 110 GLN B CA 1
ATOM 2980 C C . GLN B 1 111 ? 13.831 -25.231 -68.603 1.00 18.33 110 GLN B C 1
ATOM 2981 O O . GLN B 1 111 ? 13.990 -24.256 -67.864 1.00 15.84 110 GLN B O 1
ATOM 2987 N N . GLN B 1 112 ? 14.850 -25.996 -68.998 1.00 16.06 111 GLN B N 1
ATOM 2988 C CA . GLN B 1 112 ? 16.213 -25.686 -68.590 1.00 19.19 111 GLN B CA 1
ATOM 2989 C C . GLN B 1 112 ? 16.570 -24.265 -68.996 1.00 18.34 111 GLN B C 1
ATOM 2990 O O . GLN B 1 112 ? 16.184 -23.798 -70.069 1.00 16.42 111 GLN B O 1
ATOM 2996 N N . ALA B 1 113 ? 17.292 -23.570 -68.115 1.00 19.24 112 ALA B N 1
ATOM 2997 C CA . ALA B 1 113 ? 17.698 -22.185 -68.333 1.00 19.12 112 ALA B CA 1
ATOM 2998 C C . ALA B 1 113 ? 16.503 -21.256 -68.508 1.00 19.29 112 ALA B C 1
ATOM 2999 O O . ALA B 1 113 ? 16.641 -20.156 -69.068 1.00 15.91 112 ALA B O 1
ATOM 3001 N N . LEU B 1 114 ? 15.331 -21.663 -68.012 1.00 14.08 113 LEU B N 1
ATOM 3002 C CA . LEU B 1 114 ? 14.133 -20.824 -68.069 1.00 14.85 113 LEU B CA 1
ATOM 3003 C C . LEU B 1 114 ? 13.825 -20.386 -69.497 1.00 16.09 113 LEU B C 1
ATOM 3004 O O . LEU B 1 114 ? 13.275 -19.307 -69.736 1.00 14.02 113 LEU B O 1
ATOM 3009 N N . SER B 1 115 ? 14.114 -21.247 -70.470 1.00 15.51 114 SER B N 1
ATOM 3010 C CA . SER B 1 115 ? 13.944 -20.835 -71.860 1.00 17.69 114 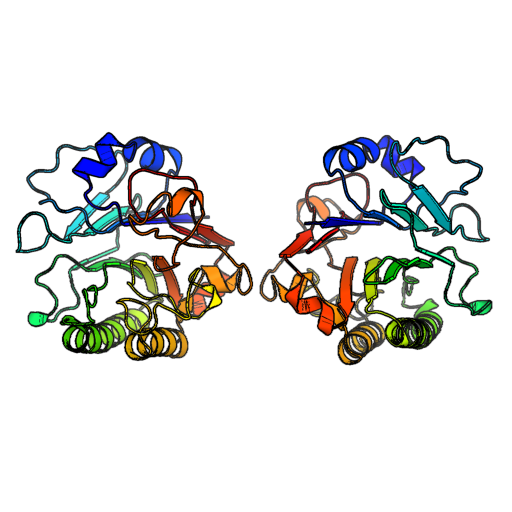SER B CA 1
ATOM 3011 C C . SER B 1 115 ? 12.483 -20.597 -72.205 1.00 16.47 114 SER B C 1
ATOM 3012 O O . SER B 1 115 ? 12.189 -19.832 -73.131 1.00 17.84 114 SER B O 1
ATOM 3015 N N . ARG B 1 116 ? 11.552 -21.234 -71.489 1.00 16.17 115 ARG B N 1
ATOM 3016 C CA . ARG B 1 116 ? 10.135 -21.068 -71.775 1.00 15.66 115 ARG B CA 1
ATOM 3017 C C . ARG B 1 116 ? 9.437 -20.172 -70.753 1.00 15.83 115 ARG B C 1
ATOM 3018 O O . ARG B 1 116 ? 8.208 -20.190 -70.661 1.00 14.13 115 ARG B O 1
ATOM 3026 N N . LEU B 1 117 ? 10.201 -19.357 -70.020 1.00 15.43 116 LEU B N 1
ATOM 3027 C CA . LEU B 1 117 ? 9.626 -18.549 -68.947 1.00 14.91 116 LEU B CA 1
ATOM 3028 C C . LEU B 1 117 ? 8.611 -17.552 -69.477 1.00 16.05 116 LEU B C 1
ATOM 3029 O O . LEU B 1 117 ? 7.570 -17.328 -68.853 1.00 14.44 116 LEU B O 1
ATOM 3034 N N . SER B 1 118 ? 8.893 -16.925 -70.620 1.00 14.81 117 SER B N 1
ATOM 3035 C CA . SER B 1 118 ? 7.966 -15.920 -71.125 1.00 16.33 117 SER B CA 1
ATOM 3036 C C . SER B 1 118 ? 6.597 -16.531 -71.423 1.00 17.46 117 SER B C 1
ATOM 3037 O O . SER B 1 118 ? 5.553 -15.968 -71.058 1.00 16.29 117 SER B O 1
ATOM 3040 N N . TYR B 1 119 ? 6.585 -17.691 -72.087 1.00 14.47 118 TYR B N 1
ATOM 3041 C CA . TYR B 1 119 ? 5.330 -18.391 -72.331 1.00 15.65 118 TYR B CA 1
ATOM 3042 C C . TYR B 1 119 ? 4.656 -18.782 -71.020 1.00 14.16 118 TYR B C 1
ATOM 3043 O O . TYR B 1 119 ? 3.442 -18.597 -70.860 1.00 13.81 118 TYR B O 1
ATOM 3052 N N . ARG B 1 120 ? 5.435 -19.302 -70.060 1.00 14.28 119 ARG B N 1
ATOM 3053 C CA . ARG B 1 120 ? 4.874 -19.663 -68.756 1.00 14.63 119 ARG B CA 1
ATOM 3054 C C . ARG B 1 120 ? 4.195 -18.463 -68.093 1.00 14.58 119 ARG B C 1
ATOM 3055 O O . ARG B 1 120 ? 3.116 -18.597 -67.502 1.00 14.08 119 ARG B O 1
ATOM 3063 N N . MET B 1 121 ? 4.800 -17.277 -68.189 1.00 13.58 120 MET B N 1
ATOM 3064 C CA . MET B 1 121 ? 4.162 -16.097 -67.617 1.00 14.14 120 MET B CA 1
ATOM 3065 C C . MET B 1 121 ? 2.817 -15.811 -68.291 1.00 15.33 120 MET B C 1
ATOM 3066 O O . MET B 1 121 ? 1.819 -15.529 -67.610 1.00 14.06 120 MET B O 1
ATOM 3071 N N . SER B 1 122 ? 2.749 -15.916 -69.622 1.00 14.19 121 SER B N 1
ATOM 3072 C CA . SER B 1 122 ? 1.458 -15.711 -70.283 1.00 13.64 121 SER B CA 1
ATOM 3073 C C . SER B 1 122 ? 0.460 -16.797 -69.879 1.00 16.95 121 SER B C 1
ATOM 3074 O O . SER B 1 122 ? -0.731 -16.515 -69.688 1.00 13.94 121 SER B O 1
ATOM 3077 N N . TRP B 1 123 ? 0.925 -18.043 -69.747 1.00 14.33 122 TRP B N 1
ATOM 3078 C CA . TRP B 1 123 ? 0.072 -19.106 -69.205 1.00 13.24 122 TRP B CA 1
ATOM 3079 C C . TRP B 1 123 ? -0.508 -18.719 -67.846 1.00 13.21 122 TRP B C 1
ATOM 3080 O O . TRP B 1 123 ? -1.704 -18.911 -67.592 1.00 14.37 122 TRP B O 1
ATOM 3091 N N . GLU B 1 124 ? 0.343 -18.241 -66.926 1.00 13.30 123 GLU B N 1
ATOM 3092 C CA . GLU B 1 124 ? -0.152 -17.921 -65.591 1.00 15.64 123 GLU B CA 1
ATOM 3093 C C . GLU B 1 124 ? -1.215 -16.826 -65.649 1.00 14.06 123 GLU B C 1
ATOM 3094 O O . GLU B 1 124 ? -2.218 -16.880 -64.920 1.00 14.78 123 GLU B O 1
ATOM 3100 N N . VAL B 1 125 ? -1.011 -15.822 -66.508 1.00 14.30 124 VAL B N 1
ATOM 3101 C CA . VAL B 1 125 ? -1.977 -14.727 -66.625 1.00 16.92 124 VAL B CA 1
ATOM 3102 C C . VAL B 1 125 ? -3.345 -15.256 -67.036 1.00 15.99 124 VAL B C 1
ATOM 3103 O O . VAL B 1 125 ? -4.372 -14.907 -66.444 1.00 16.43 124 VAL B O 1
ATOM 3107 N N . GLU B 1 126 ? -3.380 -16.101 -68.066 1.00 14.84 125 GLU B N 1
ATOM 3108 C CA . GLU B 1 126 ? -4.655 -16.587 -68.592 1.00 14.73 125 GLU B CA 1
ATOM 3109 C C . GLU B 1 126 ? -5.264 -17.641 -67.682 1.00 15.74 125 GLU B C 1
ATOM 3110 O O . GLU B 1 126 ? -6.489 -17.710 -67.544 1.00 14.98 125 GLU B O 1
ATOM 3116 N N . PHE B 1 127 ? -4.423 -18.478 -67.063 1.00 14.02 126 PHE B N 1
ATOM 3117 C CA . PHE B 1 127 ? -4.948 -19.484 -66.148 1.00 12.94 126 PHE B CA 1
ATOM 3118 C C . PHE B 1 127 ? -5.674 -18.823 -64.978 1.00 13.83 126 PHE B C 1
ATOM 3119 O O . PHE B 1 127 ? -6.748 -19.275 -64.571 1.00 13.14 126 PHE B O 1
ATOM 3127 N N . LYS B 1 128 ? -5.104 -17.747 -64.422 1.00 14.35 127 LYS B N 1
ATOM 3128 C CA . LYS B 1 128 ? -5.756 -17.068 -63.302 1.00 15.00 127 LYS B CA 1
ATOM 3129 C C . LYS B 1 128 ? -7.109 -16.507 -63.721 1.00 15.55 127 LYS B C 1
ATOM 3130 O O . LYS B 1 128 ? -8.104 -16.646 -62.993 1.00 16.90 127 LYS B O 1
ATOM 3136 N N . LYS B 1 129 ? -7.167 -15.884 -64.907 1.00 15.46 128 LYS B N 1
ATOM 3137 C CA . LYS B 1 129 ? -8.432 -15.376 -65.434 1.00 15.18 128 LYS B CA 1
ATOM 3138 C C . LYS B 1 129 ? -9.452 -16.495 -65.623 1.00 15.48 128 LYS B C 1
ATOM 3139 O O . LYS B 1 129 ? -10.641 -16.319 -65.321 1.00 17.22 128 LYS B O 1
ATOM 3145 N N . PHE B 1 130 ? -9.008 -17.639 -66.156 1.00 14.79 129 PHE B N 1
ATOM 3146 C CA . PHE B 1 130 ? -9.881 -18.800 -66.320 1.00 17.92 129 PHE B CA 1
ATOM 3147 C C . PHE B 1 130 ? -10.466 -19.240 -64.979 1.00 17.34 129 PHE B C 1
ATOM 3148 O O . PHE B 1 130 ? -11.675 -19.508 -64.866 1.00 15.19 129 PHE B O 1
ATOM 3156 N N . LEU B 1 131 ? -9.617 -19.330 -63.948 1.00 14.33 130 LEU B N 1
ATOM 3157 C CA . LEU B 1 131 ? -10.092 -19.743 -62.630 1.00 18.43 130 LEU B CA 1
ATOM 3158 C C . LEU B 1 131 ? -11.085 -18.742 -62.061 1.00 17.47 130 LEU B C 1
ATOM 3159 O O . LEU B 1 131 ? -12.110 -19.125 -61.487 1.00 15.29 130 LEU B O 1
ATOM 3164 N N . LYS B 1 132 ? -10.791 -17.450 -62.195 1.00 18.23 131 LYS B N 1
ATOM 3165 C CA . LYS B 1 132 ? -11.700 -16.453 -61.643 1.00 16.84 131 LYS B CA 1
ATOM 3166 C C . LYS B 1 132 ? -13.075 -16.544 -62.293 1.00 17.07 131 LYS B C 1
ATOM 3167 O O . LYS B 1 132 ? -14.105 -16.440 -61.611 1.00 16.61 131 LYS B O 1
ATOM 3173 N N . ALA B 1 133 ? -13.119 -16.780 -63.603 1.00 16.33 132 ALA B N 1
ATOM 3174 C CA . ALA B 1 133 ? -14.412 -16.912 -64.268 1.00 18.15 132 ALA B CA 1
ATOM 3175 C C . ALA B 1 133 ? -15.217 -18.080 -63.697 1.00 18.96 132 ALA B C 1
ATOM 3176 O O . ALA B 1 133 ? -16.434 -17.963 -63.498 1.00 19.88 132 ALA B O 1
ATOM 3178 N N . LEU B 1 134 ? -14.566 -19.223 -63.452 1.00 14.69 133 LEU B N 1
ATOM 3179 C CA . LEU B 1 134 ? -15.260 -20.339 -62.807 1.00 15.31 133 LEU B CA 1
ATOM 3180 C C . LEU B 1 134 ? -15.745 -19.948 -61.417 1.00 15.20 133 LEU B C 1
ATOM 3181 O O . LEU B 1 134 ? -16.862 -20.298 -61.010 1.00 15.88 133 LEU B O 1
ATOM 3186 N N . GLU B 1 135 ? -14.893 -19.257 -60.656 1.00 15.52 134 GLU B N 1
ATOM 3187 C CA . GLU B 1 135 ? -15.222 -18.942 -59.273 1.00 15.87 134 GLU B CA 1
ATOM 3188 C C . GLU B 1 135 ? -16.448 -18.047 -59.141 1.00 18.28 134 GLU B C 1
ATOM 3189 O O . GLU B 1 135 ? -17.062 -18.022 -58.067 1.00 17.07 134 GLU B O 1
ATOM 3195 N N . LEU B 1 136 ? -16.816 -17.302 -60.191 1.00 21.08 135 LEU B N 1
ATOM 3196 C CA . LEU B 1 136 ? -18.051 -16.512 -60.127 1.00 18.70 135 LEU B CA 1
ATOM 3197 C C . LEU B 1 136 ? -19.274 -17.382 -59.884 1.00 21.54 135 LEU B C 1
ATOM 3198 O O . LEU B 1 136 ? -20.232 -16.940 -59.233 1.00 19.86 135 LEU B O 1
ATOM 3203 N N . LYS B 1 137 ? -19.260 -18.620 -60.371 1.00 16.16 136 LYS B N 1
ATOM 3204 C CA . LYS B 1 137 ? -20.411 -19.511 -60.275 1.00 16.57 136 LYS B CA 1
ATOM 3205 C C . LYS B 1 137 ? -20.332 -20.430 -59.064 1.00 18.38 136 LYS B C 1
ATOM 3206 O O . LYS B 1 137 ? -21.318 -20.590 -58.333 1.00 16.17 136 LYS B O 1
ATOM 3212 N N . LYS B 1 138 ? -19.166 -21.034 -58.836 1.00 15.76 137 LYS B N 1
ATOM 3213 C CA . LYS B 1 138 ? -18.952 -21.992 -57.763 1.00 16.93 137 LYS B CA 1
ATOM 3214 C C . LYS B 1 138 ? -17.498 -21.894 -57.337 1.00 14.96 137 LYS B C 1
ATOM 3215 O O . LYS B 1 138 ? -16.637 -21.556 -58.156 1.00 15.65 137 LYS B O 1
ATOM 3221 N N . PRO B 1 139 ? -17.190 -22.194 -56.088 1.00 15.88 138 PRO B N 1
ATOM 3222 C CA . PRO B 1 139 ? -15.785 -22.288 -55.692 1.00 15.67 138 PRO B CA 1
ATOM 3223 C C . PRO B 1 139 ? -15.064 -23.367 -56.487 1.00 14.60 138 PRO B C 1
ATOM 3224 O O . PRO B 1 139 ? -15.669 -24.268 -57.080 1.00 12.93 138 PRO B O 1
ATOM 3228 N N . VAL B 1 140 ? -13.744 -23.275 -56.467 1.00 13.54 139 VAL B N 1
ATOM 3229 C CA . VAL B 1 140 ? -12.881 -24.085 -57.316 1.00 12.63 139 VAL B CA 1
ATOM 3230 C C . VAL B 1 140 ? -11.858 -24.817 -56.456 1.00 12.94 139 VAL B C 1
ATOM 3231 O O . VAL B 1 140 ? -11.275 -24.225 -55.542 1.00 12.86 139 VAL B O 1
ATOM 3235 N N . ILE B 1 141 ? -11.620 -26.095 -56.771 1.00 12.16 140 ILE B N 1
ATOM 3236 C CA . ILE B 1 141 ? -10.470 -26.836 -56.266 1.00 9.64 140 ILE B CA 1
ATOM 3237 C C . ILE B 1 141 ? -9.557 -27.084 -57.463 1.00 11.84 140 ILE B C 1
ATOM 3238 O O . ILE B 1 141 ? -10.005 -27.606 -58.492 1.00 12.14 140 ILE B O 1
ATOM 3243 N N . VAL B 1 142 ? -8.295 -26.674 -57.351 1.00 11.74 141 VAL B N 1
ATOM 3244 C CA . VAL B 1 142 ? -7.294 -26.923 -58.387 1.00 12.50 141 VAL B CA 1
ATOM 3245 C C . VAL B 1 142 ? -6.359 -28.000 -57.872 1.00 11.96 141 VAL B C 1
ATOM 3246 O O . VAL B 1 142 ? -5.878 -27.904 -56.742 1.00 13.21 141 VAL B O 1
ATOM 3250 N N . CYS B 1 143 ? -6.048 -28.988 -58.703 1.00 11.62 142 CYS B N 1
ATOM 3251 C CA . CYS B 1 143 ? -5.027 -29.940 -58.290 1.00 9.81 142 CYS B CA 1
ATOM 3252 C C . CYS B 1 143 ? -4.124 -30.257 -59.466 1.00 12.27 142 CYS B C 1
ATOM 3253 O O . CYS B 1 143 ? -4.549 -30.243 -60.629 1.00 13.12 142 CYS B O 1
ATOM 3256 N N . GLY B 1 144 ? -2.873 -30.531 -59.159 1.00 11.51 143 GLY B N 1
ATOM 3257 C CA . GLY B 1 144 ? -1.972 -31.006 -60.178 1.00 11.84 143 GLY B CA 1
ATOM 3258 C C . GLY B 1 144 ? -0.549 -30.584 -59.900 1.00 13.92 143 GLY B C 1
ATOM 3259 O O . GLY B 1 144 ? -0.182 -30.212 -58.780 1.00 11.87 143 GLY B O 1
ATOM 3260 N N . ASP B 1 145 ? 0.252 -30.705 -60.945 1.00 10.84 144 ASP B N 1
ATOM 3261 C CA . ASP B 1 145 ? 1.667 -30.337 -60.912 1.00 10.59 144 ASP B CA 1
ATOM 3262 C C . ASP B 1 145 ? 1.761 -28.905 -61.412 1.00 13.00 144 ASP B C 1
ATOM 3263 O O . ASP B 1 145 ? 1.584 -28.651 -62.610 1.00 11.36 144 ASP B O 1
ATOM 3268 N N . LEU B 1 146 ? 1.999 -27.966 -60.496 1.00 10.10 145 LEU B N 1
ATOM 3269 C CA . LEU B 1 146 ? 1.996 -26.549 -60.835 1.00 10.96 145 LEU B CA 1
ATOM 3270 C C . LEU B 1 146 ? 3.382 -26.024 -61.173 1.00 11.77 145 LEU B C 1
ATOM 3271 O O . LEU B 1 146 ? 3.515 -24.841 -61.511 1.00 10.95 145 LEU B O 1
ATOM 3276 N N . ASN B 1 147 ? 4.404 -26.876 -61.104 1.00 11.41 146 ASN B N 1
ATOM 3277 C CA . ASN B 1 147 ? 5.755 -26.521 -61.549 1.00 11.48 146 ASN B CA 1
ATOM 3278 C C . ASN B 1 147 ? 6.210 -25.215 -60.911 1.00 13.72 146 ASN B C 1
ATOM 3279 O O . ASN B 1 147 ? 6.766 -24.332 -61.560 1.00 11.63 146 ASN B O 1
ATOM 3284 N N . VAL B 1 148 ? 5.946 -25.091 -59.616 1.00 13.51 147 VAL B N 1
ATOM 3285 C CA . VAL B 1 148 ? 6.455 -23.974 -58.828 1.00 12.68 147 VAL B CA 1
ATOM 3286 C C . VAL B 1 148 ? 6.564 -24.446 -57.388 1.00 12.51 147 VAL B C 1
ATOM 3287 O O . VAL B 1 148 ? 5.663 -25.121 -56.876 1.00 11.45 147 VAL B O 1
ATOM 3291 N N . ALA B 1 149 ? 7.693 -24.135 -56.761 1.00 12.50 148 ALA B N 1
ATOM 3292 C CA . ALA B 1 149 ? 7.861 -24.276 -55.322 1.00 13.40 148 ALA B CA 1
ATOM 3293 C C . ALA B 1 149 ? 7.732 -22.887 -54.723 1.00 13.31 148 ALA B C 1
ATOM 3294 O O . ALA B 1 149 ? 8.419 -21.961 -55.154 1.00 15.06 148 ALA B O 1
ATOM 3296 N N . HIS B 1 150 ? 6.865 -22.735 -53.725 1.00 13.78 149 HIS B N 1
ATOM 3297 C CA . HIS B 1 150 ? 6.453 -21.383 -53.371 1.00 14.05 149 HIS B CA 1
ATOM 3298 C C . HIS B 1 150 ? 7.552 -20.635 -52.620 1.00 14.45 149 HIS B C 1
ATOM 3299 O O . HIS B 1 150 ? 7.954 -19.533 -53.025 1.00 15.61 149 HIS B O 1
ATOM 3306 N N . ASN B 1 151 ? 7.989 -21.167 -51.480 1.00 13.79 150 ASN B N 1
ATOM 3307 C CA . ASN B 1 151 ? 8.966 -20.491 -50.632 1.00 16.96 150 ASN B CA 1
ATOM 3308 C C . ASN B 1 151 ? 10.111 -21.434 -50.282 1.00 16.28 150 ASN B C 1
ATOM 3309 O O . ASN B 1 151 ? 10.114 -22.607 -50.654 1.00 14.61 150 ASN B O 1
ATOM 3314 N N . GLU B 1 152 ? 11.102 -20.903 -49.560 1.00 17.68 151 GLU B N 1
ATOM 3315 C CA . GLU B 1 152 ? 12.300 -21.695 -49.303 1.00 17.75 151 GLU B CA 1
ATOM 3316 C C . GLU B 1 152 ? 11.977 -22.984 -48.542 1.00 18.74 151 GLU B C 1
ATOM 3317 O O . GLU B 1 152 ? 12.673 -23.992 -48.719 1.00 17.48 151 GLU B O 1
ATOM 3323 N N . ILE B 1 153 ? 10.910 -23.000 -47.731 1.00 17.37 152 ILE B N 1
ATOM 3324 C CA . ILE B 1 153 ? 10.532 -24.236 -47.046 1.00 16.90 152 ILE B CA 1
ATOM 3325 C C . ILE B 1 153 ? 10.127 -25.331 -48.027 1.00 15.14 152 ILE B C 1
ATOM 3326 O O . ILE B 1 153 ? 10.154 -26.521 -47.682 1.00 14.31 152 ILE B O 1
ATOM 3331 N N . ASP B 1 154 ? 9.787 -24.970 -49.256 1.00 13.08 153 ASP B N 1
ATOM 3332 C CA . ASP B 1 154 ? 9.212 -25.909 -50.205 1.00 16.04 153 ASP B CA 1
ATOM 3333 C C . ASP B 1 154 ? 10.242 -26.639 -51.066 1.00 14.75 153 ASP B C 1
ATOM 3334 O O . ASP B 1 154 ? 9.844 -27.394 -51.954 1.00 12.65 153 ASP B O 1
ATOM 3339 N N . LEU B 1 155 ? 11.543 -26.438 -50.854 1.00 14.25 154 LEU B N 1
ATOM 3340 C CA . LEU B 1 155 ? 12.508 -27.282 -51.546 1.00 13.16 154 LEU B CA 1
ATOM 3341 C C . LEU B 1 155 ? 13.778 -27.389 -50.715 1.00 14.90 154 LEU B C 1
ATOM 3342 O O . LEU B 1 155 ? 14.058 -26.556 -49.847 1.00 15.96 154 LEU B O 1
ATOM 3347 N N . GLU B 1 156 ? 14.556 -28.427 -51.007 1.00 14.09 155 GLU B N 1
ATOM 3348 C CA . GLU B 1 156 ? 15.687 -28.747 -50.148 1.00 16.65 155 GLU B CA 1
ATOM 3349 C C . GLU B 1 156 ? 16.810 -27.721 -50.280 1.00 21.46 155 GLU B C 1
ATOM 3350 O O . GLU B 1 156 ? 17.438 -27.362 -49.277 1.00 23.94 155 GLU B O 1
ATOM 3356 N N . ASN B 1 157 ? 17.079 -27.223 -51.487 1.00 17.46 156 ASN B N 1
ATOM 3357 C CA . ASN B 1 157 ? 18.234 -26.347 -51.718 1.00 25.78 156 ASN B CA 1
ATOM 3358 C C . ASN B 1 157 ? 17.812 -25.053 -52.401 1.00 18.64 156 ASN B C 1
ATOM 3359 O O . ASN B 1 157 ? 18.081 -24.858 -53.587 1.00 22.60 156 ASN B O 1
ATOM 3364 N N . PRO B 1 158 ? 17.123 -24.160 -51.691 1.00 19.01 157 PRO B N 1
ATOM 3365 C CA . PRO B 1 158 ? 16.657 -22.931 -52.359 1.00 16.30 157 PRO B CA 1
ATOM 3366 C C . PRO B 1 158 ? 17.783 -22.085 -52.920 1.00 18.84 157 PRO B C 1
ATOM 3367 O O . PRO B 1 158 ? 17.625 -21.471 -53.982 1.00 20.11 157 PRO B O 1
ATOM 3371 N N . LYS B 1 159 ? 18.919 -22.035 -52.219 1.00 20.53 158 LYS B N 1
ATOM 3372 C CA A LYS B 1 159 ? 19.993 -21.115 -52.579 0.50 20.19 158 LYS B CA 1
ATOM 3373 C CA B LYS B 1 159 ? 19.972 -21.093 -52.590 0.50 20.18 158 LYS B CA 1
ATOM 3374 C C . LYS B 1 159 ? 20.547 -21.391 -53.970 1.00 19.46 158 LYS B C 1
ATOM 3375 O O . LYS B 1 159 ? 21.034 -20.476 -54.644 1.00 21.00 158 LYS B O 1
ATOM 3386 N N . THR B 1 160 ? 20.499 -22.640 -54.419 1.00 18.36 159 THR B N 1
ATOM 3387 C CA . THR B 1 160 ? 21.070 -22.989 -55.718 1.00 18.77 159 THR B CA 1
ATOM 3388 C C . THR B 1 160 ? 20.046 -23.080 -56.842 1.00 21.05 159 THR B C 1
ATOM 3389 O O . THR B 1 160 ? 20.426 -23.368 -57.984 1.00 18.20 159 THR B O 1
ATOM 3393 N N . ASN B 1 161 ? 18.766 -22.816 -56.574 1.00 15.85 160 ASN B N 1
ATOM 3394 C CA . ASN B 1 161 ? 17.738 -23.098 -57.568 1.00 18.34 160 ASN B CA 1
ATOM 3395 C C . ASN B 1 161 ? 16.953 -21.878 -58.034 1.00 17.45 160 ASN B C 1
ATOM 3396 O O . ASN B 1 161 ? 15.924 -22.038 -58.709 1.00 16.23 160 ASN B O 1
ATOM 3401 N N . ARG B 1 162 ? 17.405 -20.658 -57.727 1.00 15.61 161 ARG B N 1
ATOM 3402 C CA . ARG B 1 162 ? 16.581 -19.509 -58.082 1.00 15.52 161 ARG B CA 1
ATOM 3403 C C . ARG B 1 162 ? 16.589 -19.184 -59.571 1.00 17.65 161 ARG B C 1
ATOM 3404 O O . ARG B 1 162 ? 15.802 -18.335 -60.000 1.00 15.51 161 ARG B O 1
ATOM 3412 N N . LYS B 1 163 ? 17.439 -19.839 -60.366 1.00 15.35 162 LYS B N 1
ATOM 3413 C CA . LYS B 1 163 ? 17.406 -19.719 -61.822 1.00 16.21 162 LYS B CA 1
ATOM 3414 C C . LYS B 1 163 ? 17.031 -21.032 -62.484 1.00 19.62 162 LYS B C 1
ATOM 3415 O O . LYS B 1 163 ? 17.249 -21.201 -63.688 1.00 17.72 162 LYS B O 1
ATOM 3421 N N . ASN B 1 164 ? 16.497 -21.981 -61.717 1.00 16.61 163 ASN B N 1
ATOM 3422 C CA . ASN B 1 164 ? 15.996 -23.217 -62.297 1.00 16.30 163 ASN B CA 1
ATOM 3423 C C . ASN B 1 164 ? 14.476 -23.171 -62.366 1.00 19.74 163 ASN B C 1
ATOM 3424 O O . ASN B 1 164 ? 13.817 -22.489 -61.571 1.00 15.11 163 ASN B O 1
ATOM 3429 N N . ALA B 1 165 ? 13.932 -23.877 -63.354 1.00 12.63 164 ALA B N 1
ATOM 3430 C CA . ALA B 1 165 ? 12.488 -23.912 -63.548 1.00 13.51 164 ALA B CA 1
ATOM 3431 C C . ALA B 1 165 ? 11.778 -24.336 -62.271 1.00 16.05 164 ALA B C 1
ATOM 3432 O O . ALA B 1 165 ? 12.102 -25.370 -61.671 1.00 15.09 164 ALA B O 1
ATOM 3434 N N . GLY B 1 166 ? 10.787 -23.542 -61.872 1.00 13.06 165 GLY B N 1
ATOM 3435 C CA . GLY B 1 166 ? 9.985 -23.825 -60.705 1.00 13.62 165 GLY B CA 1
ATOM 3436 C C . GLY B 1 166 ? 10.349 -23.016 -59.477 1.00 15.36 165 GLY B C 1
ATOM 3437 O O . GLY B 1 166 ? 9.551 -22.966 -58.533 1.00 14.59 165 GLY B O 1
ATOM 3438 N N . PHE B 1 167 ? 11.524 -22.373 -59.456 1.00 12.26 166 PHE B N 1
ATOM 3439 C CA . PHE B 1 167 ? 11.860 -21.545 -58.296 1.00 12.52 166 PHE B CA 1
ATOM 3440 C C . PHE B 1 167 ? 12.394 -20.170 -58.687 1.00 14.34 166 PHE B C 1
ATOM 3441 O O . PHE B 1 167 ? 13.040 -19.509 -57.862 1.00 13.98 166 PHE B O 1
ATOM 3449 N N . SER B 1 168 ? 12.110 -19.710 -59.906 1.00 13.29 167 SER B N 1
ATOM 3450 C CA . SER B 1 168 ? 12.452 -18.338 -60.279 1.00 13.68 167 SER B CA 1
ATOM 3451 C C . SER B 1 168 ? 11.558 -17.355 -59.523 1.00 14.50 167 SER B C 1
ATOM 3452 O O . SER B 1 168 ? 10.413 -17.661 -59.183 1.00 14.41 167 SER B O 1
ATOM 3455 N N . ASP B 1 169 ? 12.090 -16.156 -59.249 1.00 15.03 168 ASP B N 1
ATOM 3456 C CA . ASP B 1 169 ? 11.249 -15.127 -58.637 1.00 16.46 168 ASP B CA 1
ATOM 3457 C C . ASP B 1 169 ? 9.969 -14.924 -59.451 1.00 17.98 168 ASP B C 1
ATOM 3458 O O . ASP B 1 169 ? 8.880 -14.743 -58.885 1.00 15.82 168 ASP B O 1
ATOM 3463 N N . GLU B 1 170 ? 10.083 -14.966 -60.788 1.00 14.60 169 GLU B N 1
ATOM 3464 C CA . GLU B 1 170 ? 8.925 -14.751 -61.660 1.00 16.20 169 GLU B CA 1
ATOM 3465 C C . GLU B 1 170 ? 7.840 -15.792 -61.424 1.00 15.18 169 GLU B C 1
ATOM 3466 O O . GLU B 1 170 ? 6.646 -15.465 -61.390 1.00 14.77 169 GLU B O 1
ATOM 3472 N N . GLU B 1 171 ? 8.229 -17.069 -61.339 1.00 13.02 170 GLU B N 1
ATOM 3473 C CA . GLU B 1 171 ? 7.220 -18.108 -61.108 1.00 13.71 170 GLU B CA 1
ATOM 3474 C C . GLU B 1 171 ? 6.663 -18.035 -59.692 1.00 12.50 170 GLU B C 1
ATOM 3475 O O . GLU B 1 171 ? 5.453 -18.217 -59.481 1.00 13.85 170 GLU B O 1
ATOM 3481 N N . ARG B 1 172 ? 7.534 -17.815 -58.701 1.00 13.27 171 ARG B N 1
ATOM 3482 C CA . ARG B 1 172 ? 7.053 -17.707 -57.330 1.00 15.15 171 ARG B CA 1
ATOM 3483 C C . ARG B 1 172 ? 6.054 -16.567 -57.206 1.00 16.61 171 ARG B C 1
ATOM 3484 O O . ARG B 1 172 ? 5.036 -16.695 -56.519 1.00 15.47 171 ARG B O 1
ATOM 3492 N N . GLU B 1 173 ? 6.318 -15.450 -57.888 1.00 14.18 172 GLU B N 1
ATOM 3493 C CA . GLU B 1 173 ? 5.421 -14.303 -57.808 1.00 17.05 172 GLU B CA 1
ATOM 3494 C C . GLU B 1 173 ? 4.035 -14.642 -58.345 1.00 17.97 172 GLU B C 1
ATOM 3495 O O . GLU B 1 173 ? 3.021 -14.302 -57.724 1.00 16.90 172 GLU B O 1
ATOM 3501 N N . LYS B 1 174 ? 3.967 -15.327 -59.492 1.00 15.39 173 LYS B N 1
ATOM 3502 C CA . LYS B 1 174 ? 2.660 -15.706 -60.025 1.00 15.97 173 LYS B CA 1
ATOM 3503 C C . LYS B 1 174 ? 1.923 -16.615 -59.052 1.00 15.05 173 LYS B C 1
ATOM 3504 O O . LYS B 1 174 ? 0.692 -16.531 -58.925 1.00 15.06 173 LYS B O 1
ATOM 3510 N N . PHE B 1 175 ? 2.643 -17.509 -58.365 1.00 13.34 174 PHE B N 1
ATOM 3511 C CA . PHE B 1 175 ? 1.953 -18.357 -57.398 1.00 14.42 174 PHE B CA 1
ATOM 3512 C C . PHE B 1 175 ? 1.457 -17.539 -56.207 1.00 16.74 174 PHE B C 1
ATOM 3513 O O . PHE B 1 175 ? 0.320 -17.725 -55.749 1.00 15.24 174 PHE B O 1
ATOM 3521 N N . SER B 1 176 ? 2.296 -16.640 -55.681 1.00 14.97 175 SER B N 1
ATOM 3522 C CA . SER B 1 176 ? 1.832 -15.748 -54.615 1.00 14.81 175 SER B CA 1
ATOM 3523 C C . SER B 1 176 ? 0.592 -14.976 -55.048 1.00 15.43 175 SER B C 1
ATOM 3524 O O . SER B 1 176 ? -0.349 -14.791 -54.260 1.00 17.52 175 SER B O 1
ATOM 3527 N N . GLU B 1 177 ? 0.583 -14.490 -56.287 1.00 14.42 176 GLU B N 1
ATOM 3528 C CA . GLU B 1 177 ? -0.557 -13.715 -56.760 1.00 16.14 176 GLU B CA 1
ATOM 3529 C C . GLU B 1 177 ? -1.807 -14.571 -56.844 1.00 19.74 176 GLU B C 1
ATOM 3530 O O . GLU B 1 177 ? -2.927 -14.071 -56.636 1.00 18.46 176 GLU B O 1
ATOM 3536 N N . LEU B 1 178 ? -1.641 -15.866 -57.115 1.00 15.32 177 LEU B N 1
ATOM 3537 C CA . LEU B 1 178 ? -2.798 -16.748 -57.120 1.00 16.52 177 LEU B CA 1
ATOM 3538 C C . LEU B 1 178 ? -3.356 -16.899 -55.705 1.00 18.97 177 LEU B C 1
ATOM 3539 O O . LEU B 1 178 ? -4.570 -16.814 -55.497 1.00 17.94 177 LEU B O 1
ATOM 3544 N N . LEU B 1 179 ? -2.485 -17.050 -54.701 1.00 15.29 178 LEU B N 1
ATOM 3545 C CA . LEU B 1 179 ? -2.973 -17.103 -53.328 1.00 15.85 178 LEU B CA 1
ATOM 3546 C C . LEU B 1 179 ? -3.562 -15.760 -52.914 1.00 20.39 178 LEU B C 1
ATOM 3547 O O . LEU B 1 179 ? -4.594 -15.713 -52.233 1.00 21.26 178 LEU B O 1
ATOM 3552 N N . ASN B 1 180 ? -2.931 -14.651 -53.316 1.00 17.32 179 ASN B N 1
ATOM 3553 C CA . ASN B 1 180 ? -3.504 -13.342 -53.005 1.00 20.50 179 ASN B CA 1
ATOM 3554 C C . ASN B 1 180 ? -4.872 -13.140 -53.641 1.00 21.11 179 ASN B C 1
ATOM 3555 O O . ASN B 1 180 ? -5.644 -12.286 -53.177 1.00 23.86 179 ASN B O 1
ATOM 3560 N N . ALA B 1 181 ? -5.196 -13.892 -54.691 1.00 15.40 180 ALA B N 1
ATOM 3561 C CA . ALA B 1 181 ? -6.520 -13.819 -55.296 1.00 18.25 180 ALA B CA 1
ATOM 3562 C C . ALA B 1 181 ? -7.548 -14.634 -54.524 1.00 18.98 180 ALA B C 1
ATOM 3563 O O . ALA B 1 181 ? -8.701 -14.735 -54.956 1.00 20.12 180 ALA B O 1
ATOM 3565 N N . GLY B 1 182 ? -7.141 -15.249 -53.427 1.00 15.87 181 GLY B N 1
ATOM 3566 C CA . GLY B 1 182 ? -8.035 -15.963 -52.544 1.00 17.00 181 GLY B CA 1
ATOM 3567 C C . GLY B 1 182 ? -7.835 -17.455 -52.501 1.00 17.60 181 GLY B C 1
ATOM 3568 O O . GLY B 1 182 ? -8.453 -18.108 -51.651 1.00 18.58 181 GLY B O 1
ATOM 3569 N N . PHE B 1 183 ? -6.879 -18.005 -53.240 1.00 14.78 182 PHE B N 1
ATOM 3570 C CA . PHE B 1 183 ? -6.739 -19.452 -53.181 1.00 12.55 182 PHE B CA 1
ATOM 3571 C C . PHE B 1 183 ? -5.916 -19.853 -51.973 1.00 16.79 182 PHE B C 1
ATOM 3572 O O . PHE B 1 183 ? -4.988 -19.144 -51.553 1.00 15.10 182 PHE B O 1
ATOM 3580 N N . ILE B 1 184 ? -6.253 -21.018 -51.429 1.00 12.42 183 ILE B N 1
ATOM 3581 C CA . ILE B 1 184 ? -5.569 -21.571 -50.270 1.00 13.22 183 ILE B CA 1
ATOM 3582 C C . ILE B 1 184 ? -4.691 -22.719 -50.731 1.00 13.32 183 ILE B C 1
ATOM 3583 O O . ILE B 1 184 ? -5.163 -23.638 -51.410 1.00 12.54 183 ILE B O 1
ATOM 3588 N N . ASP B 1 185 ? -3.419 -22.676 -50.338 1.00 12.54 184 ASP B N 1
ATOM 3589 C CA . ASP B 1 185 ? -2.501 -23.790 -50.552 1.00 12.99 184 ASP B CA 1
ATOM 3590 C C . ASP B 1 185 ? -2.823 -24.801 -49.458 1.00 14.58 184 ASP B C 1
ATOM 3591 O O . ASP B 1 185 ? -2.435 -24.613 -48.304 1.00 14.97 184 ASP B O 1
ATOM 3596 N N . THR B 1 186 ? -3.601 -25.846 -49.791 1.00 12.09 185 THR B N 1
ATOM 3597 C CA . THR B 1 186 ? -4.219 -26.634 -48.728 1.00 12.16 185 THR B CA 1
ATOM 3598 C C . THR B 1 186 ? -3.176 -27.307 -47.848 1.00 16.23 185 THR B C 1
ATOM 3599 O O . THR B 1 186 ? -3.371 -27.428 -46.636 1.00 14.40 185 THR B O 1
ATOM 3603 N N . PHE B 1 187 ? -2.075 -27.787 -48.430 1.00 14.46 186 PHE B N 1
ATOM 3604 C CA . PHE B 1 187 ? -1.083 -28.436 -47.578 1.00 13.54 186 PHE B CA 1
ATOM 3605 C C . PHE B 1 187 ? -0.532 -27.460 -46.543 1.00 12.17 186 PHE B C 1
ATOM 3606 O O . PHE B 1 187 ? -0.306 -27.830 -45.386 1.00 14.05 186 PHE B O 1
ATOM 3614 N N . ARG B 1 188 ? -0.299 -26.209 -46.938 1.00 11.73 187 ARG B N 1
ATOM 3615 C CA . ARG B 1 188 ? 0.223 -25.235 -45.997 1.00 13.78 187 ARG B CA 1
ATOM 3616 C C . ARG B 1 188 ? -0.859 -24.691 -45.072 1.00 16.30 187 ARG B C 1
ATOM 3617 O O . ARG B 1 188 ? -0.538 -24.146 -44.008 1.00 16.41 187 ARG B O 1
ATOM 3625 N N . TYR B 1 189 ? -2.130 -24.848 -45.439 1.00 13.77 188 TYR B N 1
ATOM 3626 C CA . TYR B 1 189 ? -3.209 -24.541 -44.499 1.00 15.30 188 TYR B CA 1
ATOM 3627 C C . TYR B 1 189 ? -3.111 -25.416 -43.252 1.00 17.71 188 TYR B C 1
ATOM 3628 O O . TYR B 1 189 ? -3.294 -24.935 -42.121 1.00 17.25 188 TYR B O 1
ATOM 3637 N N . PHE B 1 190 ? -2.861 -26.715 -43.440 1.00 14.70 189 PHE B N 1
ATOM 3638 C CA . PHE B 1 190 ? -2.750 -27.645 -42.322 1.00 14.78 189 PHE B CA 1
ATOM 3639 C C . PHE B 1 190 ? -1.340 -27.759 -41.754 1.00 17.36 189 PHE B C 1
ATOM 3640 O O . PHE B 1 190 ? -1.192 -28.035 -40.558 1.00 16.40 189 PHE B O 1
ATOM 3648 N N . TYR B 1 191 ? -0.305 -27.565 -42.574 1.00 13.63 190 TYR B N 1
ATOM 3649 C CA . TYR B 1 191 ? 1.085 -27.839 -42.192 1.00 16.15 190 TYR B CA 1
ATOM 3650 C C . TYR B 1 191 ? 1.952 -26.660 -42.609 1.00 14.49 190 TYR B C 1
ATOM 3651 O O . TYR B 1 191 ? 2.916 -26.818 -43.361 1.00 15.51 190 TYR B O 1
ATOM 3660 N N . PRO B 1 192 ? 1.646 -25.457 -42.128 1.00 16.24 191 PRO B N 1
ATOM 3661 C CA . PRO B 1 192 ? 2.370 -24.280 -42.632 1.00 14.89 191 PRO B CA 1
ATOM 3662 C C . PRO B 1 192 ? 3.866 -24.311 -42.378 1.00 19.59 191 PRO B C 1
ATOM 3663 O O . PRO B 1 192 ? 4.618 -23.729 -43.169 1.00 18.71 191 PRO B O 1
ATOM 3667 N N . ASN B 1 193 ? 4.328 -24.960 -41.307 1.00 14.50 192 ASN B N 1
ATOM 3668 C CA . ASN B 1 193 ? 5.750 -24.969 -40.951 1.00 18.09 192 ASN B CA 1
ATOM 3669 C C . ASN B 1 193 ? 6.417 -26.339 -41.075 1.00 16.41 192 ASN B C 1
ATOM 3670 O O . ASN B 1 193 ? 7.510 -26.540 -40.534 1.00 19.68 192 ASN B O 1
ATOM 3675 N N . LYS B 1 194 ? 5.790 -27.293 -41.749 1.00 14.06 193 LYS B N 1
ATOM 3676 C CA . LYS B 1 194 ? 6.371 -28.621 -41.871 1.00 17.00 193 LYS B CA 1
ATOM 3677 C C . LYS B 1 194 ? 7.475 -28.595 -42.930 1.00 17.18 193 LYS B C 1
ATOM 3678 O O . LYS B 1 194 ? 7.200 -28.392 -44.120 1.00 16.07 193 LYS B O 1
ATOM 3684 N N . GLU B 1 195 ? 8.711 -28.833 -42.509 1.00 16.37 194 GLU B N 1
ATOM 3685 C CA . GLU B 1 195 ? 9.830 -28.884 -43.446 1.00 15.45 194 GLU B CA 1
ATOM 3686 C C . GLU B 1 195 ? 9.958 -30.267 -44.079 1.00 16.12 194 GLU B C 1
ATOM 3687 O O . GLU B 1 195 ? 9.402 -31.257 -43.595 1.00 12.64 194 GLU B O 1
ATOM 3693 N N . LYS B 1 196 ? 10.723 -30.330 -45.174 1.00 12.88 195 LYS B N 1
ATOM 3694 C CA . LYS B 1 196 ? 11.092 -31.594 -45.801 1.00 15.76 195 LYS B CA 1
ATOM 3695 C C . LYS B 1 196 ? 9.905 -32.332 -46.385 1.00 15.49 195 LYS B C 1
ATOM 3696 O O . LYS B 1 196 ? 9.961 -33.552 -46.561 1.00 17.87 195 LYS B O 1
ATOM 3702 N N . ALA B 1 197 ? 8.828 -31.622 -46.668 1.00 13.89 196 ALA B N 1
ATOM 3703 C CA . ALA B 1 197 ? 7.637 -32.194 -47.291 1.00 14.18 196 ALA B CA 1
ATOM 3704 C C . ALA B 1 197 ? 7.734 -31.871 -48.778 1.00 13.01 196 ALA B C 1
ATOM 3705 O O . ALA B 1 197 ? 7.498 -30.731 -49.184 1.00 13.47 196 ALA B O 1
ATOM 3707 N N . TYR B 1 198 ? 8.118 -32.860 -49.583 1.00 12.81 197 TYR B N 1
ATOM 3708 C CA . TYR B 1 198 ? 8.343 -32.663 -51.011 1.00 12.23 197 TYR B CA 1
ATOM 3709 C C . TYR B 1 198 ? 7.477 -33.626 -51.813 1.00 13.14 197 TYR B C 1
ATOM 3710 O O . TYR B 1 198 ? 7.017 -34.652 -51.296 1.00 13.47 197 TYR B O 1
ATOM 3719 N N . THR B 1 199 ? 7.264 -33.292 -53.098 1.00 12.28 198 THR B N 1
ATOM 3720 C CA . THR B 1 199 ? 6.494 -34.158 -53.990 1.00 11.42 198 THR B CA 1
ATOM 3721 C C . THR B 1 199 ? 7.235 -34.531 -55.273 1.00 12.35 198 THR B C 1
ATOM 3722 O O . THR B 1 199 ? 6.670 -35.257 -56.109 1.00 11.82 198 THR B O 1
ATOM 3726 N N . TRP B 1 200 ? 8.468 -34.063 -55.454 1.00 11.49 199 TRP B N 1
ATOM 3727 C CA . TRP B 1 200 ? 9.244 -34.341 -56.657 1.00 11.75 199 TRP B CA 1
ATOM 3728 C C . TRP B 1 200 ? 10.712 -34.464 -56.267 1.00 11.34 199 TRP B C 1
ATOM 3729 O O . TRP B 1 200 ? 11.183 -33.727 -55.402 1.00 11.98 199 TRP B O 1
ATOM 3740 N N . TRP B 1 201 ? 11.418 -35.411 -56.889 1.00 13.21 200 TRP B N 1
ATOM 3741 C CA . TRP B 1 201 ? 12.854 -35.576 -56.675 1.00 13.32 200 TRP B CA 1
ATOM 3742 C C . TRP B 1 201 ? 13.517 -35.736 -58.038 1.00 11.72 200 TRP B C 1
ATOM 3743 O O . TRP B 1 201 ? 13.046 -36.525 -58.867 1.00 16.67 200 TRP B O 1
ATOM 3754 N N . SER B 1 202 ? 14.603 -34.998 -58.261 1.00 14.07 201 SER B N 1
ATOM 3755 C CA . SER B 1 202 ? 15.338 -35.066 -59.520 1.00 15.20 201 SER B CA 1
ATOM 3756 C C . SER B 1 202 ? 16.024 -36.426 -59.645 1.00 16.68 201 SER B C 1
ATOM 3757 O O . SER B 1 202 ? 15.994 -37.260 -58.732 1.00 15.70 201 SER B O 1
ATOM 3760 N N . TYR B 1 203 ? 16.673 -36.646 -60.786 1.00 16.42 202 TYR B N 1
ATOM 3761 C CA . TYR B 1 203 ? 17.426 -37.872 -61.008 1.00 17.35 202 TYR B CA 1
ATOM 3762 C C . TYR B 1 203 ? 18.867 -37.770 -60.519 1.00 15.80 202 TYR B C 1
ATOM 3763 O O . TYR B 1 203 ? 19.687 -38.629 -60.855 1.00 16.28 202 TYR B O 1
ATOM 3772 N N . MET B 1 204 ? 19.205 -36.729 -59.767 1.00 16.08 203 MET B N 1
ATOM 3773 C CA . MET B 1 204 ? 20.481 -36.714 -59.052 1.00 15.90 203 MET B CA 1
ATOM 3774 C C . MET B 1 204 ? 20.635 -37.982 -58.212 1.00 17.54 203 MET B C 1
ATOM 3775 O O . MET B 1 204 ? 19.660 -38.531 -57.696 1.00 18.16 203 MET B O 1
ATOM 3780 N N . GLN B 1 205 ? 21.876 -38.460 -58.067 1.00 19.31 204 GLN B N 1
ATOM 3781 C CA . GLN B 1 205 ? 22.088 -39.749 -57.415 1.00 14.33 204 GLN B CA 1
ATOM 3782 C C . GLN B 1 205 ? 21.431 -39.804 -56.038 1.00 17.42 204 GLN B C 1
ATOM 3783 O O . GLN B 1 205 ? 21.649 -38.928 -55.201 1.00 18.91 204 GLN B O 1
ATOM 3789 N N . GLN B 1 206 ? 20.612 -40.833 -55.821 1.00 21.19 205 GLN B N 1
ATOM 3790 C CA . GLN B 1 206 ? 19.943 -41.092 -54.541 1.00 23.79 205 GLN B CA 1
ATOM 3791 C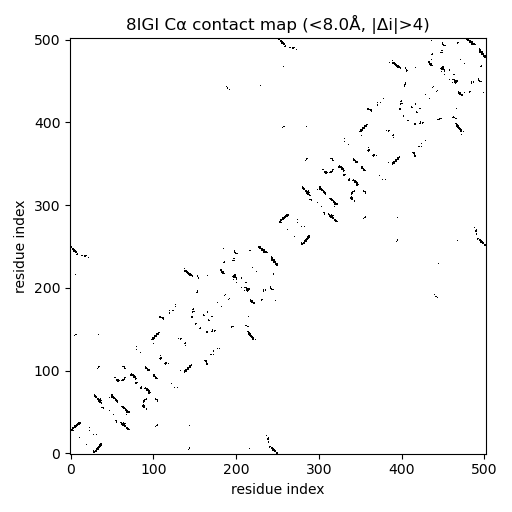 C . GLN B 1 206 ? 19.100 -39.915 -54.049 1.00 20.50 205 GLN B C 1
ATOM 3792 O O . GLN B 1 206 ? 18.838 -39.799 -52.846 1.00 19.46 205 GLN B O 1
ATOM 3798 N N . ALA B 1 207 ? 18.672 -39.019 -54.941 1.00 17.59 206 ALA B N 1
ATOM 3799 C CA . ALA B 1 207 ? 17.951 -37.828 -54.492 1.00 18.18 206 ALA B CA 1
ATOM 3800 C C . ALA B 1 207 ? 16.737 -38.196 -53.650 1.00 17.46 206 ALA B C 1
ATOM 3801 O O . ALA B 1 207 ? 16.493 -37.601 -52.590 1.00 17.10 206 ALA B O 1
ATOM 3803 N N . ARG B 1 208 ? 15.943 -39.164 -54.117 1.00 15.85 207 ARG B N 1
ATOM 3804 C CA . ARG B 1 208 ? 14.721 -39.469 -53.385 1.00 20.25 207 ARG B CA 1
ATOM 3805 C C . ARG B 1 208 ? 15.033 -40.151 -52.060 1.00 19.97 207 ARG B C 1
ATOM 3806 O O . ARG B 1 208 ? 14.414 -39.834 -51.044 1.00 16.76 207 ARG B O 1
ATOM 3814 N N . ASP B 1 209 ? 15.999 -41.083 -52.049 1.00 19.45 208 ASP B N 1
ATOM 3815 C CA . ASP B 1 209 ? 16.406 -41.709 -50.789 1.00 19.88 208 ASP B CA 1
ATOM 3816 C C . ASP B 1 209 ? 16.887 -40.679 -49.781 1.00 20.35 208 ASP B C 1
ATOM 3817 O O . ASP B 1 209 ? 16.624 -40.810 -48.580 1.00 25.20 208 ASP B O 1
ATOM 3822 N N . LYS B 1 210 ? 17.616 -39.667 -50.235 1.00 16.68 209 LYS B N 1
ATOM 3823 C CA . LYS B 1 210 ? 18.074 -38.610 -49.345 1.00 17.86 209 LYS B CA 1
ATOM 3824 C C . LYS B 1 210 ? 17.039 -37.516 -49.140 1.00 19.16 209 LYS B C 1
ATOM 3825 O O . LYS B 1 210 ? 17.339 -36.536 -48.453 1.00 18.66 209 LYS B O 1
ATOM 3831 N N . ASN B 1 211 ? 15.860 -37.649 -49.748 1.00 16.92 210 ASN B N 1
ATOM 3832 C CA . ASN B 1 211 ? 14.796 -36.641 -49.688 1.00 15.41 210 ASN B CA 1
ATOM 3833 C C . ASN B 1 211 ? 15.297 -35.267 -50.112 1.00 16.95 210 ASN B C 1
ATOM 3834 O O . ASN B 1 211 ? 14.958 -34.241 -49.512 1.00 16.66 210 ASN B O 1
ATOM 3839 N N . ILE B 1 212 ? 16.088 -35.227 -51.184 1.00 15.94 211 ILE B N 1
ATOM 3840 C CA . ILE B 1 212 ? 16.462 -33.954 -51.790 1.00 13.80 211 ILE B CA 1
ATOM 3841 C C . ILE B 1 212 ? 15.399 -33.680 -52.851 1.00 15.22 211 ILE B C 1
ATOM 3842 O O . ILE B 1 212 ? 15.487 -34.142 -53.986 1.00 15.45 211 ILE B O 1
ATOM 3847 N N . GLY B 1 213 ? 14.364 -32.919 -52.474 1.00 15.38 212 GLY B N 1
ATOM 3848 C CA . GLY B 1 213 ? 13.199 -32.773 -53.324 1.00 12.50 212 GLY B CA 1
ATOM 3849 C C . GLY B 1 213 ? 12.622 -31.371 -53.286 1.00 13.02 212 GLY B C 1
ATOM 3850 O O . GLY B 1 213 ? 13.158 -30.475 -52.631 1.00 12.21 212 GLY B O 1
ATOM 3851 N N . TRP B 1 214 ? 11.525 -31.198 -54.045 1.00 13.60 213 TRP B N 1
ATOM 3852 C CA . TRP B 1 214 ? 10.739 -29.972 -54.084 1.00 12.79 213 TRP B CA 1
ATOM 3853 C C . TRP B 1 214 ? 9.271 -30.319 -53.892 1.00 11.64 213 TRP B C 1
ATOM 3854 O O . TRP B 1 214 ? 8.814 -31.376 -54.342 1.00 13.36 213 TRP B O 1
ATOM 3865 N N . ARG B 1 215 ? 8.507 -29.380 -53.329 1.00 11.68 214 ARG B N 1
ATOM 3866 C CA . ARG B 1 215 ? 7.048 -29.486 -53.309 1.00 10.60 214 ARG B CA 1
ATOM 3867 C C . ARG B 1 215 ? 6.499 -28.655 -54.465 1.00 13.33 214 ARG B C 1
ATOM 3868 O O . ARG B 1 215 ? 6.440 -27.422 -54.377 1.00 12.49 214 ARG B O 1
ATOM 3876 N N . ILE B 1 216 ? 6.055 -29.329 -55.530 1.00 11.16 215 ILE B N 1
ATOM 3877 C CA . ILE B 1 216 ? 5.542 -28.621 -56.695 1.00 11.00 215 ILE B CA 1
ATOM 3878 C C . ILE B 1 216 ? 4.179 -29.167 -57.111 1.00 12.93 215 ILE B C 1
ATOM 3879 O O . ILE B 1 216 ? 3.627 -28.745 -58.136 1.00 11.34 215 ILE B O 1
ATOM 3884 N N . ASP B 1 217 ? 3.622 -30.094 -56.326 1.00 10.76 216 ASP B N 1
ATOM 3885 C CA . ASP B 1 217 ? 2.285 -30.638 -56.576 1.00 11.47 216 ASP B CA 1
ATOM 3886 C C . ASP B 1 217 ? 1.340 -30.180 -55.473 1.00 10.35 216 ASP B C 1
ATOM 3887 O O . ASP B 1 217 ? 1.727 -30.154 -54.305 1.00 11.06 216 ASP B O 1
ATOM 3892 N N . TYR B 1 218 ? 0.102 -29.841 -55.834 1.00 10.12 217 TYR B N 1
ATOM 3893 C CA . TYR B 1 218 ? -0.766 -29.111 -54.916 1.00 11.42 217 TYR B CA 1
ATOM 3894 C C . TYR B 1 218 ? -2.226 -29.520 -55.030 1.00 12.86 217 TYR B C 1
ATOM 3895 O O . TYR B 1 218 ? -2.694 -30.000 -56.066 1.00 11.01 217 TYR B O 1
ATOM 3904 N N . PHE B 1 219 ? -2.966 -29.203 -53.964 1.00 9.82 218 PHE B N 1
ATOM 3905 C CA . PHE B 1 219 ? -4.396 -28.917 -54.039 1.00 11.38 218 PHE B CA 1
ATOM 3906 C C . PHE B 1 219 ? -4.568 -27.478 -53.578 1.00 11.66 218 PHE B C 1
ATOM 3907 O O . PHE B 1 219 ? -4.150 -27.128 -52.467 1.00 11.26 218 PHE B O 1
ATOM 3915 N N . LEU B 1 220 ? -5.170 -26.648 -54.416 1.00 10.99 219 LEU B N 1
ATOM 3916 C CA . LEU B 1 220 ? -5.565 -25.306 -54.023 1.00 11.57 219 LEU B CA 1
ATOM 3917 C C . LEU B 1 220 ? -7.084 -25.284 -53.929 1.00 12.71 219 LEU B C 1
ATOM 3918 O O . LEU B 1 220 ? -7.768 -26.020 -54.657 1.00 13.66 219 LEU B O 1
ATOM 3923 N N . CYS B 1 221 ? -7.630 -24.413 -53.069 1.00 12.80 220 CYS B N 1
ATOM 3924 C CA . CYS B 1 221 ? -9.086 -24.250 -53.087 1.00 13.00 220 CYS B CA 1
ATOM 3925 C C . CYS B 1 221 ? -9.469 -22.789 -52.892 1.00 14.08 220 CYS B C 1
ATOM 3926 O O . CYS B 1 221 ? -8.787 -22.032 -52.204 1.00 11.97 220 CYS B O 1
ATOM 3929 N N . SER B 1 222 ? -10.576 -22.398 -53.516 1.00 12.17 221 SER B N 1
ATOM 3930 C CA . SER B 1 222 ? -11.133 -21.086 -53.244 1.00 13.08 221 SER B CA 1
ATOM 3931 C C . SER B 1 222 ? -11.288 -20.901 -51.739 1.00 12.61 221 SER B C 1
ATOM 3932 O O . SER B 1 222 ? -11.642 -21.837 -51.016 1.00 14.98 221 SER B O 1
ATOM 3935 N N . ASN B 1 223 ? -11.069 -19.671 -51.275 1.00 12.92 222 ASN B N 1
ATOM 3936 C CA . ASN B 1 223 ? -11.073 -19.391 -49.841 1.00 14.29 222 ASN B CA 1
ATOM 3937 C C . ASN B 1 223 ? -12.299 -19.934 -49.120 1.00 13.20 222 ASN B C 1
ATOM 3938 O O . ASN B 1 223 ? -12.141 -20.546 -48.053 1.00 16.54 222 ASN B O 1
ATOM 3943 N N . PRO B 1 224 ? -13.514 -19.765 -49.621 1.00 14.61 223 PRO B N 1
ATOM 3944 C CA . PRO B 1 224 ? -14.685 -20.222 -48.853 1.00 15.63 223 PRO B CA 1
ATOM 3945 C C . PRO B 1 224 ? -14.720 -21.723 -48.633 1.00 18.42 223 PRO B C 1
ATOM 3946 O O . PRO B 1 224 ? -15.493 -22.187 -47.788 1.00 17.28 223 PRO B O 1
ATOM 3950 N N . LEU B 1 225 ? -13.941 -22.512 -49.380 1.00 12.26 224 LEU B N 1
ATOM 3951 C CA . LEU B 1 225 ? -13.929 -23.946 -49.131 1.00 15.40 224 LEU B CA 1
ATOM 3952 C C . LEU B 1 225 ? -13.084 -24.356 -47.923 1.00 15.92 224 LEU B C 1
ATOM 3953 O O . LEU B 1 225 ? -13.157 -25.518 -47.512 1.00 15.26 224 LEU B O 1
ATOM 3958 N N . LYS B 1 226 ? -12.257 -23.461 -47.363 1.00 17.00 225 LYS B N 1
ATOM 3959 C CA . LYS B 1 226 ? -11.298 -23.902 -46.346 1.00 19.54 225 LYS B CA 1
ATOM 3960 C C . LYS B 1 226 ? -11.991 -24.555 -45.156 1.00 20.15 225 LYS B C 1
ATOM 3961 O O . LYS B 1 226 ? -11.446 -25.490 -44.551 1.00 21.17 225 LYS B O 1
ATOM 3967 N N . THR B 1 227 ? -13.172 -24.053 -44.777 1.00 19.27 226 THR B N 1
ATOM 3968 C CA . THR B 1 227 ? -13.859 -24.593 -43.608 1.00 24.93 226 THR B CA 1
ATOM 3969 C C . THR B 1 227 ? -14.426 -25.991 -43.833 1.00 23.60 226 THR B C 1
ATOM 3970 O O . THR B 1 227 ? -14.866 -26.615 -42.861 1.00 23.09 226 THR B O 1
ATOM 3974 N N . ARG B 1 228 ? -14.416 -26.505 -45.067 1.00 17.54 227 ARG B N 1
ATOM 3975 C CA . ARG B 1 228 ? -14.837 -27.873 -45.338 1.00 17.08 227 ARG B CA 1
ATOM 3976 C C . ARG B 1 228 ? -13.668 -28.855 -45.343 1.00 17.16 227 ARG B C 1
ATOM 3977 O O . ARG B 1 228 ? -13.892 -30.069 -45.370 1.00 16.28 227 ARG B O 1
ATOM 3985 N N . LEU B 1 229 ? -12.436 -28.358 -45.324 1.00 14.62 228 LEU B N 1
ATOM 3986 C CA . LEU B 1 229 ? -11.273 -29.231 -45.442 1.00 16.75 228 LEU B CA 1
ATOM 3987 C C . LEU B 1 229 ? -11.062 -30.060 -44.187 1.00 17.59 228 LEU B C 1
ATOM 3988 O O . LEU B 1 229 ? -11.233 -29.572 -43.064 1.00 17.88 228 LEU B O 1
ATOM 3993 N N . LYS B 1 230 ? -10.659 -31.314 -44.380 1.00 17.24 229 LYS B N 1
ATOM 3994 C CA . LYS B 1 230 ? -10.305 -32.202 -43.279 1.00 15.54 229 LYS B CA 1
ATOM 3995 C C . LYS B 1 230 ? -8.812 -32.475 -43.172 1.00 17.30 229 LYS B C 1
ATOM 3996 O O . LYS B 1 230 ? -8.284 -32.528 -42.059 1.00 16.16 229 LYS B O 1
ATOM 4002 N N . ASP B 1 231 ? -8.115 -32.667 -44.293 1.00 16.37 230 ASP B N 1
ATOM 4003 C CA . ASP B 1 231 ? -6.682 -32.935 -44.266 1.00 16.27 230 ASP B CA 1
ATOM 4004 C C . ASP B 1 231 ? -6.110 -32.724 -45.664 1.00 16.95 230 ASP B C 1
ATOM 4005 O O . ASP B 1 231 ? -6.834 -32.722 -46.664 1.00 13.35 230 ASP B O 1
ATOM 4010 N N . ALA B 1 232 ? -4.789 -32.561 -45.718 1.00 15.01 231 ALA B N 1
ATOM 4011 C CA . ALA B 1 232 ? -4.046 -32.434 -46.969 1.00 13.52 231 ALA B CA 1
ATOM 4012 C C . ALA B 1 232 ? -2.897 -33.418 -46.886 1.00 17.50 231 ALA B C 1
ATOM 4013 O O . ALA B 1 232 ? -2.232 -33.500 -45.847 1.00 16.00 231 ALA B O 1
ATOM 4015 N N . LEU B 1 233 ? -2.684 -34.183 -47.951 1.00 15.14 232 LEU B N 1
ATOM 4016 C CA . LEU B 1 233 ? -1.814 -35.347 -47.907 1.00 14.26 232 LEU B CA 1
ATOM 4017 C C . LEU B 1 233 ? -0.697 -35.240 -48.938 1.00 15.61 232 LEU B C 1
ATOM 4018 O O . LEU B 1 233 ? -0.876 -34.662 -50.016 1.00 13.90 232 LEU B O 1
ATOM 4023 N N . ILE B 1 234 ? 0.453 -35.821 -48.592 1.00 13.99 233 ILE B N 1
ATOM 4024 C CA . ILE B 1 234 ? 1.550 -36.095 -49.525 1.00 11.65 233 ILE B CA 1
ATOM 4025 C C . ILE B 1 234 ? 1.887 -37.570 -49.342 1.00 14.95 233 ILE B C 1
ATOM 4026 O O . ILE B 1 234 ? 2.323 -37.979 -48.257 1.00 15.56 233 ILE B O 1
ATOM 4031 N N . TYR B 1 235 ? 1.669 -38.374 -50.379 1.00 11.78 234 TYR B N 1
ATOM 4032 C CA . TYR B 1 235 ? 1.908 -39.816 -50.291 1.00 14.62 234 TYR B CA 1
ATOM 4033 C C . TYR B 1 235 ? 3.376 -40.110 -50.607 1.00 13.19 234 TYR B C 1
ATOM 4034 O O . TYR B 1 235 ? 3.710 -40.742 -51.604 1.00 15.46 234 TYR B O 1
ATOM 4043 N N . LYS B 1 236 ? 4.254 -39.661 -49.708 1.00 13.05 235 LYS B N 1
ATOM 4044 C CA . LYS B 1 236 ? 5.692 -39.663 -49.996 1.00 17.05 235 LYS B CA 1
ATOM 4045 C C . LYS B 1 236 ? 6.276 -41.047 -50.242 1.00 18.68 235 LYS B C 1
ATOM 4046 O O . LYS B 1 236 ? 7.358 -41.151 -50.842 1.00 20.74 235 LYS B O 1
ATOM 4052 N N . ASP B 1 237 ? 5.621 -42.103 -49.780 1.00 17.48 236 ASP B N 1
ATOM 4053 C CA . ASP B 1 237 ? 6.166 -43.448 -49.904 1.00 21.63 236 ASP B CA 1
ATOM 4054 C C . ASP B 1 237 ? 5.673 -44.188 -51.134 1.00 19.51 236 ASP B C 1
ATOM 4055 O O . ASP B 1 237 ? 6.075 -45.338 -51.346 1.00 20.06 236 ASP B O 1
ATOM 4060 N N . ILE B 1 238 ? 4.806 -43.584 -51.939 1.00 15.34 237 ILE B N 1
ATOM 4061 C CA . ILE B 1 238 ? 4.303 -44.232 -53.146 1.00 16.40 237 ILE B CA 1
ATOM 4062 C C . ILE B 1 238 ? 5.299 -43.983 -54.272 1.00 17.29 237 ILE B C 1
ATOM 4063 O O . ILE B 1 238 ? 5.524 -42.834 -54.672 1.00 14.53 237 ILE B O 1
ATOM 4068 N N . LEU B 1 239 ? 5.873 -45.059 -54.804 1.00 19.21 238 LEU B N 1
ATOM 4069 C CA . LEU B 1 239 ? 6.869 -44.971 -55.863 1.00 17.16 238 LEU B CA 1
ATOM 4070 C C . LEU B 1 239 ? 6.197 -45.109 -57.233 1.00 17.57 238 LEU B C 1
ATOM 4071 O O . LEU B 1 239 ? 4.973 -45.215 -57.349 1.00 18.44 238 LEU B O 1
ATOM 4076 N N . GLY B 1 240 ? 7.005 -45.092 -58.290 1.00 16.62 239 GLY B N 1
ATOM 4077 C CA . GLY B 1 240 ? 6.519 -45.328 -59.638 1.00 19.05 239 GLY B CA 1
ATOM 4078 C C . GLY B 1 240 ? 6.631 -44.136 -60.559 1.00 19.27 239 GLY B C 1
ATOM 4079 O O . GLY B 1 240 ? 6.369 -44.274 -61.769 1.00 16.93 239 GLY B O 1
ATOM 4080 N N . SER B 1 241 ? 7.023 -42.978 -60.028 1.00 16.64 240 SER B N 1
ATOM 4081 C CA . SER B 1 241 ? 7.195 -41.766 -60.810 1.00 15.04 240 SER B CA 1
ATOM 4082 C C . SER B 1 241 ? 8.281 -40.922 -60.149 1.00 13.89 240 SER B C 1
ATOM 4083 O O . SER B 1 241 ? 8.717 -41.203 -59.030 1.00 14.70 240 SER B O 1
ATOM 4086 N N . ASP B 1 242 ? 8.702 -39.856 -60.828 1.00 12.88 241 ASP B N 1
ATOM 4087 C CA . ASP B 1 242 ? 9.573 -38.915 -60.136 1.00 13.04 241 ASP B CA 1
ATOM 4088 C C . ASP B 1 242 ? 8.805 -37.960 -59.224 1.00 15.00 241 ASP B C 1
ATOM 4089 O O . ASP B 1 242 ? 9.432 -37.318 -58.379 1.00 12.30 241 ASP B O 1
ATOM 4094 N N . HIS B 1 243 ? 7.469 -37.900 -59.330 1.00 15.12 242 HIS B N 1
ATOM 4095 C CA . HIS B 1 243 ? 6.600 -37.225 -58.366 1.00 11.76 242 HIS B CA 1
ATOM 4096 C C . HIS B 1 243 ? 5.917 -38.279 -57.505 1.00 12.99 242 HIS B C 1
ATOM 4097 O O . HIS B 1 243 ? 5.755 -39.427 -57.922 1.00 12.65 242 HIS B O 1
ATOM 4104 N N . CYS B 1 244 ? 5.497 -37.878 -56.305 1.00 11.95 243 CYS B N 1
ATOM 4105 C CA . CYS B 1 244 ? 4.5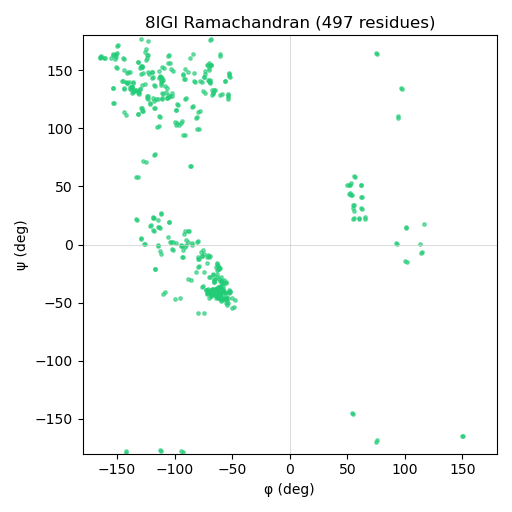76 -38.704 -55.530 1.00 14.26 243 CYS B CA 1
ATOM 4106 C C . CYS B 1 244 ? 3.165 -38.112 -55.555 1.00 13.01 243 CYS B C 1
ATOM 4107 O O . CYS B 1 244 ? 2.970 -36.944 -55.906 1.00 12.26 243 CYS B O 1
ATOM 4110 N N . PRO B 1 245 ? 2.151 -38.895 -55.200 1.00 13.43 244 PRO B N 1
ATOM 4111 C CA . PRO B 1 245 ? 0.783 -38.367 -55.194 1.00 15.37 244 PRO B CA 1
ATOM 4112 C C . PRO B 1 245 ? 0.593 -37.370 -54.062 1.00 13.74 244 PRO B C 1
ATOM 4113 O O . PRO B 1 245 ? 1.303 -37.394 -53.050 1.00 12.37 244 PRO B O 1
ATOM 4117 N N . VAL B 1 246 ? -0.391 -36.480 -54.248 1.00 12.62 245 VAL B N 1
ATOM 4118 C CA . VAL B 1 246 ? -0.889 -35.595 -53.204 1.00 10.86 245 VAL B CA 1
ATOM 4119 C C . VAL B 1 246 ? -2.394 -35.822 -53.077 1.00 13.93 245 VAL B C 1
ATOM 4120 O O . VAL B 1 246 ? -3.031 -36.432 -53.939 1.00 12.22 245 VAL B O 1
ATOM 4124 N N . GLY B 1 247 ? -2.958 -35.369 -51.964 1.00 12.91 246 GLY B N 1
ATOM 4125 C CA . GLY B 1 247 ? -4.365 -35.631 -51.728 1.00 12.94 246 GLY B CA 1
ATOM 4126 C C . GLY B 1 247 ? -5.034 -34.555 -50.906 1.00 13.13 246 GLY B C 1
ATOM 4127 O O . GLY B 1 247 ? -4.381 -33.753 -50.236 1.00 13.86 246 GLY B O 1
ATOM 4128 N N . LEU B 1 248 ? -6.370 -34.580 -50.929 1.00 12.34 247 LEU B N 1
ATOM 4129 C CA . LEU B 1 248 ? -7.157 -33.641 -50.148 1.00 11.69 247 LEU B CA 1
ATOM 4130 C C . LEU B 1 248 ? -8.389 -34.374 -49.660 1.00 14.11 247 LEU B C 1
ATOM 4131 O O . LEU B 1 248 ? -9.026 -35.086 -50.439 1.00 13.68 247 LEU B O 1
ATOM 4136 N N . GLU B 1 249 ? -8.710 -34.210 -48.378 1.00 16.12 248 GLU B N 1
ATOM 4137 C CA . GLU B 1 249 ? -9.926 -34.757 -47.793 1.00 16.11 248 GLU B CA 1
ATOM 4138 C C . GLU B 1 249 ? -10.793 -33.603 -47.315 1.00 15.89 248 GLU B C 1
ATOM 4139 O O . GLU B 1 249 ? -10.289 -32.615 -46.769 1.00 14.78 248 GLU B O 1
ATOM 4145 N N . LEU B 1 250 ? -12.089 -33.691 -47.600 1.00 18.74 249 LEU B N 1
ATOM 4146 C CA . LEU B 1 250 ? -13.002 -32.631 -47.211 1.00 15.77 249 LEU B CA 1
ATOM 4147 C C . LEU B 1 250 ? -14.386 -33.230 -47.052 1.00 17.20 249 LEU B C 1
ATOM 4148 O O . LEU B 1 250 ? -14.670 -34.326 -47.548 1.00 16.86 249 LEU B O 1
ATOM 4153 N N . VAL B 1 251 ? -15.246 -32.487 -46.366 1.00 17.56 250 VAL B N 1
ATOM 4154 C CA . VAL B 1 251 ? -16.662 -32.877 -46.269 1.00 21.91 250 VAL B CA 1
ATOM 4155 C C . VAL B 1 251 ? -17.534 -31.843 -46.964 1.00 25.99 250 VAL B C 1
ATOM 4156 O O . VAL B 1 251 ? -17.380 -30.637 -46.747 1.00 26.79 250 VAL B O 1
#

Solvent-accessible surface area: 22516 Å² total; per-residue (Å²): 158,32,46,1,1,1,2,0,0,38,6,0,94,46,0,29,120,127,27,0,44,101,16,5,101,95,10,84,0,34,3,0,0,0,0,22,1,79,5,37,83,156,84,38,112,48,142,15,176,64,32,88,48,44,18,24,38,5,127,134,155,50,64,3,1,0,0,1,0,0,80,126,126,11,97,56,42,52,99,7,8,144,68,145,111,6,54,102,35,2,8,2,0,4,0,19,18,135,46,5,14,2,0,0,0,23,3,0,57,0,80,156,96,21,87,52,27,94,44,1,33,43,2,19,65,26,4,65,113,31,0,78,57,25,40,156,151,37,40,0,0,0,1,0,2,7,8,3,0,28,73,93,52,1,4,50,69,24,171,111,20,118,149,65,23,4,0,1,79,73,1,46,96,38,5,37,62,6,34,126,26,15,7,19,11,1,22,36,60,9,36,56,57,90,86,104,10,6,0,57,9,41,177,124,148,99,2,58,127,133,51,52,1,29,1,11,4,3,6,0,0,0,74,99,6,90,121,65,11,92,33,4,41,36,46,137,112,47,121,10,15,29,9,0,0,4,2,0,31,0,87,162,33,48,1,0,1,2,0,0,39,5,0,107,48,0,34,115,128,35,0,46,106,18,2,82,95,11,79,0,32,3,0,0,0,0,23,1,68,5,39,84,155,88,41,123,57,142,16,163,66,32,91,49,46,17,27,35,5,131,140,152,46,67,4,0,0,0,1,0,0,82,130,126,12,98,56,44,51,103,6,8,143,68,145,109,6,58,106,34,3,8,1,0,4,0,23,21,135,48,5,12,2,0,1,0,20,2,0,56,0,81,155,89,25,84,54,27,94,41,1,32,42,2,19,63,36,4,55,123,32,0,93,61,26,48,159,152,38,38,0,0,0,1,0,2,8,11,4,0,25,58,100,46,2,4,54,66,31,179,94,19,102,152,61,25,3,0,1,92,71,1,41,95,41,5,37,62,7,41,127,37,21,6,19,9,1,18,32,35,21,50,36,47,97,92,105,9,6,0,55,9,41,178,122,144,104,2,60,124,120,50,43,0,27,1,11,5,4,6,0,0,2,58,97,5,72,102,67,13,111,36,4,39,34,48,130,108,48,119,11,17,28,9,0,0,4,2,0,30,0,89

Sequence (502 aa):
FMKLISWNVNGLRACMTKGFMDFFNSVDADVFCIQESKMQQEQNTFEFKGYFDFWNCAIKKGYSGVVTFTKKEPLSVSYGINMEEHDKEGRVITCEFESFYLVNVYTPNSQQALSRLSYRMSWEVEFKKFLKALELKKPVIVCGDLNVAHNEIDLENPKTNRKNAGFSDEEREKFSELLNAGFIDTFRYFYPNKEKAYTWWSYMQQARDKNIGWRIDYFLCSNPLKTRLKDALIYKDILGSDHCPVGLELVFMKLISWNVNGLRACMTKGFMDFFNSVDADVFCIQESKMQQEQNTFEFKGYFDFWNCAIKKGYSGVVTFTKKEPLSVSYGINMEEHDKEGRVITCEFESFYLVNVYTPNSQQALSRLSYRMSWEVEFKKFLKALELKKPVIVCGDLNVAHNEIDLENPKKTNRKNAGFSDEEREKFSELLNAGFIDTFRYFYPNKEKAYTWWSYMQQARDKNIGWRIDYFLCSNPLKTRLKDALIYKDILGSDHCPVGLELV

Radius of gyration: 26.72 Å; Cα contacts (8 Å, |Δi|>4): 1148; chains: 2; bounding box: 45×40×82 Å

InterPro domains:
  IPR004808 AP endonuclease 1 [PS51435] (1-250)
  IPR004808 AP endonuclease 1 [PTHR22748] (1-249)
  IPR004808 AP endonuclease 1 [TIGR00633] (1-249)
  IPR005135 Endonuclease/exonuclease/phosphatase [PF03372] (4-242)
  IPR020847 AP endonuclease 1, binding site [PS00726] (28-37)
  IPR020848 AP endonuclease 1, conserved site [PS00728] (210-221)
  IPR036691 Endonuclease/exonuclease/phosphatase superfamily [G3DSA:3.60.10.10] (1-250)
  IPR036691 Endonuclease/exonuclease/phosphatase superfamily [SSF56219] (1-249)

B-factor: mean 20.03, std 7.43, range [9.26, 64.07]

Secondary structure (DSSP, 8-state):
-EEEEEEE-SSHHHHHHTTHHHHHHHH--SEEEEE---S-GGG-----TT-EEEEE-BSSTTS--EEEEESSPPSEEEETTS-GGGSSB--EEEEE-SS-EEEEEEPPP--GGGTTHHHHHHHHHHHHHHHHHHHTTS-EEEEEE-S---SGGGBS-GGG-TTSTT-SHHHHHHHHHHHHTTEEEHHHHH-TT--S--SEE-SSTTTTTTT-EE--EEEEEEGGGGGGEEEEEE-TT--SSSB--EEEEE-/-EEEEEEE-SSHHHHHTTTHHHHHHHH--SEEEEE---S-GGG-----TT-EEEEE--SSTTS--EEEEESSPPSEEEES-S-GGGSSS--EEEEE-SS-EEEEEEPPP--GGGTTHHHHHHHHHHHHHHHHHHHTTS-EEEEEE-S---SGGGBS-GGG-TTSTT-SHHHHHHHHHHHHTTEEEHHHHH-TT--S--SEE-SSTTTTTTT-EE--EEEEEEGGGGGGEEEEEE-TT--SSSB--EEEEE-